Protein AF-0000000073252520 (afdb_homodimer)

Solvent-accessible surface area (backbone atoms only — not comparable to full-atom values): 36386 Å² total; per-residue (Å²): 129,98,68,90,51,70,69,39,44,61,85,62,53,56,46,47,33,46,34,29,38,46,67,50,25,52,49,23,47,49,53,51,40,68,62,44,49,81,65,70,37,44,35,25,34,31,34,62,41,66,26,27,34,69,58,48,52,54,42,36,74,64,62,32,60,52,31,25,27,52,26,64,40,24,47,55,32,27,37,74,62,71,43,64,55,35,36,31,70,41,61,71,54,47,71,52,46,42,54,50,49,45,57,50,38,76,76,37,70,72,35,29,41,34,41,58,46,67,70,48,49,49,53,46,27,52,52,35,54,73,70,63,58,83,69,44,38,39,30,22,41,28,33,33,32,76,52,68,59,52,30,26,48,69,86,45,46,58,63,46,50,56,52,45,72,70,32,82,40,44,36,70,36,26,38,34,32,56,55,69,81,43,41,59,41,56,50,63,68,61,30,47,54,54,48,52,52,27,46,47,52,45,39,51,45,49,48,53,39,36,74,72,66,46,62,62,74,39,32,34,30,30,38,58,59,39,33,75,62,46,63,70,40,82,71,52,36,30,31,29,37,37,47,49,44,28,44,27,53,41,47,35,67,18,72,41,72,86,48,48,75,13,40,37,31,39,31,34,26,52,24,65,53,69,91,50,30,33,17,27,43,41,10,50,53,57,42,46,57,91,57,42,70,39,39,36,68,61,73,75,34,45,56,45,85,62,48,61,53,24,18,32,38,34,48,58,91,88,56,85,78,84,52,70,55,42,72,49,44,34,33,41,13,41,50,41,66,27,49,45,37,41,63,52,39,42,28,20,55,95,56,29,26,69,42,72,42,60,30,57,28,47,54,35,60,48,128,96,69,91,52,70,68,38,44,61,84,62,54,53,47,48,34,47,35,29,39,46,68,50,23,51,48,23,48,48,54,51,40,68,61,43,50,81,65,68,37,43,35,25,35,28,35,60,40,65,26,28,34,70,58,48,52,54,43,35,76,64,64,33,60,51,31,24,27,53,26,64,40,24,46,54,34,27,36,74,62,70,43,63,54,37,34,31,71,43,62,71,52,47,71,52,46,42,54,50,48,47,59,51,38,75,76,38,69,72,36,29,40,33,41,60,48,67,68,47,48,48,53,47,29,52,53,34,55,74,68,64,58,82,70,45,39,39,30,23,41,28,34,32,34,76,54,68,58,52,31,27,48,71,85,45,46,57,63,46,51,56,52,45,71,72,34,83,38,44,37,68,35,26,39,33,33,57,56,69,80,42,42,59,41,55,50,63,66,59,32,48,52,54,48,52,53,27,47,48,52,45,41,50,46,51,48,51,41,38,72,72,68,47,62,62,74,39,31,35,29,30,37,59,57,39,32,74,61,46,62,69,40,82,71,52,36,30,32,29,36,37,48,47,42,29,43,27,52,40,48,35,68,18,71,39,71,84,50,48,74,12,40,35,31,39,29,33,26,53,25,64,55,67,90,52,28,33,17,28,42,41,10,50,53,57,42,45,55,90,56,42,72,40,38,37,69,60,72,74,34,45,53,45,85,65,48,61,54,24,17,34,37,32,48,57,91,88,56,84,78,86,53,70,58,40,72,51,45,33,32,40,12,44,51,41,66,27,50,45,35,39,64,52,38,42,26,20,55,96,55,29,25,69,43,74,43,61,30,58,29,46,56,36,60,47

Organism: Gibberella zeae (strain ATCC MYA-4620 / CBS 123657 / FGSC 9075 / NRRL 31084 / PH-1) (NCBI:txid229533)

Nearest PDB structures (foldseek):
  7dib-assembly1_A  TM=9.569E-01  e=2.461E-40  Candidatus Filomicrobium marinum
  6qkb-assembly1_B  TM=9.560E-01  e=4.899E-39  Paracoccus denitrificans
  7yqa-assembly1_B  TM=9.521E-01  e=2.697E-37  Chlamydomonas reinhardtii
  7yqa-assembly2_D  TM=9.494E-01  e=2.254E-37  Chlamydomonas reinhardtii
  7yqa-assembly2_C  TM=9.369E-01  e=2.863E-37  Chlamydomonas reinhardtii

Secondary structure (DSSP, 8-state):
-----TT-BGGGS-SSEEEEEHHHHHHHHHHHHHHHGGGT-EE--BTTTT--HHHHHHHHHTT---EEESSHHHHHHHHHTT---EEE-S---SHHHHHHHHHHHHH-TT-EEEE--HHHHHHHHHHHHHHT--SPEEEEEEE-SS--SSSB-HHHHHHHHHHHHT-TTEEEEEEEE--GGGTT-S-HHHHHHHHHHHHHHHHHHHHHHHHTT----EEEE--TTTHHHHTTSTT--EE---GGGT--HHHHHHH-SSS---EEEEEEEEEE-SSSEEEES--TTTS--BTB--EESSTTSEEEE-SSS-EEEE--TTSPPP-TT-EEEEE-S-HHHHHTT-SEEEEEETTEEEEEEE-TTTT---/-----TT-BGGG--SSEEEEEHHHHHHHHHHHHHHHGGGT-EE--BTTTT--HHHHHHHHHTT---EEESSHHHHHHHHHTT---EEE-S---SHHHHHHHHHHHHH-TT-EEEE--HHHHHHHHHHHHHHT--SPEEEEEEE-SS--SSSB-HHHHHHHHHHHHT-TTEEEEEEEE--GGGTT-S-HHHHHHHHHHHHHHHHHHHHHHHHTT----EEEE--TTTHHHHTTSTT--EE---GGGT--HHHHHHH-SSS---EEEEEEEEEE-SSSEEEES--TTTS--BTB--EESSTTEEEEE-SSS-EEEEE-TTSPPP-TT-EEEEE-S-HHHHHTT-SEEEEEETTEEEEEEE-TTTT---

pLDDT: mean 97.83, std 1.94, range [75.81, 98.94]

InterPro domains:
  IPR001608 Alanine racemase, N-terminal [PF01168] (20-249)
  IPR026956 D-serine dehydratase-like domain [PF14031] (262-346)
  IPR026956 D-serine dehydratase-like domain [SM01119] (262-349)
  IPR029066 PLP-binding barrel [G3DSA:3.20.20.10] (22-246)
  IPR029066 PLP-binding barrel [SSF51419] (20-253)
  IPR042208 D-serine dehydratase-like domain superfamily [G3DSA:2.40.37.20] (13-360)
  IPR051466 D-amino acid metabolism enzyme [PTHR28004] (5-365)

Foldseek 3Di:
DDDDDFFDFLVSDDPFAKAFAPVQLVVLLLLVCVQQVVLQFAEAAECLLVLFLVVQVVSVVSPHDAYEYADLLSQVLNVVVPGHQYEHEYQQADDVRLLSVLVSCVVHVNYEYEDADLVSLQSNLVNNVVVVPDAAHEYAFEDELDPPPDGYHLVCLQVSVVSQVVRRNYAYAAYEYEPPVLQQAQDPVVSLVSLVSSLCSQQVSRVVNVVVPHNHHAREYEEPRCQSSNSVDPRHRYYHYYCSSADFPSNCNRRNPPRDHRMKTKWFFAADDDDFKTKIQQACLQAPAPQHAKAWPPNQWGWDHDDDGIIMTGHDPPDDHDDGGDMTIITHHDRSVNSLSDQWYQYDHPRGGRDITGSRCRPVPD/DDDDDFFDFLVSDDPFAKAFAPVQLVVLLLLVCVQQVVLQFAEAAECLLVLFLVVQVVSVVSPHDYYEYADLLSQVLNVVRPGHQYEHEYQQADDVRLLSVLVSCVVHVNYEYEDADLVRLVSNLVNNVVVVPDAAHEYAFEDELPPPPDGYHLVCLQVSVVSQVVRRRYAYAAYEYEPPVLQQAQDPVVSLVSLVSSLCSQQVSRVVNVVVPHNHHAREYEEPRCQSSNSVDPRHRYYHYYCSSADFPSNCNRRNPPRDHRMKTKWFFAADDDDFKTKIQQACLQAPAPQHAKAWPPNQWGWDHDDDGIIMTGHDPPDDHDDGGDMTIITHHDRSVNSLSDQWYQYDHPRGGRDITGSRSRPVPD

Structure (mmCIF, N/CA/C/O backbone):
data_AF-0000000073252520-model_v1
#
loop_
_entity.id
_entity.type
_entity.pdbx_description
1 polymer 'Chromosome 2, complete genome'
#
loop_
_atom_site.group_PDB
_atom_site.id
_atom_site.type_symbol
_atom_site.label_atom_id
_atom_site.label_alt_id
_atom_site.label_comp_id
_atom_site.label_asym_id
_atom_site.label_entity_id
_atom_site.label_seq_id
_atom_site.pdbx_PDB_ins_code
_atom_site.Cartn_x
_atom_site.Cartn_y
_atom_site.Cartn_z
_atom_site.occupancy
_atom_site.B_iso_or_equiv
_atom_site.auth_seq_id
_atom_site.auth_comp_id
_atom_site.auth_asym_id
_atom_site.auth_atom_id
_atom_site.pdbx_PDB_model_num
ATOM 1 N N . MET A 1 1 ? -15.008 -4.836 -20.438 1 75.88 1 MET A N 1
ATOM 2 C CA . MET A 1 1 ? -14.109 -4.238 -19.453 1 75.88 1 MET A CA 1
ATOM 3 C C . MET A 1 1 ? -14.812 -4.027 -18.109 1 75.88 1 MET A C 1
ATOM 5 O O . MET A 1 1 ? -15.992 -3.66 -18.078 1 75.88 1 MET A O 1
ATOM 9 N N . TYR A 1 2 ? -14.273 -4.512 -17.047 1 90.94 2 TYR A N 1
ATOM 10 C CA . TYR A 1 2 ? -14.828 -4.336 -15.719 1 90.94 2 TYR A CA 1
ATOM 11 C C . TYR A 1 2 ? -15 -2.857 -15.391 1 90.94 2 TYR A C 1
ATOM 13 O O . TYR A 1 2 ? -14.023 -2.117 -15.289 1 90.94 2 TYR A O 1
ATOM 21 N N . SER A 1 3 ? -16.25 -2.375 -15.383 1 93.62 3 SER A N 1
ATOM 22 C CA . SER A 1 3 ? -16.531 -0.954 -15.219 1 93.62 3 SER A CA 1
ATOM 23 C C . SER A 1 3 ? -17.781 -0.735 -14.367 1 93.62 3 SER A C 1
ATOM 25 O O . SER A 1 3 ? -18.844 -0.377 -14.883 1 93.62 3 SER A O 1
ATOM 27 N N . PRO A 1 4 ? -17.594 -0.945 -13.047 1 97 4 PRO A N 1
ATOM 28 C CA . PRO A 1 4 ? -18.734 -0.641 -12.172 1 97 4 PRO A CA 1
ATOM 29 C C . PRO A 1 4 ? -19.312 0.753 -12.414 1 97 4 PRO A C 1
ATOM 31 O O . PRO A 1 4 ? -18.562 1.684 -12.734 1 97 4 PRO A O 1
ATOM 34 N N . LYS A 1 5 ? -20.656 0.906 -12.25 1 97.94 5 LYS A N 1
ATOM 35 C CA . LYS A 1 5 ? -21.344 2.168 -12.484 1 97.94 5 LYS A CA 1
ATOM 36 C C . LYS A 1 5 ? -22.312 2.48 -11.344 1 97.94 5 LYS A C 1
ATOM 38 O O . LYS A 1 5 ? -22.719 1.584 -10.594 1 97.94 5 LYS A O 1
ATOM 43 N N . VAL A 1 6 ? -22.594 3.74 -11.219 1 98.31 6 VAL A N 1
ATOM 44 C CA . VAL A 1 6 ? -23.656 4.156 -10.32 1 98.31 6 VAL A CA 1
ATOM 45 C C . VAL A 1 6 ? -24.938 3.4 -10.656 1 98.31 6 VAL A C 1
ATOM 47 O O . VAL A 1 6 ? -25.281 3.242 -11.836 1 98.31 6 VAL A O 1
ATOM 50 N N . GLY A 1 7 ? -25.609 2.924 -9.703 1 98.56 7 GLY A N 1
ATOM 51 C CA . GLY A 1 7 ? -26.812 2.133 -9.906 1 98.56 7 GLY A CA 1
ATOM 52 C C . GLY A 1 7 ? -26.578 0.642 -9.75 1 98.56 7 GLY A C 1
ATOM 53 O O . GLY A 1 7 ? -27.516 -0.113 -9.477 1 98.56 7 GLY A O 1
ATOM 54 N N . ASP A 1 8 ? -25.359 0.195 -9.867 1 98.44 8 ASP A N 1
ATOM 55 C CA . ASP A 1 8 ? -25.031 -1.214 -9.672 1 98.44 8 ASP A CA 1
ATOM 56 C C . ASP A 1 8 ? -25.203 -1.62 -8.211 1 98.44 8 ASP A C 1
ATOM 58 O O . ASP A 1 8 ? -25.125 -0.777 -7.312 1 98.44 8 ASP A O 1
ATOM 62 N N . SER A 1 9 ? -25.453 -2.871 -8.016 1 98.25 9 SER A N 1
ATOM 63 C CA . SER A 1 9 ? -25.484 -3.439 -6.672 1 98.25 9 SER A CA 1
ATOM 64 C C . SER A 1 9 ? -24.078 -3.779 -6.184 1 98.25 9 SER A C 1
ATOM 66 O O . SER A 1 9 ? -23.188 -4.051 -6.988 1 98.25 9 SER A O 1
ATOM 68 N N . LEU A 1 10 ? -23.875 -3.791 -4.883 1 98.19 10 LEU A N 1
ATOM 69 C CA . LEU A 1 10 ? -22.609 -4.277 -4.328 1 98.19 10 LEU A CA 1
ATOM 70 C C . LEU A 1 10 ? -22.328 -5.695 -4.797 1 98.19 10 LEU A C 1
ATOM 72 O O . LEU A 1 10 ? -21.156 -6.09 -4.926 1 98.19 10 LEU A O 1
ATOM 76 N N . ASP A 1 11 ? -23.344 -6.449 -5.09 1 96.81 11 ASP A N 1
ATOM 77 C CA . ASP A 1 11 ? -23.203 -7.832 -5.535 1 96.81 11 ASP A CA 1
ATOM 78 C C . ASP A 1 11 ? -22.562 -7.898 -6.922 1 96.81 11 ASP A C 1
ATOM 80 O O . ASP A 1 11 ? -22.062 -8.945 -7.324 1 96.81 11 ASP A O 1
ATOM 84 N N . ASP A 1 12 ? -22.578 -6.801 -7.582 1 97.06 12 ASP A N 1
ATOM 85 C CA . ASP A 1 12 ? -22.047 -6.75 -8.938 1 97.06 12 ASP A CA 1
ATOM 86 C C . ASP A 1 12 ? -20.531 -6.473 -8.922 1 97.06 12 ASP A C 1
ATOM 88 O O . ASP A 1 12 ? -19.859 -6.656 -9.93 1 97.06 12 ASP A O 1
ATOM 92 N N . LEU A 1 13 ? -20.078 -6.055 -7.809 1 98.44 13 LEU A N 1
ATOM 93 C CA . LEU A 1 13 ? -18.672 -5.676 -7.719 1 98.44 13 LEU A CA 1
ATOM 94 C C . LEU A 1 13 ? -17.766 -6.91 -7.652 1 98.44 13 LEU A C 1
ATOM 96 O O . LEU A 1 13 ? -18.109 -7.891 -6.984 1 98.44 13 LEU A O 1
ATOM 100 N N . ASP A 1 14 ? -16.656 -6.926 -8.383 1 98.44 14 ASP A N 1
ATOM 101 C CA . ASP A 1 14 ? -15.57 -7.863 -8.109 1 98.44 14 ASP A CA 1
ATOM 102 C C . ASP A 1 14 ? -14.891 -7.551 -6.777 1 98.44 14 ASP A C 1
ATOM 104 O O . ASP A 1 14 ? -15.156 -6.508 -6.172 1 98.44 14 ASP A O 1
ATOM 108 N N . THR A 1 15 ? -14.117 -8.492 -6.246 1 98.5 15 THR A N 1
ATOM 109 C CA . THR A 1 15 ? -13.43 -8.312 -4.973 1 98.5 15 THR A CA 1
ATOM 110 C C . THR A 1 15 ? -11.93 -8.523 -5.133 1 98.5 15 THR A C 1
ATOM 112 O O . THR A 1 15 ? -11.492 -9.219 -6.051 1 98.5 15 THR A O 1
ATOM 115 N N . PRO A 1 16 ? -11.164 -7.883 -4.277 1 98.5 16 PRO A N 1
ATOM 116 C CA . PRO A 1 16 ? -11.578 -6.973 -3.207 1 98.5 16 PRO A CA 1
ATOM 117 C C . PRO A 1 16 ? -12.039 -5.617 -3.73 1 98.5 16 PRO A C 1
ATOM 119 O O . PRO A 1 16 ? -11.562 -5.156 -4.773 1 98.5 16 PRO A O 1
ATOM 122 N N . SER A 1 17 ? -13 -5.031 -3.076 1 98.75 17 SER A N 1
ATOM 123 C CA . SER A 1 17 ? -13.453 -3.68 -3.391 1 98.75 17 SER A CA 1
ATOM 124 C C . SER A 1 17 ? -13.656 -2.854 -2.125 1 98.75 17 SER A C 1
ATOM 126 O O . SER A 1 17 ? -14.18 -3.352 -1.128 1 98.75 17 SER A O 1
ATOM 128 N N . MET A 1 18 ? -13.172 -1.663 -2.133 1 98.81 18 MET A N 1
ATOM 129 C CA . MET A 1 18 ? -13.344 -0.708 -1.041 1 98.81 18 MET A CA 1
ATOM 130 C C . MET A 1 18 ? -14.703 -0.02 -1.127 1 98.81 18 MET A C 1
ATOM 132 O O . MET A 1 18 ? -15 0.649 -2.117 1 98.81 18 MET A O 1
ATOM 136 N N . ILE A 1 19 ? -15.562 -0.175 -0.126 1 98.94 19 ILE A N 1
ATOM 137 C CA . ILE A 1 19 ? -16.922 0.365 -0.184 1 98.94 19 ILE A CA 1
ATOM 138 C C . ILE A 1 19 ? -17.156 1.285 1.011 1 98.94 19 ILE A C 1
ATOM 140 O O . ILE A 1 19 ? -16.547 1.109 2.068 1 98.94 19 ILE A O 1
ATOM 144 N N . VAL A 1 20 ? -18 2.279 0.864 1 98.94 20 VAL A N 1
ATOM 145 C CA . VAL A 1 20 ? -18.359 3.246 1.897 1 98.94 20 VAL A CA 1
ATOM 146 C C . VAL A 1 20 ? -19.875 3.283 2.072 1 98.94 20 VAL A C 1
ATOM 148 O O . VAL A 1 20 ? -20.609 3.469 1.101 1 98.94 20 VAL A O 1
ATOM 151 N N . ASP A 1 21 ? -20.344 3.049 3.256 1 98.88 21 ASP A N 1
ATOM 152 C CA . ASP A 1 21 ? -21.734 3.273 3.59 1 98.88 21 ASP A CA 1
ATOM 153 C C . ASP A 1 21 ? -22.031 4.762 3.773 1 98.88 21 ASP A C 1
ATOM 155 O O . ASP A 1 21 ? -21.625 5.359 4.777 1 98.88 21 ASP A O 1
ATOM 159 N N . LEU A 1 22 ? -22.797 5.312 2.885 1 98.88 22 LEU A N 1
ATOM 160 C CA . LEU A 1 22 ? -23 6.758 2.852 1 98.88 22 LEU A CA 1
ATOM 161 C C . LEU A 1 22 ? -23.766 7.227 4.09 1 98.88 22 LEU A C 1
ATOM 163 O O . LEU A 1 22 ? -23.453 8.273 4.652 1 98.88 22 LEU A O 1
ATOM 167 N N . ASP A 1 23 ? -24.734 6.48 4.512 1 98.81 23 ASP A N 1
ATOM 168 C CA . ASP A 1 23 ? -25.516 6.879 5.684 1 98.81 23 ASP A CA 1
ATOM 169 C C . ASP A 1 23 ? -24.625 6.938 6.93 1 98.81 23 ASP A C 1
ATOM 171 O O . ASP A 1 23 ? -24.703 7.887 7.711 1 98.81 23 ASP A O 1
ATOM 175 N N . VAL A 1 24 ? -23.781 5.957 7.098 1 98.81 24 VAL A N 1
ATOM 176 C CA . VAL A 1 24 ? -22.906 5.895 8.258 1 98.81 24 VAL A CA 1
ATOM 177 C C . VAL A 1 24 ? -21.859 7.004 8.18 1 98.81 24 VAL A C 1
ATOM 179 O O . VAL A 1 24 ? -21.578 7.668 9.18 1 98.81 24 VAL A O 1
ATOM 182 N N . MET A 1 25 ? -21.297 7.207 6.988 1 98.88 25 MET A N 1
ATOM 183 C CA . MET A 1 25 ? -20.297 8.25 6.797 1 98.88 25 MET A CA 1
ATOM 184 C C . MET A 1 25 ? -20.875 9.625 7.113 1 98.88 25 MET A C 1
ATOM 186 O O . MET A 1 25 ? -20.25 10.422 7.824 1 98.88 25 MET A O 1
ATOM 190 N N . GLU A 1 26 ? -22.047 9.891 6.602 1 98.81 26 GLU A N 1
ATOM 191 C CA . GLU A 1 26 ? -22.703 11.172 6.824 1 98.81 26 GLU A CA 1
ATOM 192 C C . GLU A 1 26 ? -23.047 11.367 8.297 1 98.81 26 GLU A C 1
ATOM 194 O O . GLU A 1 26 ? -22.938 12.477 8.82 1 98.81 26 GLU A O 1
ATOM 199 N N . ALA A 1 27 ? -23.438 10.305 8.938 1 98.81 27 ALA A N 1
ATOM 200 C CA . ALA A 1 27 ? -23.688 10.375 10.367 1 98.81 27 ALA A CA 1
ATOM 201 C C . ALA A 1 27 ? -22.422 10.711 11.141 1 98.81 27 ALA A C 1
ATOM 203 O O . ALA A 1 27 ? -22.453 11.492 12.094 1 98.81 27 ALA A O 1
ATOM 204 N N . ASN A 1 28 ? -21.312 10.078 10.766 1 98.88 28 ASN A N 1
ATOM 205 C CA . ASN A 1 28 ? -20.031 10.391 11.391 1 98.88 28 ASN A CA 1
ATOM 206 C C . ASN A 1 28 ? -19.672 11.859 11.219 1 98.88 28 ASN A C 1
ATOM 208 O O . ASN A 1 28 ? -19.25 12.516 12.172 1 98.88 28 ASN A O 1
ATOM 212 N N . ILE A 1 29 ? -19.844 12.367 10.008 1 98.88 29 ILE A N 1
ATOM 213 C CA . ILE A 1 29 ? -19.531 13.766 9.711 1 98.88 29 ILE A CA 1
ATOM 214 C C . ILE A 1 29 ? -20.406 14.68 10.562 1 98.88 29 ILE A C 1
ATOM 216 O O . ILE A 1 29 ? -19.906 15.617 11.188 1 98.88 29 ILE A O 1
ATOM 220 N N . LYS A 1 30 ? -21.656 14.375 10.609 1 98.75 30 LYS A N 1
ATOM 221 C CA . LYS A 1 30 ? -22.578 15.18 11.398 1 98.75 30 LYS A CA 1
ATOM 222 C C . LYS A 1 30 ? -22.203 15.164 12.883 1 98.75 30 LYS A C 1
ATOM 224 O O . LYS A 1 30 ? -22.25 16.203 13.547 1 98.75 30 LYS A O 1
ATOM 229 N N . LYS A 1 31 ? -21.875 14 13.391 1 98.5 31 LYS A N 1
ATOM 230 C CA . LYS A 1 31 ? -21.484 13.867 14.789 1 98.5 31 LYS A CA 1
ATOM 231 C C . LYS A 1 31 ? -20.297 14.758 15.133 1 98.5 31 LYS A C 1
ATOM 233 O O . LYS A 1 31 ? -20.328 15.477 16.125 1 98.5 31 LYS A O 1
ATOM 238 N N . LEU A 1 32 ? -19.297 14.727 14.312 1 98.56 32 LEU A N 1
ATOM 239 C CA . LEU A 1 32 ? -18.109 15.523 14.594 1 98.56 32 LEU A CA 1
ATOM 240 C C . LEU A 1 32 ? -18.422 17.016 14.492 1 98.56 32 LEU A C 1
ATOM 242 O O . LEU A 1 32 ? -18.031 17.797 15.367 1 98.56 32 LEU A O 1
ATOM 246 N N . MET A 1 33 ? -19.125 17.422 13.414 1 98.62 33 MET A N 1
ATOM 247 C CA . MET A 1 33 ? -19.422 18.828 13.195 1 98.62 33 MET A CA 1
ATOM 248 C C . MET A 1 33 ? -20.297 19.375 14.32 1 98.62 33 MET A C 1
ATOM 250 O O . MET A 1 33 ? -20.047 20.469 14.828 1 98.62 33 MET A O 1
ATOM 254 N N . ASP A 1 34 ? -21.234 18.594 14.719 1 98.06 34 ASP A N 1
ATOM 255 C CA . ASP A 1 34 ? -22.125 19.016 15.805 1 98.06 34 ASP A CA 1
ATOM 256 C C . ASP A 1 34 ? -21.344 19.219 17.094 1 98.06 34 ASP A C 1
ATOM 258 O O . ASP A 1 34 ? -21.703 20.062 17.922 1 98.06 34 ASP A O 1
ATOM 262 N N . ARG A 1 35 ? -20.328 18.484 17.203 1 97.19 35 ARG A N 1
ATOM 263 C CA . ARG A 1 35 ? -19.547 18.516 18.438 1 97.19 35 ARG A CA 1
ATOM 264 C C . ARG A 1 35 ? -18.547 19.672 18.438 1 97.19 35 ARG A C 1
ATOM 266 O O . ARG A 1 35 ? -18.328 20.328 19.453 1 97.19 35 ARG A O 1
ATOM 273 N N . LEU A 1 36 ? -17.938 19.938 17.328 1 98.06 36 LEU A N 1
ATOM 274 C CA . LEU A 1 36 ? -16.766 20.797 17.312 1 98.06 36 LEU A CA 1
ATOM 275 C C . LEU A 1 36 ? -17.125 22.203 16.844 1 98.06 36 LEU A C 1
ATOM 277 O O . LEU A 1 36 ? -16.516 23.188 17.266 1 98.06 36 LEU A O 1
ATOM 281 N N . LEU A 1 37 ? -18.125 22.359 15.984 1 97.94 37 LEU A N 1
ATOM 282 C CA . LEU A 1 37 ? -18.438 23.656 15.422 1 97.94 37 LEU A CA 1
ATOM 283 C C . LEU A 1 37 ? -18.859 24.641 16.516 1 97.94 37 LEU A C 1
ATOM 285 O O . LEU A 1 37 ? -18.453 25.797 16.5 1 97.94 37 LEU A O 1
ATOM 289 N N . PRO A 1 38 ? -19.656 24.188 17.484 1 98.06 38 PRO A N 1
ATOM 290 C CA . PRO A 1 38 ? -20.094 25.125 18.531 1 98.06 38 PRO A CA 1
ATOM 291 C C . PRO A 1 38 ? -18.938 25.656 19.375 1 98.06 38 PRO A C 1
ATOM 293 O O . PRO A 1 38 ? -19.094 26.641 20.094 1 98.06 38 PRO A O 1
ATOM 296 N N . THR A 1 39 ? -17.781 25.016 19.344 1 97.81 39 THR A N 1
ATOM 297 C CA . THR A 1 39 ? -16.641 25.453 20.125 1 97.81 39 THR A CA 1
ATOM 298 C C . THR A 1 39 ? -16.016 26.719 19.516 1 97.81 39 THR A C 1
ATOM 300 O O . THR A 1 39 ? -15.211 27.391 20.156 1 97.81 39 THR A O 1
ATOM 303 N N . GLY A 1 40 ? -16.328 27.016 18.25 1 97.62 40 GLY A N 1
ATOM 304 C CA . GLY A 1 40 ? -15.812 28.203 17.578 1 97.62 40 GLY A CA 1
ATOM 305 C C . GLY A 1 40 ? -14.484 27.953 16.875 1 97.62 40 GLY A C 1
ATOM 306 O O . GLY A 1 40 ? -13.953 28.844 16.219 1 97.62 40 GLY A O 1
ATOM 307 N N . ARG A 1 41 ? -13.961 26.812 17 1 98.25 41 ARG A N 1
ATOM 308 C CA . ARG A 1 41 ? -12.719 26.469 16.328 1 98.25 41 ARG A CA 1
ATOM 309 C C . ARG A 1 41 ? -12.969 26.094 14.867 1 98.25 41 ARG A C 1
ATOM 311 O O . ARG A 1 41 ? -13.984 25.484 14.547 1 98.25 41 ARG A O 1
ATOM 318 N N . ASN A 1 42 ? -12.07 26.516 14.008 1 98.62 42 ASN A N 1
ATOM 319 C CA . ASN A 1 42 ? -12.125 26 12.641 1 98.62 42 ASN A CA 1
ATOM 320 C C . ASN A 1 42 ? -11.82 24.5 12.602 1 98.62 42 ASN A C 1
ATOM 322 O O . ASN A 1 42 ? -11.039 24 13.406 1 98.62 42 ASN A O 1
ATOM 326 N N . ILE A 1 43 ? -12.508 23.828 11.742 1 98.81 43 ILE A N 1
ATOM 327 C CA . ILE A 1 43 ? -12.219 22.422 11.461 1 98.81 43 ILE A CA 1
ATOM 328 C C . ILE A 1 43 ? -11.602 22.281 10.078 1 98.81 43 ILE A C 1
ATOM 330 O O . ILE A 1 43 ? -12.227 22.641 9.07 1 98.81 43 ILE A O 1
ATOM 334 N N . ARG A 1 44 ? -10.383 21.828 10 1 98.75 44 ARG A N 1
ATOM 335 C CA . ARG A 1 44 ? -9.656 21.609 8.758 1 98.75 44 ARG A CA 1
ATOM 336 C C . ARG A 1 44 ? -9.211 20.156 8.633 1 98.75 44 ARG A C 1
ATOM 338 O O . ARG A 1 44 ? -8.055 19.828 8.906 1 98.75 44 ARG A O 1
ATOM 345 N N . PRO A 1 45 ? -10.07 19.266 8.172 1 98.69 45 PRO A N 1
ATOM 346 C CA . PRO A 1 45 ? -9.797 17.828 8.164 1 98.69 45 PRO A CA 1
ATOM 347 C C . PRO A 1 45 ? -8.555 17.469 7.355 1 98.69 45 PRO A C 1
ATOM 349 O O . PRO A 1 45 ? -8.281 18.078 6.324 1 98.69 45 PRO A O 1
ATOM 352 N N . HIS A 1 46 ? -7.832 16.5 7.859 1 98.69 46 HIS A N 1
ATOM 353 C CA . HIS A 1 46 ? -6.676 16 7.125 1 98.69 46 HIS A CA 1
ATOM 354 C C . HIS A 1 46 ? -7.102 15.023 6.031 1 98.69 46 HIS A C 1
ATOM 356 O O . HIS A 1 46 ? -7.645 13.961 6.32 1 98.69 46 HIS A O 1
ATOM 362 N N . LEU A 1 47 ? -6.73 15.305 4.812 1 98.62 47 LEU A N 1
ATOM 363 C CA . LEU A 1 47 ? -7.219 14.594 3.633 1 98.62 47 LEU A CA 1
ATOM 364 C C . LEU A 1 47 ? -6.332 13.398 3.314 1 98.62 47 LEU A C 1
ATOM 366 O O . LEU A 1 47 ? -6.648 12.602 2.424 1 98.62 47 LEU A O 1
ATOM 370 N N . LYS A 1 48 ? -5.242 13.203 4.09 1 97.25 48 LYS A N 1
ATOM 371 C CA . LYS A 1 48 ? -4.422 12.016 3.867 1 97.25 48 LYS A CA 1
ATOM 372 C C . LYS A 1 48 ? -5.223 10.742 4.121 1 97.25 48 LYS A C 1
ATOM 374 O O . LYS A 1 48 ? -4.859 9.672 3.631 1 97.25 48 LYS A O 1
ATOM 379 N N . THR A 1 49 ? -6.332 10.828 4.867 1 97.38 49 THR A N 1
ATOM 380 C CA . THR A 1 49 ? -7.215 9.711 5.176 1 97.38 49 THR A CA 1
ATOM 381 C C . THR A 1 49 ? -8.07 9.344 3.963 1 97.38 49 THR A C 1
ATOM 383 O O . THR A 1 49 ? -8.133 8.172 3.576 1 97.38 49 THR A O 1
ATOM 386 N N . THR A 1 50 ? -8.664 10.359 3.324 1 98.5 50 THR A N 1
ATOM 387 C CA . THR A 1 50 ? -9.633 10.109 2.262 1 98.5 50 THR A CA 1
ATOM 388 C C . THR A 1 50 ? -8.961 10.172 0.892 1 98.5 50 THR A C 1
ATOM 390 O O . THR A 1 50 ? -9.406 9.516 -0.053 1 98.5 50 THR A O 1
ATOM 393 N N . LYS A 1 51 ? -8 11.078 0.803 1 98.75 51 LYS A N 1
ATOM 394 C CA . LYS A 1 51 ? -7.281 11.289 -0.449 1 98.75 51 LYS A CA 1
ATOM 395 C C . LYS A 1 51 ? -8.242 11.648 -1.581 1 98.75 51 LYS A C 1
ATOM 397 O O . LYS A 1 51 ? -8.039 11.227 -2.725 1 98.75 51 LYS A O 1
ATOM 402 N N . SER A 1 52 ? -9.297 12.469 -1.264 1 98.75 52 SER A N 1
ATOM 403 C CA . SER A 1 52 ? -10.359 12.719 -2.232 1 98.75 52 SER A CA 1
ATOM 404 C C . SER A 1 52 ? -10.836 14.164 -2.164 1 98.75 52 SER A C 1
ATOM 406 O O . SER A 1 52 ? -11.289 14.625 -1.112 1 98.75 52 SER A O 1
ATOM 408 N N . ALA A 1 53 ? -10.812 14.836 -3.311 1 98.81 53 ALA A N 1
ATOM 409 C CA . ALA A 1 53 ? -11.352 16.188 -3.391 1 98.81 53 ALA A CA 1
ATOM 410 C C . ALA A 1 53 ? -12.867 16.188 -3.225 1 98.81 53 ALA A C 1
ATOM 412 O O . ALA A 1 53 ? -13.438 17.125 -2.654 1 98.81 53 ALA A O 1
ATOM 413 N N . ILE A 1 54 ? -13.516 15.117 -3.695 1 98.81 54 ILE A N 1
ATOM 414 C CA . ILE A 1 54 ? -14.969 15 -3.58 1 98.81 54 ILE A CA 1
ATOM 415 C C . ILE A 1 54 ? -15.367 14.961 -2.105 1 98.81 54 ILE A C 1
ATOM 417 O O . ILE A 1 54 ? -16.266 15.68 -1.681 1 98.81 54 ILE A O 1
ATOM 421 N N . ILE A 1 55 ? -14.656 14.188 -1.319 1 98.75 55 ILE A N 1
ATOM 422 C CA . ILE A 1 55 ? -14.977 14.062 0.099 1 98.75 55 ILE A CA 1
ATOM 423 C C . ILE A 1 55 ? -14.602 15.359 0.821 1 98.75 55 ILE A C 1
ATOM 425 O O . ILE A 1 55 ? -15.297 15.789 1.741 1 98.75 55 ILE A O 1
ATOM 429 N N . ALA A 1 56 ? -13.516 15.984 0.366 1 98.81 56 ALA A N 1
ATOM 430 C CA . ALA A 1 56 ? -13.141 17.281 0.926 1 98.81 56 ALA A CA 1
ATOM 431 C C . ALA A 1 56 ? -14.273 18.297 0.775 1 98.81 56 ALA A C 1
ATOM 433 O O . ALA A 1 56 ? -14.594 19.016 1.719 1 98.81 56 ALA A O 1
ATOM 434 N N . LYS A 1 57 ? -14.859 18.344 -0.374 1 98.81 57 LYS A N 1
ATOM 435 C CA . LYS A 1 57 ? -15.969 19.266 -0.638 1 98.81 57 LYS A CA 1
ATOM 436 C C . LYS A 1 57 ? -17.188 18.922 0.222 1 98.81 57 LYS A C 1
ATOM 438 O O . LYS A 1 57 ? -17.875 19.828 0.697 1 98.81 57 LYS A O 1
ATOM 443 N N . LYS A 1 58 ? -17.422 17.625 0.426 1 98.62 58 LYS A N 1
ATOM 444 C CA . LYS A 1 58 ? -18.516 17.219 1.319 1 98.62 58 LYS A CA 1
ATOM 445 C C . LYS A 1 58 ? -18.266 17.719 2.74 1 98.62 58 LYS A C 1
ATOM 447 O O . LYS A 1 58 ? -19.203 18.109 3.438 1 98.62 58 LYS A O 1
ATOM 452 N N . LEU A 1 59 ? -17.047 17.688 3.178 1 98.81 59 LEU A N 1
ATOM 453 C CA . LEU A 1 59 ? -16.703 18.141 4.52 1 98.81 59 LEU A CA 1
ATOM 454 C C . LEU A 1 59 ? -16.859 19.641 4.648 1 98.81 59 LEU A C 1
ATOM 456 O O . LEU A 1 59 ? -17.359 20.141 5.664 1 98.81 59 LEU A O 1
ATOM 460 N N . VAL A 1 60 ? -16.484 20.375 3.633 1 98.75 60 VAL A N 1
ATOM 461 C CA . VAL A 1 60 ? -16.641 21.828 3.646 1 98.75 60 VAL A CA 1
ATOM 462 C C . VAL A 1 60 ? -18.125 22.172 3.67 1 98.75 60 VAL A C 1
ATOM 464 O O . VAL A 1 60 ? -18.547 23.094 4.387 1 98.75 60 VAL A O 1
ATOM 467 N N . ALA A 1 61 ? -18.891 21.453 2.902 1 98.69 61 ALA A N 1
ATOM 468 C CA . ALA A 1 61 ? -20.328 21.656 2.908 1 98.69 61 ALA A CA 1
ATOM 469 C C . ALA A 1 61 ? -20.922 21.406 4.297 1 98.69 61 ALA A C 1
ATOM 471 O O . ALA A 1 61 ? -21.922 22.016 4.668 1 98.69 61 ALA A O 1
ATOM 472 N N . ALA A 1 62 ? -20.234 20.609 5.062 1 98.75 62 ALA A N 1
ATOM 473 C CA . ALA A 1 62 ? -20.719 20.25 6.398 1 98.75 62 ALA A CA 1
ATOM 474 C C . ALA A 1 62 ? -20.188 21.234 7.445 1 98.75 62 ALA A C 1
ATOM 476 O O . ALA A 1 62 ? -20.562 21.172 8.617 1 98.75 62 ALA A O 1
ATOM 477 N N . GLY A 1 63 ? -19.25 22.109 7.062 1 98.69 63 GLY A N 1
ATOM 478 C CA . GLY A 1 63 ? -18.844 23.141 8 1 98.69 63 GLY A CA 1
ATOM 479 C C . GLY A 1 63 ? -17.328 23.281 8.125 1 98.69 63 GLY A C 1
ATOM 480 O O . GLY A 1 63 ? -16.844 24.203 8.766 1 98.69 63 GLY A O 1
ATOM 481 N N . ALA A 1 64 ? -16.594 22.375 7.52 1 98.69 64 ALA A N 1
ATOM 482 C CA . ALA A 1 64 ? -15.133 22.469 7.574 1 98.69 64 ALA A CA 1
ATOM 483 C C . ALA A 1 64 ? -14.625 23.703 6.832 1 98.69 64 ALA A C 1
ATOM 485 O O . ALA A 1 64 ? -15.344 24.266 6.008 1 98.69 64 ALA A O 1
ATOM 486 N N . LYS A 1 65 ? -13.461 24.125 7.18 1 98.19 65 LYS A N 1
ATOM 487 C CA . LYS A 1 65 ? -12.773 25.219 6.5 1 98.19 65 LYS A CA 1
ATOM 488 C C . LYS A 1 65 ? -11.453 24.75 5.891 1 98.19 65 LYS A C 1
ATOM 490 O O . LYS A 1 65 ? -10.406 24.828 6.531 1 98.19 65 LYS A O 1
ATOM 495 N N . GLY A 1 66 ? -11.539 24.359 4.59 1 98.19 66 GLY A N 1
ATOM 496 C CA . GLY A 1 66 ? -10.375 23.844 3.875 1 98.19 66 GLY A CA 1
ATOM 497 C C . GLY A 1 66 ? -10.016 22.422 4.254 1 98.19 66 GLY A C 1
ATOM 498 O O . GLY A 1 66 ? -10.883 21.641 4.66 1 98.19 66 GLY A O 1
ATOM 499 N N . GLY A 1 67 ? -8.805 22 3.92 1 98.75 67 GLY A N 1
ATOM 500 C CA . GLY A 1 67 ? -8.266 20.688 4.227 1 98.75 67 GLY A CA 1
ATOM 501 C C . GLY A 1 67 ? -6.758 20.672 4.395 1 98.75 67 GLY A C 1
ATOM 502 O O . GLY A 1 67 ? -6.082 21.625 3.975 1 98.75 67 GLY A O 1
ATOM 503 N N . CYS A 1 68 ? -6.297 19.734 5.102 1 98.88 68 CYS A N 1
ATOM 504 C CA . CYS A 1 68 ? -4.867 19.469 5.207 1 98.88 68 CYS A CA 1
ATOM 505 C C . CYS A 1 68 ? -4.457 18.328 4.297 1 98.88 68 CYS A C 1
ATOM 507 O O . CYS A 1 68 ? -5.238 17.406 4.062 1 98.88 68 CYS A O 1
ATOM 509 N N . VAL A 1 69 ? -3.275 18.422 3.74 1 98.81 69 VAL A N 1
ATOM 510 C CA . VAL A 1 69 ? -2.592 17.297 3.111 1 98.81 69 VAL A CA 1
ATOM 511 C C . VAL A 1 69 ? -1.201 17.125 3.719 1 98.81 69 VAL A C 1
ATOM 513 O O . VAL A 1 69 ? -0.644 18.078 4.277 1 98.81 69 VAL A O 1
ATOM 516 N N . ALA A 1 70 ? -0.697 15.93 3.656 1 98.38 70 ALA A N 1
ATOM 517 C CA . ALA A 1 70 ? 0.615 15.688 4.25 1 98.38 70 ALA A CA 1
ATOM 518 C C . ALA A 1 70 ? 1.733 16.109 3.299 1 98.38 70 ALA A C 1
ATOM 520 O O . ALA A 1 70 ? 2.68 16.781 3.703 1 98.38 70 ALA A O 1
ATOM 521 N N . LYS A 1 71 ? 1.601 15.758 2.021 1 98.5 71 LYS A N 1
ATOM 522 C CA . LYS A 1 71 ? 2.699 15.875 1.067 1 98.5 71 LYS A CA 1
ATOM 523 C C . LYS A 1 71 ? 2.367 16.875 -0.034 1 98.5 71 LYS A C 1
ATOM 525 O O . LYS A 1 71 ? 1.203 17.031 -0.409 1 98.5 71 LYS A O 1
ATOM 530 N N . LEU A 1 72 ? 3.438 17.469 -0.615 1 98.81 72 LEU A N 1
ATOM 531 C CA . LEU A 1 72 ? 3.271 18.406 -1.723 1 98.81 72 LEU A CA 1
ATOM 532 C C . LEU A 1 72 ? 2.576 17.734 -2.9 1 98.81 72 LEU A C 1
ATOM 534 O O . LEU A 1 72 ? 1.701 18.328 -3.533 1 98.81 72 LEU A O 1
ATOM 538 N N . SER A 1 73 ? 2.934 16.469 -3.174 1 98.5 73 SER A N 1
ATOM 539 C CA . SER A 1 73 ? 2.314 15.766 -4.289 1 98.5 73 SER A CA 1
ATOM 540 C C . SER A 1 73 ? 0.823 15.555 -4.051 1 98.5 73 SER A C 1
ATOM 542 O O . SER A 1 73 ? 0.032 15.547 -4.996 1 98.5 73 SER A O 1
ATOM 544 N N . GLU A 1 74 ? 0.441 15.375 -2.809 1 98.69 74 GLU A N 1
ATOM 545 C CA . GLU A 1 74 ? -0.986 15.312 -2.506 1 98.69 74 GLU A CA 1
ATOM 546 C C . GLU A 1 74 ? -1.669 16.641 -2.809 1 98.69 74 GLU A C 1
ATOM 548 O O . GLU A 1 74 ? -2.777 16.672 -3.348 1 98.69 74 GLU A O 1
ATOM 553 N N . ALA A 1 75 ? -1.01 17.734 -2.395 1 98.81 75 ALA A N 1
ATOM 554 C CA . ALA A 1 75 ? -1.562 19.047 -2.689 1 98.81 75 ALA A CA 1
ATOM 555 C C . ALA A 1 75 ? -1.754 19.234 -4.191 1 98.81 75 ALA A C 1
ATOM 557 O O . ALA A 1 75 ? -2.791 19.734 -4.633 1 98.81 75 ALA A O 1
ATOM 558 N N . GLU A 1 76 ? -0.771 18.828 -4.973 1 98.75 76 GLU A N 1
ATOM 559 C CA . GLU A 1 76 ? -0.87 18.922 -6.426 1 98.75 76 GLU A CA 1
ATOM 560 C C . GLU A 1 76 ? -2.078 18.141 -6.945 1 98.75 76 GLU A C 1
ATOM 562 O O . GLU A 1 76 ? -2.85 18.656 -7.758 1 98.75 76 GLU A O 1
ATOM 567 N N . ALA A 1 77 ? -2.26 16.938 -6.457 1 98.44 77 ALA A N 1
ATOM 568 C CA . ALA A 1 77 ? -3.336 16.078 -6.938 1 98.44 77 ALA A CA 1
ATOM 569 C C . ALA A 1 77 ? -4.699 16.625 -6.52 1 98.44 77 ALA A C 1
ATOM 571 O O . ALA A 1 77 ? -5.633 16.656 -7.328 1 98.44 77 ALA A O 1
ATOM 572 N N . ILE A 1 78 ? -4.809 17.047 -5.273 1 98.81 78 ILE A N 1
ATOM 573 C CA . ILE A 1 78 ? -6.09 17.484 -4.719 1 98.81 78 ILE A CA 1
ATOM 574 C C . ILE A 1 78 ? -6.504 18.812 -5.348 1 98.81 78 ILE A C 1
ATOM 576 O O . ILE A 1 78 ? -7.68 19.016 -5.656 1 98.81 78 ILE A O 1
ATOM 580 N N . THR A 1 79 ? -5.523 19.703 -5.57 1 98.69 79 THR A N 1
ATOM 581 C CA . THR A 1 79 ? -5.852 20.969 -6.238 1 98.69 79 THR A CA 1
ATOM 582 C C . THR A 1 79 ? -6.242 20.719 -7.691 1 98.69 79 THR A C 1
ATOM 584 O O . THR A 1 79 ? -7.184 21.328 -8.195 1 98.69 79 THR A O 1
ATOM 587 N N . ALA A 1 80 ? -5.555 19.812 -8.352 1 98.31 80 ALA A N 1
ATOM 588 C CA . ALA A 1 80 ? -5.902 19.453 -9.727 1 98.31 80 ALA A CA 1
ATOM 589 C C . ALA A 1 80 ? -7.316 18.891 -9.805 1 98.31 80 ALA A C 1
ATOM 591 O O . ALA A 1 80 ? -8 19.062 -10.82 1 98.31 80 ALA A O 1
ATOM 592 N N . ALA A 1 81 ? -7.742 18.297 -8.695 1 98.38 81 ALA A N 1
ATOM 593 C CA . ALA A 1 81 ? -9.078 17.703 -8.641 1 98.38 81 ALA A CA 1
ATOM 594 C C . ALA A 1 81 ? -10.117 18.734 -8.219 1 98.38 81 ALA A C 1
ATOM 596 O O . ALA A 1 81 ? -11.305 18.406 -8.094 1 98.38 81 ALA A O 1
ATOM 597 N N . GLY A 1 82 ? -9.719 19.969 -7.922 1 98.12 82 GLY A N 1
ATOM 598 C CA . GLY A 1 82 ? -10.68 21.062 -7.809 1 98.12 82 GLY A CA 1
ATOM 599 C C . GLY A 1 82 ? -10.859 21.547 -6.387 1 98.12 82 GLY A C 1
ATOM 600 O O . GLY A 1 82 ? -11.75 22.359 -6.113 1 98.12 82 GLY A O 1
ATOM 601 N N . PHE A 1 83 ? -10.109 21.109 -5.414 1 98.62 83 PHE A N 1
ATOM 602 C CA . PHE A 1 83 ? -10.141 21.594 -4.039 1 98.62 83 PHE A CA 1
ATOM 603 C C . PHE A 1 83 ? -8.844 22.312 -3.686 1 98.62 83 PHE A C 1
ATOM 605 O O . PHE A 1 83 ? -7.781 21.688 -3.594 1 98.62 83 PHE A O 1
ATOM 612 N N . THR A 1 84 ? -8.867 23.609 -3.311 1 98.25 84 THR A N 1
ATOM 613 C CA . THR A 1 84 ? -7.629 24.375 -3.41 1 98.25 84 THR A CA 1
ATOM 614 C C . THR A 1 84 ? -7.254 24.984 -2.061 1 98.25 84 THR A C 1
ATOM 616 O O . THR A 1 84 ? -6.125 25.438 -1.868 1 98.25 84 THR A O 1
ATOM 619 N N . ASP A 1 85 ? -8.156 25.094 -1.057 1 98.5 85 ASP A N 1
ATOM 620 C CA . ASP A 1 85 ? -7.828 25.625 0.263 1 98.5 85 ASP A CA 1
ATOM 621 C C . ASP A 1 85 ? -7.102 24.578 1.107 1 98.5 85 ASP A C 1
ATOM 623 O O . ASP A 1 85 ? -7.734 23.812 1.837 1 98.5 85 ASP A O 1
ATOM 627 N N . LEU A 1 86 ? -5.719 24.594 0.968 1 98.88 86 LEU A N 1
ATOM 628 C CA . LEU A 1 86 ? -4.957 23.484 1.538 1 98.88 86 LEU A CA 1
ATOM 629 C C . LEU A 1 86 ? -3.842 24 2.443 1 98.88 86 LEU A C 1
ATOM 631 O O . LEU A 1 86 ? -3.193 25 2.127 1 98.88 86 LEU A O 1
ATOM 635 N N . LEU A 1 87 ? -3.66 23.328 3.549 1 98.94 87 LEU A N 1
ATOM 636 C CA . LEU A 1 87 ? -2.451 23.391 4.363 1 98.94 87 LEU A CA 1
ATOM 637 C C . LEU A 1 87 ? -1.61 22.125 4.16 1 98.94 87 LEU A C 1
ATOM 639 O O . LEU A 1 87 ? -2.09 21.016 4.383 1 98.94 87 LEU A O 1
ATOM 643 N N . ILE A 1 88 ? -0.375 22.25 3.65 1 98.94 88 ILE A N 1
ATOM 644 C CA . ILE A 1 88 ? 0.555 21.125 3.588 1 98.94 88 ILE A CA 1
ATOM 645 C C . ILE A 1 88 ? 1.276 20.984 4.926 1 98.94 88 ILE A C 1
ATOM 647 O O . ILE A 1 88 ? 2.008 21.875 5.348 1 98.94 88 ILE A O 1
ATOM 651 N N . THR A 1 89 ? 1.138 19.781 5.535 1 98.75 89 THR A N 1
ATOM 652 C CA . THR A 1 89 ? 1.495 19.672 6.945 1 98.75 89 THR A CA 1
ATOM 653 C C . THR A 1 89 ? 2.889 19.078 7.105 1 98.75 89 THR A C 1
ATOM 655 O O . THR A 1 89 ? 3.412 19 8.219 1 98.75 89 THR A O 1
ATOM 658 N N . CYS A 1 90 ? 3.545 18.641 6.004 1 98.5 90 CYS A N 1
ATOM 659 C CA . CYS A 1 90 ? 4.906 18.109 6.078 1 98.5 90 CYS A CA 1
ATOM 660 C C . CYS A 1 90 ? 5.902 19.109 5.492 1 98.5 90 CYS A C 1
ATOM 662 O O . CYS A 1 90 ? 5.578 19.828 4.547 1 98.5 90 CYS A O 1
ATOM 664 N N . GLU A 1 91 ? 7.129 19.094 6.008 1 98.81 91 GLU A N 1
ATOM 665 C CA . GLU A 1 91 ? 8.18 20 5.566 1 98.81 91 GLU A CA 1
ATOM 666 C C . GLU A 1 91 ? 8.523 19.766 4.098 1 98.81 91 GLU A C 1
ATOM 668 O O . GLU A 1 91 ? 8.57 18.625 3.637 1 98.81 91 GLU A O 1
ATOM 673 N N . ILE A 1 92 ? 8.68 20.812 3.441 1 98.81 92 ILE A N 1
ATOM 674 C CA . ILE A 1 92 ? 9.086 20.797 2.041 1 98.81 92 ILE A CA 1
ATOM 675 C C . ILE A 1 92 ? 10.578 21.125 1.934 1 98.81 92 ILE A C 1
ATOM 677 O O . ILE A 1 92 ? 10.992 22.25 2.178 1 98.81 92 ILE A O 1
ATOM 681 N N . VAL A 1 93 ? 11.352 20.125 1.614 1 98.75 93 VAL A N 1
ATOM 682 C CA . VAL A 1 93 ? 12.805 20.234 1.624 1 98.75 93 VAL A CA 1
ATOM 683 C C . VAL A 1 93 ? 13.375 19.672 0.321 1 98.75 93 VAL A C 1
ATOM 685 O O . VAL A 1 93 ? 12.906 18.656 -0.18 1 98.75 93 VAL A O 1
ATOM 688 N N . GLY A 1 94 ? 14.367 20.359 -0.248 1 97.69 94 GLY A N 1
ATOM 689 C CA . GLY A 1 94 ? 15.07 19.906 -1.438 1 97.69 94 GLY A CA 1
ATOM 690 C C . GLY A 1 94 ? 14.734 20.719 -2.674 1 97.69 94 GLY A C 1
ATOM 691 O O . GLY A 1 94 ? 13.602 21.172 -2.834 1 97.69 94 GLY A O 1
ATOM 692 N N . PRO A 1 95 ? 15.719 20.922 -3.561 1 96.94 95 PRO A N 1
ATOM 693 C CA . PRO A 1 95 ? 15.531 21.812 -4.699 1 96.94 95 PRO A CA 1
ATOM 694 C C . PRO A 1 95 ? 14.383 21.391 -5.609 1 96.94 95 PRO A C 1
ATOM 696 O O . PRO A 1 95 ? 13.586 22.234 -6.039 1 96.94 95 PRO A O 1
ATOM 699 N N . ALA A 1 96 ? 14.32 20.094 -5.926 1 97.5 96 ALA A N 1
ATOM 700 C CA . ALA A 1 96 ? 13.266 19.609 -6.809 1 97.5 96 ALA A CA 1
ATOM 701 C C . ALA A 1 96 ? 11.883 19.906 -6.223 1 97.5 96 ALA A C 1
ATOM 703 O O . ALA A 1 96 ? 10.992 20.359 -6.934 1 97.5 96 ALA A O 1
ATOM 704 N N . LYS A 1 97 ? 11.734 19.656 -4.973 1 98.69 97 LYS A N 1
ATOM 705 C CA . LYS A 1 97 ? 10.453 19.844 -4.305 1 98.69 97 LYS A CA 1
ATOM 706 C C . LYS A 1 97 ? 10.094 21.328 -4.195 1 98.69 97 LYS A C 1
ATOM 708 O O . LYS A 1 97 ? 8.93 21.703 -4.293 1 98.69 97 LYS A O 1
ATOM 713 N N . VAL A 1 98 ? 11.078 22.109 -3.854 1 98.5 98 VAL A N 1
ATOM 714 C CA . VAL A 1 98 ? 10.859 23.547 -3.723 1 98.5 98 VAL A CA 1
ATOM 715 C C . VAL A 1 98 ? 10.422 24.125 -5.062 1 98.5 98 VAL A C 1
ATOM 717 O O . VAL A 1 98 ? 9.531 24.969 -5.117 1 98.5 98 VAL A O 1
ATOM 720 N N . ARG A 1 99 ? 11.023 23.672 -6.18 1 97.88 99 ARG A N 1
ATOM 721 C CA . ARG A 1 99 ? 10.602 24.125 -7.504 1 97.88 99 ARG A CA 1
ATOM 722 C C . ARG A 1 99 ? 9.141 23.781 -7.758 1 97.88 99 ARG A C 1
ATOM 724 O O . ARG A 1 99 ? 8.391 24.594 -8.312 1 97.88 99 ARG A O 1
ATOM 731 N N . ARG A 1 100 ? 8.75 22.594 -7.34 1 98.56 100 ARG A N 1
ATOM 732 C CA . ARG A 1 100 ? 7.371 22.156 -7.5 1 98.56 100 ARG A CA 1
ATOM 733 C C . ARG A 1 100 ? 6.422 23.016 -6.66 1 98.56 100 ARG A C 1
ATOM 735 O O . ARG A 1 100 ? 5.32 23.344 -7.102 1 98.56 100 ARG A O 1
ATOM 742 N N . LEU A 1 101 ? 6.848 23.328 -5.434 1 98.69 101 LEU A N 1
ATOM 743 C CA . LEU A 1 101 ? 6.051 24.203 -4.578 1 98.69 101 LEU A CA 1
ATOM 744 C C . LEU A 1 101 ? 5.809 25.547 -5.25 1 98.69 101 LEU A C 1
ATOM 746 O O . LEU A 1 101 ? 4.688 26.078 -5.227 1 98.69 101 LEU A O 1
ATOM 750 N N . VAL A 1 102 ? 6.875 26.109 -5.828 1 98.06 102 VAL A N 1
ATOM 751 C CA . VAL A 1 102 ? 6.777 27.391 -6.5 1 98.06 102 VAL A CA 1
ATOM 752 C C . VAL A 1 102 ? 5.73 27.328 -7.609 1 98.06 102 VAL A C 1
ATOM 754 O O . VAL A 1 102 ? 4.879 28.203 -7.727 1 98.06 102 VAL A O 1
ATOM 757 N N . GLU A 1 103 ? 5.762 26.266 -8.383 1 97.62 103 GLU A N 1
ATOM 758 C CA . GLU A 1 103 ? 4.812 26.094 -9.477 1 97.62 103 GLU A CA 1
ATOM 759 C C . GLU A 1 103 ? 3.383 25.984 -8.953 1 97.62 103 GLU A C 1
ATOM 761 O O . GLU A 1 103 ? 2.461 26.562 -9.531 1 97.62 103 GLU A O 1
ATOM 766 N N . LEU A 1 104 ? 3.205 25.25 -7.91 1 98.25 104 LEU A N 1
ATOM 767 C CA . LEU A 1 104 ? 1.874 25.078 -7.34 1 98.25 104 LEU A CA 1
ATOM 768 C C . LEU A 1 104 ? 1.359 26.391 -6.758 1 98.25 104 LEU A C 1
ATOM 770 O O . LEU A 1 104 ? 0.185 26.734 -6.926 1 98.25 104 LEU A O 1
ATOM 774 N N . PHE A 1 105 ? 2.215 27.141 -6.105 1 98.19 105 PHE A N 1
ATOM 775 C CA . PHE A 1 105 ? 1.853 28.391 -5.449 1 98.19 105 PHE A CA 1
ATOM 776 C C . PHE A 1 105 ? 1.455 29.438 -6.477 1 98.19 105 PHE A C 1
ATOM 778 O O . PHE A 1 105 ? 0.566 30.25 -6.227 1 98.19 105 PHE A O 1
ATOM 785 N N . LYS A 1 106 ? 2.088 29.438 -7.586 1 96.44 106 LYS A N 1
ATOM 786 C CA . LYS A 1 106 ? 1.716 30.344 -8.664 1 96.44 106 LYS A CA 1
ATOM 787 C C . LYS A 1 106 ? 0.256 30.156 -9.062 1 96.44 106 LYS A C 1
ATOM 789 O O . LYS A 1 106 ? -0.423 31.125 -9.422 1 96.44 106 LYS A O 1
ATOM 794 N N . LYS A 1 107 ? -0.203 28.984 -8.953 1 96.19 107 LYS A N 1
ATOM 795 C CA . LYS A 1 107 ? -1.57 28.672 -9.352 1 96.19 107 LYS A CA 1
ATOM 796 C C . LYS A 1 107 ? -2.543 28.859 -8.188 1 96.19 107 LYS A C 1
ATOM 798 O O . LYS A 1 107 ? -3.715 29.172 -8.398 1 96.19 107 LYS A O 1
ATOM 803 N N . HIS A 1 108 ? -2.082 28.641 -6.984 1 97.06 108 HIS A N 1
ATOM 804 C CA . HIS A 1 108 ? -2.918 28.656 -5.789 1 97.06 108 HIS A CA 1
ATOM 805 C C . HIS A 1 108 ? -2.256 29.453 -4.672 1 97.06 108 HIS A C 1
ATOM 807 O O . HIS A 1 108 ? -1.608 28.891 -3.793 1 97.06 108 HIS A O 1
ATOM 813 N N . GLN A 1 109 ? -2.59 30.688 -4.535 1 95.81 109 GLN A N 1
ATOM 814 C CA . GLN A 1 109 ? -1.867 31.625 -3.686 1 95.81 109 GLN A CA 1
ATOM 815 C C . GLN A 1 109 ? -2.344 31.531 -2.238 1 95.81 109 GLN A C 1
ATOM 817 O O . GLN A 1 109 ? -1.719 32.094 -1.338 1 95.81 109 GLN A O 1
ATOM 822 N N . ASP A 1 110 ? -3.393 30.766 -2.02 1 95.56 110 ASP A N 1
ATOM 823 C CA . ASP A 1 110 ? -3.902 30.625 -0.659 1 95.56 110 ASP A CA 1
ATOM 824 C C . ASP A 1 110 ? -3.271 29.422 0.042 1 95.56 110 ASP A C 1
ATOM 826 O O . ASP A 1 110 ? -3.598 29.125 1.194 1 95.56 110 ASP A O 1
ATOM 830 N N . LEU A 1 111 ? -2.361 28.766 -0.604 1 98.12 111 LEU A N 1
ATOM 831 C CA . LEU A 1 111 ? -1.671 27.609 -0.062 1 98.12 111 LEU A CA 1
ATOM 832 C C . LEU A 1 111 ? -0.912 27.969 1.21 1 98.12 111 LEU A C 1
ATOM 834 O O . LEU A 1 111 ? -0.313 29.047 1.298 1 98.12 111 LEU A O 1
ATOM 838 N N . ARG A 1 112 ? -0.98 27.125 2.186 1 98.75 112 ARG A N 1
ATOM 839 C CA . ARG A 1 112 ? -0.229 27.25 3.43 1 98.75 112 ARG A CA 1
ATOM 840 C C . ARG A 1 112 ? 0.741 26.094 3.607 1 98.75 112 ARG A C 1
ATOM 842 O O . ARG A 1 112 ? 0.428 24.953 3.252 1 98.75 112 ARG A O 1
ATOM 849 N N . ILE A 1 113 ? 1.916 26.375 4.152 1 98.94 113 ILE A N 1
ATOM 850 C CA . ILE A 1 113 ? 2.908 25.344 4.41 1 98.94 113 ILE A CA 1
ATOM 851 C C . ILE A 1 113 ? 3.428 25.469 5.84 1 98.94 113 ILE A C 1
ATOM 853 O O . ILE A 1 113 ? 3.123 26.438 6.535 1 98.94 113 ILE A O 1
ATOM 857 N N . VAL A 1 114 ? 4.18 24.453 6.293 1 98.94 114 VAL A N 1
ATOM 858 C CA . VAL A 1 114 ? 4.844 24.516 7.59 1 98.94 114 VAL A CA 1
ATOM 859 C C . VAL A 1 114 ? 6.359 24.469 7.395 1 98.94 114 VAL A C 1
ATOM 861 O O . VAL A 1 114 ? 6.848 23.969 6.379 1 98.94 114 VAL A O 1
ATOM 864 N N . VAL A 1 115 ? 7.086 25.031 8.344 1 98.81 115 VAL A N 1
ATOM 865 C CA . VAL A 1 115 ? 8.547 24.969 8.336 1 98.81 115 VAL A CA 1
ATOM 866 C C . VAL A 1 115 ? 9.055 24.719 9.758 1 98.81 115 VAL A C 1
ATOM 868 O O . VAL A 1 115 ? 8.438 25.156 10.727 1 98.81 115 VAL A O 1
ATOM 871 N N . ASP A 1 116 ? 10.188 24 9.859 1 98.81 116 ASP A N 1
ATOM 872 C CA . ASP A 1 116 ? 10.812 23.797 11.164 1 98.81 116 ASP A CA 1
ATOM 873 C C . ASP A 1 116 ? 12.328 23.938 11.07 1 98.81 116 ASP A C 1
ATOM 875 O O . ASP A 1 116 ? 13.047 23.531 11.984 1 98.81 116 ASP A O 1
ATOM 879 N N . ASP A 1 117 ? 12.805 24.422 9.938 1 98.62 117 ASP A N 1
ATOM 880 C CA . ASP A 1 117 ? 14.234 24.594 9.703 1 98.62 117 ASP A CA 1
ATOM 881 C C . ASP A 1 117 ? 14.523 25.906 8.977 1 98.62 117 ASP A C 1
ATOM 883 O O . ASP A 1 117 ? 13.875 26.219 7.977 1 98.62 117 ASP A O 1
ATOM 887 N N . ALA A 1 118 ? 15.516 26.656 9.492 1 98.62 118 ALA A N 1
ATOM 888 C CA . ALA A 1 118 ? 15.812 27.984 8.961 1 98.62 118 ALA A CA 1
ATOM 889 C C . ALA A 1 118 ? 16.359 27.906 7.539 1 98.62 118 ALA A C 1
ATOM 891 O O . ALA A 1 118 ? 15.992 28.703 6.676 1 98.62 118 ALA A O 1
ATOM 892 N N . ASP A 1 119 ? 17.234 26.969 7.316 1 98.44 119 ASP A N 1
ATOM 893 C CA . ASP A 1 119 ? 17.828 26.828 5.992 1 98.44 119 ASP A CA 1
ATOM 894 C C . ASP A 1 119 ? 16.797 26.422 4.957 1 98.44 119 ASP A C 1
ATOM 896 O O . ASP A 1 119 ? 16.797 26.906 3.826 1 98.44 119 ASP A O 1
ATOM 900 N N . ALA A 1 120 ? 15.93 25.531 5.301 1 98.56 120 ALA A N 1
ATOM 901 C CA . ALA A 1 120 ? 14.852 25.125 4.402 1 98.56 120 ALA A CA 1
ATOM 902 C C . ALA A 1 120 ? 13.93 26.297 4.082 1 98.56 120 ALA A C 1
ATOM 904 O O . ALA A 1 120 ? 13.516 26.484 2.936 1 98.56 120 ALA A O 1
ATOM 905 N N . ALA A 1 121 ? 13.609 27.094 5.109 1 98.81 121 ALA A N 1
ATOM 906 C CA . ALA A 1 121 ? 12.789 28.281 4.902 1 98.81 121 ALA A CA 1
ATOM 907 C C . ALA A 1 121 ? 13.453 29.25 3.934 1 98.81 121 ALA A C 1
ATOM 909 O O . ALA A 1 121 ? 12.805 29.781 3.033 1 98.81 121 ALA A O 1
ATOM 910 N N . THR A 1 122 ? 14.711 29.422 4.141 1 98.81 122 THR A N 1
ATOM 911 C CA . THR A 1 122 ? 15.469 30.328 3.275 1 98.81 122 THR A CA 1
ATOM 912 C C . THR A 1 122 ? 15.445 29.828 1.832 1 98.81 122 THR A C 1
ATOM 914 O O . THR A 1 122 ? 15.281 30.625 0.902 1 98.81 122 THR A O 1
ATOM 917 N N . ALA A 1 123 ? 15.594 28.547 1.648 1 98.75 123 ALA A N 1
ATOM 918 C CA . ALA A 1 123 ? 15.57 27.969 0.308 1 98.75 123 ALA A CA 1
ATOM 919 C C . ALA A 1 123 ? 14.234 28.219 -0.384 1 98.75 123 ALA A C 1
ATOM 921 O O . ALA A 1 123 ? 14.203 28.578 -1.565 1 98.75 123 ALA A O 1
ATOM 922 N N . ILE A 1 124 ? 13.141 28.078 0.316 1 98.81 124 ILE A N 1
ATOM 923 C CA . ILE A 1 124 ? 11.812 28.312 -0.229 1 98.81 124 ILE A CA 1
ATOM 924 C C . ILE A 1 124 ? 11.656 29.797 -0.578 1 98.81 124 ILE A C 1
ATOM 926 O O . ILE A 1 124 ? 11.211 30.141 -1.676 1 98.81 124 ILE A O 1
ATOM 930 N N . ASN A 1 125 ? 12.062 30.641 0.381 1 98.62 125 ASN A N 1
ATOM 931 C CA . ASN A 1 125 ? 12 32.094 0.149 1 98.62 125 ASN A CA 1
ATOM 932 C C . ASN A 1 125 ? 12.75 32.469 -1.123 1 98.62 125 ASN A C 1
ATOM 934 O O . ASN A 1 125 ? 12.211 33.188 -1.965 1 98.62 125 ASN A O 1
ATOM 938 N N . ASN A 1 126 ? 13.977 32 -1.226 1 98.5 126 ASN A N 1
ATOM 939 C CA . ASN A 1 126 ? 14.812 32.344 -2.373 1 98.5 126 ASN A CA 1
ATOM 940 C C . ASN A 1 126 ? 14.188 31.875 -3.682 1 98.5 126 ASN A C 1
ATOM 942 O O . ASN A 1 126 ? 14.219 32.594 -4.684 1 98.5 126 ASN A O 1
ATOM 946 N N . ALA A 1 127 ? 13.625 30.703 -3.721 1 98.44 127 ALA A N 1
ATOM 947 C CA . ALA A 1 127 ? 13 30.156 -4.926 1 98.44 127 ALA A CA 1
ATOM 948 C C . ALA A 1 127 ? 11.781 30.969 -5.332 1 98.44 127 ALA A C 1
ATOM 950 O O . ALA A 1 127 ? 11.57 31.234 -6.516 1 98.44 127 ALA A O 1
ATOM 951 N N . LEU A 1 128 ? 10.977 31.344 -4.387 1 98.25 128 LEU A N 1
ATOM 952 C CA . LEU A 1 128 ? 9.805 32.156 -4.652 1 98.25 128 LEU A CA 1
ATOM 953 C C . LEU A 1 128 ? 10.211 33.531 -5.176 1 98.25 128 LEU A C 1
ATOM 955 O O . LEU A 1 128 ? 9.617 34.031 -6.133 1 98.25 128 LEU A O 1
ATOM 959 N N . ALA A 1 129 ? 11.219 34.094 -4.559 1 97.62 129 ALA A N 1
ATOM 960 C CA . ALA A 1 129 ? 11.719 35.406 -5.008 1 97.62 129 ALA A CA 1
ATOM 961 C C . ALA A 1 129 ? 12.203 35.312 -6.453 1 97.62 129 ALA A C 1
ATOM 963 O O . ALA A 1 129 ? 11.883 36.188 -7.262 1 97.62 129 ALA A O 1
ATOM 964 N N . ASN A 1 130 ? 12.906 34.312 -6.766 1 97.44 130 ASN A N 1
ATOM 965 C CA . ASN A 1 130 ? 13.469 34.156 -8.102 1 97.44 130 ASN A CA 1
ATOM 966 C C . ASN A 1 130 ? 12.383 33.906 -9.141 1 97.44 130 ASN A C 1
ATOM 968 O O . ASN A 1 130 ? 12.586 34.156 -10.328 1 97.44 130 ASN A O 1
ATOM 972 N N . SER A 1 131 ? 11.273 33.375 -8.711 1 95.62 131 SER A N 1
ATOM 973 C CA . SER A 1 131 ? 10.18 33.062 -9.633 1 95.62 131 SER A CA 1
ATOM 974 C C . SER A 1 131 ? 9.375 34.312 -9.984 1 95.62 131 SER A C 1
ATOM 976 O O . SER A 1 131 ? 8.562 34.281 -10.906 1 95.62 131 SER A O 1
ATOM 978 N N . GLY A 1 132 ? 9.523 35.406 -9.281 1 91.19 132 GLY A N 1
ATOM 979 C CA . GLY A 1 132 ? 8.781 36.625 -9.508 1 91.19 132 GLY A CA 1
ATOM 980 C C . GLY A 1 132 ? 7.445 3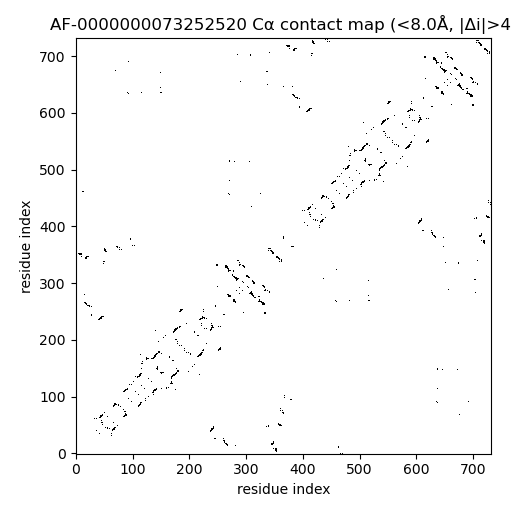6.688 -8.789 1 91.19 132 GLY A C 1
ATOM 981 O O . GLY A 1 132 ? 6.578 37.469 -9.117 1 91.19 132 GLY A O 1
ATOM 982 N N . SER A 1 133 ? 7.328 35.781 -7.871 1 86.69 133 SER A N 1
ATOM 983 C CA . SER A 1 133 ? 6.102 35.781 -7.082 1 86.69 133 SER A CA 1
ATOM 984 C C . SER A 1 133 ? 5.93 37.125 -6.355 1 86.69 133 SER A C 1
ATOM 986 O O . SER A 1 133 ? 6.891 37.656 -5.805 1 86.69 133 SER A O 1
ATOM 988 N N . GLN A 1 134 ? 4.785 37.625 -6.355 1 86.19 134 GLN A N 1
ATOM 989 C CA . GLN A 1 134 ? 4.543 38.938 -5.738 1 86.19 134 GLN A CA 1
ATOM 990 C C . GLN A 1 134 ? 4.062 38.781 -4.297 1 86.19 134 GLN A C 1
ATOM 992 O O . GLN A 1 134 ? 4.441 39.562 -3.422 1 86.19 134 GLN A O 1
ATOM 997 N N . ASP A 1 135 ? 3.279 37.75 -4.066 1 93.75 135 ASP A N 1
ATOM 998 C CA . ASP A 1 135 ? 2.703 37.562 -2.74 1 93.75 135 ASP A CA 1
ATOM 999 C C . ASP A 1 135 ? 3.512 36.562 -1.932 1 93.75 135 ASP A C 1
ATOM 1001 O O . ASP A 1 135 ? 4.043 35.594 -2.486 1 93.75 135 ASP A O 1
ATOM 1005 N N . PRO A 1 136 ? 3.635 36.844 -0.648 1 97.94 136 PRO A N 1
ATOM 1006 C CA . PRO A 1 136 ? 4.297 35.875 0.21 1 97.94 136 PRO A CA 1
ATOM 1007 C C . PRO A 1 136 ? 3.436 34.625 0.471 1 97.94 136 PRO A C 1
ATOM 1009 O O . PRO A 1 136 ? 2.205 34.719 0.44 1 97.94 136 PRO A O 1
ATOM 1012 N N . ILE A 1 137 ? 4.055 33.531 0.671 1 98.62 137 ILE A N 1
ATOM 1013 C CA . ILE A 1 137 ? 3.344 32.312 1.015 1 98.62 137 ILE A CA 1
ATOM 1014 C C . ILE A 1 137 ? 3.07 32.281 2.518 1 98.62 137 ILE A C 1
ATOM 1016 O O . ILE A 1 137 ? 3.912 32.688 3.318 1 98.62 137 ILE A O 1
ATOM 1020 N N . ASN A 1 138 ? 1.846 31.844 2.9 1 98.62 138 ASN A N 1
ATOM 1021 C CA . ASN A 1 138 ? 1.479 31.688 4.305 1 98.62 138 ASN A CA 1
ATOM 1022 C C . ASN A 1 138 ? 2.225 30.531 4.953 1 98.62 138 ASN A C 1
ATOM 1024 O O . ASN A 1 138 ? 2.248 29.422 4.41 1 98.62 138 ASN A O 1
ATOM 1028 N N . VAL A 1 139 ? 2.826 30.781 6.102 1 98.75 139 VAL A N 1
ATOM 1029 C CA . VAL A 1 139 ? 3.686 29.797 6.738 1 98.75 139 VAL A CA 1
ATOM 1030 C C . VAL A 1 139 ? 3.295 29.641 8.203 1 98.75 139 VAL A C 1
ATOM 1032 O O . VAL A 1 139 ? 2.986 30.625 8.883 1 98.75 139 VAL A O 1
ATOM 1035 N N . LEU A 1 140 ? 3.23 28.406 8.656 1 98.94 140 LEU A N 1
ATOM 1036 C CA . LEU A 1 140 ? 3.146 28.078 10.07 1 98.94 140 LEU A CA 1
ATOM 1037 C C . LEU A 1 140 ? 4.445 27.438 10.562 1 98.94 140 LEU A C 1
ATOM 1039 O O . LEU A 1 140 ? 5.07 26.656 9.836 1 98.94 140 LEU A O 1
ATOM 1043 N N . ILE A 1 141 ? 4.852 27.781 11.766 1 98.94 141 ILE A N 1
ATOM 1044 C CA . ILE A 1 141 ? 5.957 27.078 12.406 1 98.94 141 ILE A CA 1
ATOM 1045 C C . ILE A 1 141 ? 5.477 25.719 12.906 1 98.94 141 ILE A C 1
ATOM 1047 O O . ILE A 1 141 ? 4.496 25.625 13.648 1 98.94 141 ILE A O 1
ATOM 1051 N N . ASP A 1 142 ? 6.137 24.656 12.398 1 98.88 142 ASP A N 1
ATOM 1052 C CA . ASP A 1 142 ? 5.922 23.328 12.969 1 98.88 142 ASP A CA 1
ATOM 1053 C C . ASP A 1 142 ? 6.613 23.188 14.328 1 98.88 142 ASP A C 1
ATOM 1055 O O . ASP A 1 142 ? 7.82 23.406 14.438 1 98.88 142 ASP A O 1
ATOM 1059 N N . LEU A 1 143 ? 5.828 22.906 15.312 1 98.75 143 LEU A N 1
ATOM 1060 C CA . LEU A 1 143 ? 6.316 22.828 16.688 1 98.75 143 LEU A CA 1
ATOM 1061 C C . LEU A 1 143 ? 6.281 21.406 17.203 1 98.75 143 LEU A C 1
ATOM 1063 O O . LEU A 1 143 ? 5.301 20.688 17 1 98.75 143 LEU A O 1
ATOM 1067 N N . ASP A 1 144 ? 7.402 20.984 17.812 1 98.31 144 ASP A N 1
ATOM 1068 C CA . ASP A 1 144 ? 7.406 19.688 18.5 1 98.31 144 ASP A CA 1
ATOM 1069 C C . ASP A 1 144 ? 6.656 19.781 19.828 1 98.31 144 ASP A C 1
ATOM 1071 O O . ASP A 1 144 ? 7.148 20.391 20.781 1 98.31 144 ASP A O 1
ATOM 1075 N N . VAL A 1 145 ? 5.562 19.156 19.875 1 98.06 145 VAL A N 1
ATOM 1076 C CA . VAL A 1 145 ? 4.754 19.234 21.094 1 98.06 145 VAL A CA 1
ATOM 1077 C C . VAL A 1 145 ? 4.812 17.891 21.844 1 98.06 145 VAL A C 1
ATOM 1079 O O . VAL A 1 145 ? 3.914 17.578 22.625 1 98.06 145 VAL A O 1
ATOM 1082 N N . GLY A 1 146 ? 5.809 17.094 21.484 1 96.44 146 GLY A N 1
ATOM 1083 C CA . GLY A 1 146 ? 6.008 15.883 22.266 1 96.44 146 GLY A CA 1
ATOM 1084 C C . GLY A 1 146 ? 6.238 14.648 21.422 1 96.44 146 GLY A C 1
ATOM 1085 O O . GLY A 1 146 ? 6.82 13.664 21.875 1 96.44 146 GLY A O 1
ATOM 1086 N N . LEU A 1 147 ? 5.836 14.672 20.125 1 93.69 147 LEU A N 1
ATOM 1087 C CA . LEU A 1 147 ? 5.918 13.523 19.234 1 93.69 147 LEU A CA 1
ATOM 1088 C C . LEU A 1 147 ? 7.352 13.289 18.781 1 93.69 147 LEU A C 1
ATOM 1090 O O . LEU A 1 147 ? 7.746 12.148 18.5 1 93.69 147 LEU A O 1
ATOM 1094 N N . HIS A 1 148 ? 8.156 14.25 18.656 1 96 148 HIS A N 1
ATOM 1095 C CA . HIS A 1 148 ? 9.547 14.227 18.234 1 96 148 HIS A CA 1
ATOM 1096 C C . HIS A 1 148 ? 9.688 13.641 16.828 1 96 148 HIS A C 1
ATOM 1098 O O . HIS A 1 148 ? 10.602 12.859 16.562 1 96 148 HIS A O 1
ATOM 1104 N N . ARG A 1 149 ? 8.727 13.859 15.961 1 96.94 149 ARG A N 1
ATOM 1105 C CA . ARG A 1 149 ? 8.781 13.469 14.555 1 96.94 149 ARG A CA 1
ATOM 1106 C C . ARG A 1 149 ? 9.305 14.609 13.688 1 96.94 149 ARG A C 1
ATOM 1108 O O . ARG A 1 149 ? 10.258 14.43 12.93 1 96.94 149 ARG A O 1
ATOM 1115 N N . THR A 1 150 ? 8.695 15.695 13.727 1 98.25 150 THR A N 1
ATOM 1116 C CA . THR A 1 150 ? 9.125 16.953 13.133 1 98.25 150 THR A CA 1
ATOM 1117 C C . THR A 1 150 ? 8.812 18.125 14.062 1 98.25 150 THR A C 1
ATOM 1119 O O . THR A 1 150 ? 8.18 17.953 15.102 1 98.25 150 THR A O 1
ATOM 1122 N N . GLY A 1 151 ? 9.352 19.297 13.688 1 98.5 151 GLY A N 1
ATOM 1123 C CA . GLY A 1 151 ? 9.047 20.5 14.438 1 98.5 151 GLY A CA 1
ATOM 1124 C C . GLY A 1 151 ? 10.188 20.969 15.32 1 98.5 151 GLY A C 1
ATOM 1125 O O . GLY A 1 151 ? 10.891 20.141 15.914 1 98.5 151 GLY A O 1
ATOM 1126 N N . VAL A 1 152 ? 10.32 22.234 15.523 1 98.06 152 VAL A N 1
ATOM 1127 C CA . VAL A 1 152 ? 11.312 22.781 16.438 1 98.06 152 VAL A CA 1
ATOM 1128 C C . VAL A 1 152 ? 10.82 22.641 17.875 1 98.06 152 VAL A C 1
ATOM 1130 O O . VAL A 1 152 ? 9.609 22.609 18.125 1 98.06 152 VAL A O 1
ATOM 1133 N N . LYS A 1 153 ? 11.773 22.547 18.75 1 97.44 153 LYS A N 1
ATOM 1134 C CA . LYS A 1 153 ? 11.43 22.656 20.172 1 97.44 153 LYS A CA 1
ATOM 1135 C C . LYS A 1 153 ? 10.914 24.047 20.516 1 97.44 153 LYS A C 1
ATOM 1137 O O . LYS A 1 153 ? 11.203 25.016 19.797 1 97.44 153 LYS A O 1
ATOM 1142 N N . PRO A 1 154 ? 10.172 24.109 21.609 1 97.75 154 PRO A N 1
ATOM 1143 C CA . PRO A 1 154 ? 9.594 25.422 21.953 1 97.75 154 PRO A CA 1
ATOM 1144 C C . PRO A 1 154 ? 10.633 26.531 21.984 1 97.75 154 PRO A C 1
ATOM 1146 O O . PRO A 1 154 ? 10.367 27.641 21.516 1 97.75 154 PRO A O 1
ATOM 1149 N N . GLU A 1 155 ? 11.828 26.25 22.469 1 97.31 155 GLU A N 1
ATOM 1150 C CA . GLU A 1 155 ? 12.867 27.266 22.594 1 97.31 155 GLU A CA 1
ATOM 1151 C C . GLU A 1 155 ? 13.383 27.703 21.219 1 97.31 155 GLU A C 1
ATOM 1153 O O . GLU A 1 155 ? 14.031 28.75 21.094 1 97.31 155 GLU A O 1
ATOM 1158 N N . GLY A 1 156 ? 13.164 26.906 20.219 1 97.81 156 GLY A N 1
ATOM 1159 C CA . GLY A 1 156 ? 13.609 27.234 18.875 1 97.81 156 GLY A CA 1
ATOM 1160 C C . GLY A 1 156 ? 12.586 28.016 18.078 1 97.81 156 GLY A C 1
ATOM 1161 O O . GLY A 1 156 ? 12.891 28.5 16.984 1 97.81 156 GLY A O 1
ATOM 1162 N N . ALA A 1 157 ? 11.406 28.203 18.578 1 98.69 157 ALA A N 1
ATOM 1163 C CA . ALA A 1 157 ? 10.312 28.812 17.844 1 98.69 157 ALA A CA 1
ATOM 1164 C C . ALA A 1 157 ? 10.578 30.297 17.578 1 98.69 157 ALA A C 1
ATOM 1166 O O . ALA A 1 157 ? 10.406 30.781 16.453 1 98.69 157 ALA A O 1
ATOM 1167 N N . LEU A 1 158 ? 10.953 31 18.641 1 98.62 158 LEU A N 1
ATOM 1168 C CA . LEU A 1 158 ? 11.164 32.438 18.5 1 98.62 158 LEU A CA 1
ATOM 1169 C C . LEU A 1 158 ? 12.312 32.719 17.531 1 98.62 158 LEU A C 1
ATOM 1171 O O . LEU A 1 158 ? 12.164 33.562 16.625 1 98.62 158 LEU A O 1
ATOM 1175 N N . PRO A 1 159 ? 13.508 32.062 17.688 1 98.75 159 PRO A N 1
ATOM 1176 C CA . PRO A 1 159 ? 14.562 32.25 16.688 1 98.75 159 PRO A CA 1
ATOM 1177 C C . PRO A 1 159 ? 14.102 31.969 15.266 1 98.75 159 PRO A C 1
ATOM 1179 O O . PRO A 1 159 ? 14.453 32.719 14.336 1 98.75 159 PRO A O 1
ATOM 1182 N N . LEU A 1 160 ? 13.32 30.953 15.039 1 98.81 160 LEU A N 1
ATOM 1183 C CA . LEU A 1 160 ? 12.828 30.625 13.703 1 98.81 160 LEU A CA 1
ATOM 1184 C C . LEU A 1 160 ? 11.859 31.688 13.211 1 98.81 160 LEU A C 1
ATOM 1186 O O . LEU A 1 160 ? 11.906 32.094 12.039 1 98.81 160 LEU A O 1
ATOM 1190 N N . ALA A 1 161 ? 10.977 32.156 14.078 1 98.88 161 ALA A N 1
ATOM 1191 C CA . ALA A 1 161 ? 10.047 33.25 13.719 1 98.88 161 ALA A CA 1
ATOM 1192 C C . ALA A 1 161 ? 10.805 34.5 13.281 1 98.88 161 ALA A C 1
ATOM 1194 O O . ALA A 1 161 ? 10.461 35.125 12.281 1 98.88 161 ALA A O 1
ATOM 1195 N N . ARG A 1 162 ? 11.805 34.844 14.047 1 98.81 162 ARG A N 1
ATOM 1196 C CA . ARG A 1 162 ? 12.617 36 13.719 1 98.81 162 ARG A CA 1
ATOM 1197 C C . ARG A 1 162 ? 13.312 35.812 12.375 1 98.81 162 ARG A C 1
ATOM 1199 O O . ARG A 1 162 ? 13.414 36.781 11.594 1 98.81 162 ARG A O 1
ATOM 1206 N N . HIS A 1 163 ? 13.781 34.625 12.172 1 98.81 163 HIS A N 1
ATOM 1207 C CA . HIS A 1 163 ? 14.383 34.344 10.875 1 98.81 163 HIS A CA 1
ATOM 1208 C C . HIS A 1 163 ? 13.367 34.5 9.742 1 98.81 163 HIS A C 1
ATOM 1210 O O . HIS A 1 163 ? 13.656 35.156 8.734 1 98.81 163 HIS A O 1
ATOM 1216 N N . ILE A 1 164 ? 12.18 33.938 9.852 1 98.69 164 ILE A N 1
ATOM 1217 C CA . ILE A 1 164 ? 11.125 34 8.844 1 98.69 164 ILE A CA 1
ATOM 1218 C C . ILE A 1 164 ? 10.766 35.469 8.57 1 98.69 164 ILE A C 1
ATOM 1220 O O . ILE A 1 164 ? 10.492 35.844 7.426 1 98.69 164 ILE A O 1
ATOM 1224 N N . ASP A 1 165 ? 10.805 36.25 9.617 1 98 165 ASP A N 1
ATOM 1225 C CA . ASP A 1 165 ? 10.461 37.656 9.508 1 98 165 ASP A CA 1
ATOM 1226 C C . ASP A 1 165 ? 11.438 38.406 8.586 1 98 165 ASP A C 1
ATOM 1228 O O . ASP A 1 165 ? 11.117 39.469 8.062 1 98 165 ASP A O 1
ATOM 1232 N N . THR A 1 166 ? 12.609 37.875 8.43 1 98.31 166 THR A N 1
ATOM 1233 C CA . THR A 1 166 ? 13.586 38.469 7.543 1 98.31 166 THR A CA 1
ATOM 1234 C C . THR A 1 166 ? 13.352 38.031 6.098 1 98.31 166 THR A C 1
ATOM 1236 O O . THR A 1 166 ? 13.945 38.594 5.172 1 98.31 166 THR A O 1
ATOM 1239 N N . LEU A 1 167 ? 12.531 37.062 5.812 1 98.5 167 LEU A N 1
ATOM 1240 C CA . LEU A 1 167 ? 12.289 36.469 4.5 1 98.5 167 LEU A CA 1
ATOM 1241 C C . LEU A 1 167 ? 11.062 37.094 3.844 1 98.5 167 LEU A C 1
ATOM 1243 O O . LEU A 1 167 ? 9.93 36.781 4.199 1 98.5 167 LEU A O 1
ATOM 1247 N N . LYS A 1 168 ? 11.195 37.812 2.809 1 97.44 168 LYS A N 1
ATOM 1248 C CA . LYS A 1 168 ? 10.164 38.688 2.232 1 97.44 168 LYS A CA 1
ATOM 1249 C C . LYS A 1 168 ? 9.062 37.844 1.583 1 97.44 168 LYS A C 1
ATOM 1251 O O . LYS A 1 168 ? 7.926 38.312 1.46 1 97.44 168 LYS A O 1
ATOM 1256 N N . GLN A 1 169 ? 9.375 36.656 1.177 1 98.31 169 GLN A N 1
ATOM 1257 C CA . GLN A 1 169 ? 8.391 35.844 0.45 1 98.31 169 GLN A CA 1
ATOM 1258 C C . GLN A 1 169 ? 7.645 34.906 1.39 1 98.31 169 GLN A C 1
ATOM 1260 O O . GLN A 1 169 ? 6.996 33.969 0.941 1 98.31 169 GLN A O 1
ATOM 1265 N N . MET A 1 170 ? 7.797 35.125 2.678 1 98.25 170 MET A N 1
ATOM 1266 C CA . MET A 1 170 ? 7.113 34.281 3.652 1 98.25 170 MET A CA 1
ATOM 1267 C C . MET A 1 170 ? 6.344 35.125 4.664 1 98.25 170 MET A C 1
ATOM 1269 O O . MET A 1 170 ? 6.848 36.125 5.137 1 98.25 170 MET A O 1
ATOM 1273 N N . ARG A 1 171 ? 5.137 34.719 4.891 1 98.44 171 ARG A N 1
ATOM 1274 C CA . ARG A 1 171 ? 4.293 35.375 5.891 1 98.44 171 ARG A CA 1
ATOM 1275 C C . ARG A 1 171 ? 3.945 34.406 7.02 1 98.44 171 ARG A C 1
ATOM 1277 O O . ARG A 1 171 ? 3.193 33.469 6.816 1 98.44 171 ARG A O 1
ATOM 1284 N N . LEU A 1 172 ? 4.52 34.656 8.172 1 98.75 172 LEU A N 1
ATOM 1285 C CA . LEU A 1 172 ? 4.215 33.812 9.336 1 98.75 172 LEU A CA 1
ATOM 1286 C C . LEU A 1 172 ? 2.801 34.094 9.836 1 98.75 172 LEU A C 1
ATOM 1288 O O . LEU A 1 172 ? 2.463 35.219 10.188 1 98.75 172 LEU A O 1
ATOM 1292 N N . ILE A 1 173 ? 1.959 33 9.852 1 98.69 173 ILE A N 1
ATOM 1293 C CA . ILE A 1 173 ? 0.567 33.25 10.219 1 98.69 173 ILE A CA 1
ATOM 1294 C C . ILE A 1 173 ? 0.197 32.406 11.438 1 98.69 173 ILE A C 1
ATOM 1296 O O . ILE A 1 173 ? -0.908 32.531 11.969 1 98.69 173 ILE A O 1
ATOM 1300 N N . GLY A 1 174 ? 1.101 31.562 11.867 1 98.81 174 GLY A N 1
ATOM 1301 C CA . GLY A 1 174 ? 0.708 30.75 13.016 1 98.81 174 GLY A CA 1
ATOM 1302 C C . GLY A 1 174 ? 1.681 29.625 13.312 1 98.81 174 GLY A C 1
ATOM 1303 O O . GLY A 1 174 ? 2.857 29.703 12.953 1 98.81 174 GLY A O 1
ATOM 1304 N N . VAL A 1 175 ? 1.184 28.625 14.164 1 98.88 175 VAL A N 1
ATOM 1305 C CA . VAL A 1 175 ? 1.954 27.453 14.586 1 98.88 175 VAL A CA 1
ATOM 1306 C C . VAL A 1 175 ? 1.113 26.188 14.414 1 98.88 175 VAL A C 1
ATOM 1308 O O . VAL A 1 175 ? -0.114 26.234 14.523 1 98.88 175 VAL A O 1
ATOM 1311 N N . GLN A 1 176 ? 1.783 25.141 14.039 1 98.88 176 GLN A N 1
ATOM 1312 C CA . GLN A 1 176 ? 1.207 23.797 14.023 1 98.88 176 GLN A CA 1
ATOM 1313 C C . GLN A 1 176 ? 1.877 22.906 15.055 1 98.88 176 GLN A C 1
ATOM 1315 O O . GLN A 1 176 ? 3.104 22.875 15.164 1 98.88 176 GLN A O 1
ATOM 1320 N N . GLY A 1 177 ? 1.096 22.219 15.844 1 98.44 177 GLY A N 1
ATOM 1321 C CA . GLY A 1 177 ? 1.574 21.188 16.734 1 98.44 177 GLY A CA 1
ATOM 1322 C C . GLY A 1 177 ? 0.757 19.906 16.672 1 98.44 177 GLY A C 1
ATOM 1323 O O . GLY A 1 177 ? -0.424 19.906 17.016 1 98.44 177 GLY A O 1
ATOM 1324 N N . TYR A 1 178 ? 1.381 18.844 16.203 1 95.81 178 TYR A N 1
ATOM 1325 C CA . TYR A 1 178 ? 0.648 17.594 16.062 1 95.81 178 TYR A CA 1
ATOM 1326 C C . TYR A 1 178 ? 1.062 16.594 17.141 1 95.81 178 TYR A C 1
ATOM 1328 O O . TYR A 1 178 ? 2.238 16.25 17.25 1 95.81 178 TYR A O 1
ATOM 1336 N N . GLU A 1 179 ? 0.085 16.156 17.875 1 95.44 179 GLU A N 1
ATOM 1337 C CA . GLU A 1 179 ? 0.299 15.195 18.953 1 95.44 179 GLU A CA 1
ATOM 1338 C C . GLU A 1 179 ? -0.12 13.789 18.531 1 95.44 179 GLU A C 1
ATOM 1340 O O . GLU A 1 179 ? -0.927 13.148 19.203 1 95.44 179 GLU A O 1
ATOM 1345 N N . GLY A 1 180 ? 0.448 13.297 17.469 1 93.38 180 GLY A N 1
ATOM 1346 C CA . GLY A 1 180 ? 0.087 12.023 16.859 1 93.38 180 GLY A CA 1
ATOM 1347 C C . GLY A 1 180 ? 0.267 10.844 17.797 1 93.38 180 GLY A C 1
ATOM 1348 O O . GLY A 1 180 ? -0.468 9.859 17.703 1 93.38 180 GLY A O 1
ATOM 1349 N N . HIS A 1 181 ? 1.243 10.906 18.734 1 91.44 181 HIS A N 1
ATOM 1350 C CA . HIS A 1 181 ? 1.59 9.82 19.641 1 91.44 181 HIS A CA 1
ATOM 1351 C C . HIS A 1 181 ? 0.474 9.57 20.656 1 91.44 181 HIS A C 1
ATOM 1353 O O . HIS A 1 181 ? 0.489 8.562 21.359 1 91.44 181 HIS A O 1
ATOM 1359 N N . LEU A 1 182 ? -0.48 10.406 20.625 1 95.5 182 LEU A N 1
ATOM 1360 C CA . LEU A 1 182 ? -1.518 10.328 21.656 1 95.5 182 LEU A CA 1
ATOM 1361 C C . LEU A 1 182 ? -2.834 9.844 21.047 1 95.5 182 LEU A C 1
ATOM 1363 O O . LEU A 1 182 ? -3.771 9.516 21.781 1 95.5 182 LEU A O 1
ATOM 1367 N N . GLN A 1 183 ? -2.986 9.742 19.703 1 93.75 183 GLN A N 1
ATOM 1368 C CA . GLN A 1 183 ? -4.246 9.5 19 1 93.75 183 GLN A CA 1
ATOM 1369 C C . GLN A 1 183 ? -4.848 8.156 19.406 1 93.75 183 GLN A C 1
ATOM 1371 O O . GLN A 1 183 ? -6.07 7.996 19.406 1 93.75 183 GLN A O 1
ATOM 1376 N N . HIS A 1 184 ? -3.998 7.227 19.781 1 93.88 184 HIS A N 1
ATOM 1377 C CA . HIS A 1 184 ? -4.469 5.855 19.969 1 93.88 184 HIS A CA 1
ATOM 1378 C C . HIS A 1 184 ? -4.207 5.371 21.391 1 93.88 184 HIS A C 1
ATOM 1380 O O . HIS A 1 184 ? -4.152 4.164 21.641 1 93.88 184 HIS A O 1
ATOM 1386 N N . LEU A 1 185 ? -3.934 6.324 22.312 1 95.69 185 LEU A N 1
ATOM 1387 C CA . LEU A 1 185 ? -3.861 5.934 23.719 1 95.69 185 LEU A CA 1
ATOM 1388 C C . LEU A 1 185 ? -5.219 5.453 24.219 1 95.69 185 LEU A C 1
ATOM 1390 O O . LEU A 1 185 ? -6.219 6.168 24.094 1 95.69 185 LEU A O 1
ATOM 1394 N N . HIS A 1 186 ? -5.277 4.289 24.797 1 95 186 HIS A N 1
ATOM 1395 C CA . HIS A 1 186 ? -6.539 3.633 25.125 1 95 186 HIS A CA 1
ATOM 1396 C C . HIS A 1 186 ? -7.156 4.227 26.391 1 95 186 HIS A C 1
ATOM 1398 O O . HIS A 1 186 ? -8.383 4.301 26.5 1 95 186 HIS A O 1
ATOM 1404 N N . ASP A 1 187 ? -6.328 4.625 27.312 1 96.62 187 ASP A N 1
ATOM 1405 C CA . ASP A 1 187 ? -6.848 5.195 28.562 1 96.62 187 ASP A CA 1
ATOM 1406 C C . ASP A 1 187 ? -7.289 6.641 28.359 1 96.62 187 ASP A C 1
ATOM 1408 O O . ASP A 1 187 ? -6.477 7.5 28.016 1 96.62 187 ASP A O 1
ATOM 1412 N N . PHE A 1 188 ? -8.531 6.875 28.594 1 96.25 188 PHE A N 1
ATOM 1413 C CA . PHE A 1 188 ? -9.141 8.18 28.328 1 96.25 188 PHE A CA 1
ATOM 1414 C C . PHE A 1 188 ? -8.438 9.266 29.125 1 96.25 188 PHE A C 1
ATOM 1416 O O . PHE A 1 188 ? -8.07 10.312 28.578 1 96.25 188 PHE A O 1
ATOM 1423 N N . GLN A 1 189 ? -8.266 9.086 30.406 1 97.62 189 GLN A N 1
ATOM 1424 C CA . GLN A 1 189 ? -7.668 10.109 31.25 1 97.62 189 GLN A CA 1
ATOM 1425 C C . GLN A 1 189 ? -6.203 10.344 30.891 1 97.62 189 GLN A C 1
ATOM 1427 O O . GLN A 1 189 ? -5.738 11.484 30.891 1 97.62 189 GLN A O 1
ATOM 1432 N N . ASP A 1 190 ? -5.516 9.289 30.641 1 98 190 ASP A N 1
ATOM 1433 C CA . ASP A 1 190 ? -4.125 9.414 30.219 1 98 190 ASP A CA 1
ATOM 1434 C C . ASP A 1 190 ? -4.02 10.18 28.891 1 98 190 ASP A C 1
ATOM 1436 O O . ASP A 1 190 ? -3.182 11.078 28.766 1 98 190 ASP A O 1
ATOM 1440 N N . ARG A 1 191 ? -4.855 9.828 27.922 1 97.94 191 ARG A N 1
ATOM 1441 C CA . ARG A 1 191 ? -4.895 10.516 26.625 1 97.94 191 ARG A CA 1
ATOM 1442 C C . ARG A 1 191 ? -5.199 12 26.812 1 97.94 191 ARG A C 1
ATOM 1444 O O . ARG A 1 191 ? -4.547 12.852 26.219 1 97.94 191 ARG A O 1
ATOM 1451 N N . LYS A 1 192 ? -6.164 12.32 27.641 1 97.88 192 LYS A N 1
ATOM 1452 C CA . LYS A 1 192 ? -6.547 13.703 27.922 1 97.88 192 LYS A CA 1
ATOM 1453 C C . LYS A 1 192 ? -5.395 14.477 28.562 1 97.88 192 LYS A C 1
ATOM 1455 O O . LYS A 1 192 ? -5.035 15.562 28.109 1 97.88 192 LYS A O 1
ATOM 1460 N N . GLU A 1 193 ? -4.824 13.906 29.609 1 98.25 193 GLU A N 1
ATOM 1461 C CA . GLU A 1 193 ? -3.768 14.586 30.344 1 98.25 193 GLU A CA 1
ATOM 1462 C C . GLU A 1 193 ? -2.557 14.859 29.469 1 98.25 193 GLU A C 1
ATOM 1464 O O . GLU A 1 193 ? -2.023 15.977 29.469 1 98.25 193 GLU A O 1
ATOM 1469 N N . GLN A 1 194 ? -2.137 13.898 28.781 1 98.25 194 GLN A N 1
ATOM 1470 C CA . GLN A 1 194 ? -0.98 14.07 27.906 1 98.25 194 GLN A CA 1
ATOM 1471 C C . GLN A 1 194 ? -1.29 15.031 26.766 1 98.25 194 GLN A C 1
ATOM 1473 O O . GLN A 1 194 ? -0.427 15.812 26.344 1 98.25 194 GLN A O 1
ATOM 1478 N N . CYS A 1 195 ? -2.516 14.938 26.25 1 98.31 195 CYS A N 1
ATOM 1479 C CA . CYS A 1 195 ? -2.928 15.875 25.203 1 98.31 195 CYS A CA 1
ATOM 1480 C C . CYS A 1 195 ? -2.885 17.312 25.719 1 98.31 195 CYS A C 1
ATOM 1482 O O . CYS A 1 195 ? -2.381 18.203 25.031 1 98.31 195 CYS A O 1
ATOM 1484 N N . LEU A 1 196 ? -3.408 17.547 26.875 1 98.31 196 LEU A N 1
ATOM 1485 C CA . LEU A 1 196 ? -3.434 18.891 27.438 1 98.31 196 LEU A CA 1
ATOM 1486 C C . LEU A 1 196 ? -2.018 19.406 27.688 1 98.31 196 LEU A C 1
ATOM 1488 O O . LEU A 1 196 ? -1.758 20.594 27.562 1 98.31 196 LEU A O 1
ATOM 1492 N N . GLU A 1 197 ? -1.095 18.5 28.047 1 98.25 197 GLU A N 1
ATOM 1493 C CA . GLU A 1 197 ? 0.305 18.906 28.172 1 98.25 197 GLU A CA 1
ATOM 1494 C C . GLU A 1 197 ? 0.875 19.344 26.828 1 98.25 197 GLU A C 1
ATOM 1496 O O . GLU A 1 197 ? 1.58 20.359 26.766 1 98.25 197 GLU A O 1
ATOM 1501 N N . SER A 1 198 ? 0.617 18.609 25.781 1 98.5 198 SER A N 1
ATOM 1502 C CA . SER A 1 198 ? 1.032 19 24.438 1 98.5 198 SER A CA 1
ATOM 1503 C C . SER A 1 198 ? 0.428 20.344 24.047 1 98.5 198 SER A C 1
ATOM 1505 O O . SER A 1 198 ? 1.101 21.172 23.422 1 98.5 198 SER A O 1
ATOM 1507 N N . MET A 1 199 ? -0.846 20.547 24.406 1 98.5 199 MET A N 1
ATOM 1508 C CA . MET A 1 199 ? -1.537 21.797 24.062 1 98.5 199 MET A CA 1
ATOM 1509 C C . MET A 1 199 ? -0.956 22.969 24.828 1 98.5 199 MET A C 1
ATOM 1511 O O . MET A 1 199 ? -0.907 24.094 24.312 1 98.5 199 MET A O 1
ATOM 1515 N N . ARG A 1 200 ? -0.539 22.703 26.062 1 98.5 200 ARG A N 1
ATOM 1516 C CA . ARG A 1 200 ? 0.13 23.75 26.812 1 98.5 200 ARG A CA 1
ATOM 1517 C C . ARG A 1 200 ? 1.386 24.234 26.094 1 98.5 200 ARG A C 1
ATOM 1519 O O . ARG A 1 200 ? 1.603 25.438 25.953 1 98.5 200 ARG A O 1
ATOM 1526 N N . ILE A 1 201 ? 2.178 23.312 25.625 1 98.56 201 ILE A N 1
ATOM 1527 C CA . ILE A 1 201 ? 3.387 23.656 24.891 1 98.56 201 ILE A CA 1
ATOM 1528 C C . ILE A 1 201 ? 3.025 24.469 23.656 1 98.56 201 ILE A C 1
ATOM 1530 O O . ILE A 1 201 ? 3.631 25.516 23.391 1 98.56 201 ILE A O 1
ATOM 1534 N N . LEU A 1 202 ? 2.023 24.047 22.953 1 98.81 202 LEU A N 1
ATOM 1535 C CA . LEU A 1 202 ? 1.596 24.688 21.719 1 98.81 202 LEU A CA 1
ATOM 1536 C C . LEU A 1 202 ? 1.104 26.109 21.969 1 98.81 202 LEU A C 1
ATOM 1538 O O . LEU A 1 202 ? 1.6 27.062 21.359 1 98.81 202 LEU A O 1
ATOM 1542 N N . THR A 1 203 ? 0.196 26.266 22.906 1 98.75 203 THR A N 1
ATOM 1543 C CA . THR A 1 203 ? -0.46 27.547 23.109 1 98.75 203 THR A CA 1
ATOM 1544 C C . THR A 1 203 ? 0.468 28.531 23.844 1 98.75 203 THR A C 1
ATOM 1546 O O . THR A 1 203 ? 0.422 29.734 23.594 1 98.75 203 THR A O 1
ATOM 1549 N N . GLU A 1 204 ? 1.327 28.016 24.734 1 98.69 204 GLU A N 1
ATOM 1550 C CA . GLU A 1 204 ? 2.299 28.891 25.375 1 98.69 204 GLU A CA 1
ATOM 1551 C C . GLU A 1 204 ? 3.307 29.438 24.359 1 98.69 204 GLU A C 1
ATOM 1553 O O . GLU A 1 204 ? 3.686 30.609 24.422 1 98.69 204 GLU A O 1
ATOM 1558 N N . THR A 1 205 ? 3.75 28.578 23.469 1 98.81 205 THR A N 1
ATOM 1559 C CA . THR A 1 205 ? 4.664 29.031 22.422 1 98.81 205 THR A CA 1
ATOM 1560 C C . THR A 1 205 ? 3.988 30.062 21.531 1 98.81 205 THR A C 1
ATOM 1562 O O . THR A 1 205 ? 4.59 31.094 21.188 1 98.81 205 THR A O 1
ATOM 1565 N N . ALA A 1 206 ? 2.732 29.828 21.125 1 98.81 206 ALA A N 1
ATOM 1566 C CA . ALA A 1 206 ? 1.971 30.781 20.328 1 98.81 206 ALA A CA 1
ATOM 1567 C C . ALA A 1 206 ? 1.862 32.125 21.031 1 98.81 206 ALA A C 1
ATOM 1569 O O . ALA A 1 206 ? 2.045 33.156 20.406 1 98.81 206 ALA A O 1
ATOM 1570 N N . GLN A 1 207 ? 1.605 32.062 22.297 1 98.5 207 GLN A N 1
ATOM 1571 C CA . GLN A 1 207 ? 1.469 33.281 23.078 1 98.5 207 GLN A CA 1
ATOM 1572 C C . GLN A 1 207 ? 2.791 34.031 23.156 1 98.5 207 GLN A C 1
ATOM 1574 O O . GLN A 1 207 ? 2.814 35.25 23.094 1 98.5 207 GLN A O 1
ATOM 1579 N N . GLU A 1 208 ? 3.836 33.312 23.375 1 98.56 208 GLU A N 1
ATOM 1580 C CA . GLU A 1 208 ? 5.156 33.938 23.406 1 98.56 208 GLU A CA 1
ATOM 1581 C C . GLU A 1 208 ? 5.449 34.656 22.094 1 98.56 208 GLU A C 1
ATOM 1583 O O . GLU A 1 208 ? 5.973 35.781 22.094 1 98.56 208 GLU A O 1
ATOM 1588 N N . LEU A 1 209 ? 5.164 34.031 21 1 98.75 209 LEU A N 1
ATOM 1589 C CA . LEU A 1 209 ? 5.371 34.656 19.688 1 98.75 209 LEU A CA 1
ATOM 1590 C C . LEU A 1 209 ? 4.516 35.906 19.531 1 98.75 209 LEU A C 1
ATOM 1592 O O . LEU A 1 209 ? 4.984 36.938 19.016 1 98.75 209 LEU A O 1
ATOM 1596 N N . LYS A 1 210 ? 3.297 35.844 20 1 98.44 210 LYS A N 1
ATOM 1597 C CA . LYS A 1 210 ? 2.414 37 19.938 1 98.44 210 LYS A CA 1
ATOM 1598 C C . LYS A 1 210 ? 2.98 38.156 20.766 1 98.44 210 LYS A C 1
ATOM 1600 O O . LYS A 1 210 ? 2.949 39.312 20.312 1 98.44 210 LYS A O 1
ATOM 1605 N N . LYS A 1 211 ? 3.43 37.844 21.891 1 98.25 211 LYS A N 1
ATOM 1606 C CA . LYS A 1 211 ? 4.012 38.844 22.766 1 98.25 211 LYS A CA 1
ATOM 1607 C C . LYS A 1 211 ? 5.203 39.531 22.094 1 98.25 211 LYS A C 1
ATOM 1609 O O . LYS A 1 211 ? 5.473 40.719 22.344 1 98.25 211 LYS A O 1
ATOM 1614 N N . GLU A 1 212 ? 5.883 38.781 21.344 1 98.19 212 GLU A N 1
ATOM 1615 C CA . GLU A 1 212 ? 7.047 39.312 20.641 1 98.19 212 GLU A CA 1
ATOM 1616 C C . GLU A 1 212 ? 6.633 40.062 19.391 1 98.19 212 GLU A C 1
ATOM 1618 O O . GLU A 1 212 ? 7.488 40.5 18.609 1 98.19 212 GLU A O 1
ATOM 1623 N N . GLY A 1 213 ? 5.324 40.156 19.094 1 98.12 213 GLY A N 1
ATOM 1624 C CA . GLY A 1 213 ? 4.824 41.031 18.047 1 98.12 213 GLY A CA 1
ATOM 1625 C C . GLY A 1 213 ? 4.453 40.281 16.781 1 98.12 213 GLY A C 1
ATOM 1626 O O . GLY A 1 213 ? 4.086 40.906 15.773 1 98.12 213 GLY A O 1
ATOM 1627 N N . PHE A 1 214 ? 4.602 39 16.75 1 98.44 214 PHE A N 1
ATOM 1628 C CA . PHE A 1 214 ? 4.25 38.219 15.562 1 98.44 214 PHE A CA 1
ATOM 1629 C C . PHE A 1 214 ? 2.74 38.031 15.469 1 98.44 214 PHE A C 1
ATOM 1631 O O . PHE A 1 214 ? 2.064 37.875 16.484 1 98.44 214 PHE A O 1
ATOM 1638 N N . ASN A 1 215 ? 2.189 38.094 14.281 1 96.75 215 ASN A N 1
ATOM 1639 C CA . ASN A 1 215 ? 0.767 37.875 14.031 1 96.75 215 ASN A CA 1
ATOM 1640 C C . ASN A 1 215 ? 0.411 36.406 13.969 1 96.75 215 ASN A C 1
ATOM 1642 O O . ASN A 1 215 ? 0.33 35.812 12.883 1 96.75 215 ASN A O 1
ATOM 1646 N N . ILE A 1 216 ? 0.145 35.844 15.094 1 98.38 216 ILE A N 1
ATOM 1647 C CA . ILE A 1 216 ? -0.213 34.438 15.18 1 98.38 216 ILE A CA 1
ATOM 1648 C C . ILE A 1 216 ? -1.732 34.281 15.164 1 98.38 216 ILE A C 1
ATOM 1650 O O . ILE A 1 216 ? -2.389 34.438 16.203 1 98.38 216 ILE A O 1
ATOM 1654 N N . GLU A 1 217 ? -2.285 33.938 13.992 1 97.94 217 GLU A N 1
ATOM 1655 C CA . GLU A 1 217 ? -3.727 33.812 13.797 1 97.94 217 GLU A CA 1
ATOM 1656 C C . GLU A 1 217 ? -4.168 32.344 13.844 1 97.94 217 GLU A C 1
ATOM 1658 O O . GLU A 1 217 ? -5.312 32.062 14.188 1 97.94 217 GLU A O 1
ATOM 1663 N N . VAL A 1 218 ? -3.293 31.531 13.508 1 98.75 218 VAL A N 1
ATOM 1664 C CA . VAL A 1 218 ? -3.627 30.109 13.375 1 98.75 218 VAL A CA 1
ATOM 1665 C C . VAL A 1 218 ? -2.826 29.297 14.391 1 98.75 218 VAL A C 1
ATOM 1667 O O . VAL A 1 218 ? -1.595 29.344 14.398 1 98.75 218 VAL A O 1
ATOM 1670 N N . VAL A 1 219 ? -3.459 28.672 15.266 1 98.88 219 VAL A N 1
ATOM 1671 C CA . VAL A 1 219 ? -2.936 27.641 16.156 1 98.88 219 VAL A CA 1
ATOM 1672 C C . VAL A 1 219 ? -3.654 26.312 15.883 1 98.88 219 VAL A C 1
ATOM 1674 O O . VAL A 1 219 ? -4.742 26.078 16.422 1 98.88 219 VAL A O 1
ATOM 1677 N N . THR A 1 220 ? -2.998 25.484 15.023 1 98.88 220 THR A N 1
ATOM 1678 C CA . THR A 1 220 ? -3.693 24.328 14.469 1 98.88 220 THR A CA 1
ATOM 1679 C C . THR A 1 220 ? -3.121 23.031 15.031 1 98.88 220 THR A C 1
ATOM 1681 O O . THR A 1 220 ? -1.914 22.922 15.266 1 98.88 220 THR A O 1
ATOM 1684 N N . THR A 1 221 ? -3.984 22.078 15.344 1 98.56 221 THR A N 1
ATOM 1685 C CA . THR A 1 221 ? -3.621 20.859 16.047 1 98.56 221 THR A CA 1
ATOM 1686 C C . THR A 1 221 ? -4.754 19.828 15.961 1 98.56 221 THR A C 1
ATOM 1688 O O . THR A 1 221 ? -5.68 19.984 15.164 1 98.56 221 THR A O 1
ATOM 1691 N N . GLY A 1 222 ? -4.594 18.75 16.578 1 94.12 222 GLY A N 1
ATOM 1692 C CA . GLY A 1 222 ? -5.676 17.844 16.922 1 94.12 222 GLY A CA 1
ATOM 1693 C C . GLY A 1 222 ? -6.004 16.859 15.812 1 94.12 222 GLY A C 1
ATOM 1694 O O . GLY A 1 222 ? -6.312 17.266 14.688 1 94.12 222 GLY A O 1
ATOM 1695 N N . GLY A 1 223 ? -5.969 15.57 16.125 1 96.44 223 GLY A N 1
ATOM 1696 C CA . GLY A 1 223 ? -6.492 14.484 15.312 1 96.44 223 GLY A CA 1
ATOM 1697 C C . GLY A 1 223 ? -7.781 13.898 15.852 1 96.44 223 GLY A C 1
ATOM 1698 O O . GLY A 1 223 ? -8.336 14.398 16.828 1 96.44 223 GLY A O 1
ATOM 1699 N N . THR A 1 224 ? -8.281 12.883 15.219 1 97.5 224 THR A N 1
ATOM 1700 C CA . THR A 1 224 ? -9.562 12.281 15.578 1 97.5 224 THR A CA 1
ATOM 1701 C C . THR A 1 224 ? -9.578 11.867 17.047 1 97.5 224 THR A C 1
ATOM 1703 O O . THR A 1 224 ? -10.57 12.078 17.75 1 97.5 224 THR A O 1
ATOM 1706 N N . GLY A 1 225 ? -8.508 11.391 17.578 1 97.19 225 GLY A N 1
ATOM 1707 C CA . GLY A 1 225 ? -8.469 10.859 18.922 1 97.19 225 GLY A CA 1
ATOM 1708 C C . GLY A 1 225 ? -8.336 11.938 19.984 1 97.19 225 GLY A C 1
ATOM 1709 O O . GLY A 1 225 ? -8.578 11.68 21.172 1 97.19 225 GLY A O 1
ATOM 1710 N N . THR A 1 226 ? -7.977 13.211 19.609 1 98 226 THR A N 1
ATOM 1711 C CA . THR A 1 226 ? -7.668 14.219 20.609 1 98 226 THR A CA 1
ATOM 1712 C C . THR A 1 226 ? -8.445 15.508 20.344 1 98 226 THR A C 1
ATOM 1714 O O . THR A 1 226 ? -8.445 16.422 21.172 1 98 226 THR A O 1
ATOM 1717 N N . ALA A 1 227 ? -9.172 15.555 19.25 1 97.38 227 ALA A N 1
ATOM 1718 C CA . ALA A 1 227 ? -9.789 16.797 18.781 1 97.38 227 ALA A CA 1
ATOM 1719 C C . ALA A 1 227 ? -10.695 17.391 19.859 1 97.38 227 ALA A C 1
ATOM 1721 O O . ALA A 1 227 ? -10.734 18.609 20.062 1 97.38 227 ALA A O 1
ATOM 1722 N N . ASP A 1 228 ? -11.367 16.547 20.578 1 96.5 228 ASP A N 1
ATOM 1723 C CA . ASP A 1 228 ? -12.289 17.016 21.609 1 96.5 228 ASP A CA 1
ATOM 1724 C C . ASP A 1 228 ? -11.547 17.719 22.734 1 96.5 228 ASP A C 1
ATOM 1726 O O . ASP A 1 228 ? -12.023 18.719 23.266 1 96.5 228 ASP A O 1
ATOM 1730 N N . PHE A 1 229 ? -10.422 17.188 23.125 1 98 229 PHE A N 1
ATOM 1731 C CA . PHE A 1 229 ? -9.602 17.812 24.172 1 98 229 PHE A CA 1
ATOM 1732 C C . PHE A 1 229 ? -9.008 19.125 23.656 1 98 229 PHE A C 1
ATOM 1734 O O . PHE A 1 229 ? -9.062 20.141 24.359 1 98 229 PHE A O 1
ATOM 1741 N N . CYS A 1 230 ? -8.516 19.078 22.469 1 98.5 230 CYS A N 1
ATOM 1742 C CA . CYS A 1 230 ? -7.879 20.234 21.859 1 98.5 230 CYS A CA 1
ATOM 1743 C C . CYS A 1 230 ? -8.867 21.406 21.75 1 98.5 230 CYS A C 1
ATOM 1745 O O . CYS A 1 230 ? -8.492 22.562 21.938 1 98.5 230 CYS A O 1
ATOM 1747 N N . ALA A 1 231 ? -10.07 21.094 21.469 1 98.06 231 ALA A N 1
ATOM 1748 C CA . ALA A 1 231 ? -11.109 22.094 21.234 1 98.06 231 ALA A CA 1
ATOM 1749 C C . ALA A 1 231 ? -11.398 22.891 22.5 1 98.06 231 ALA A C 1
ATOM 1751 O O . ALA A 1 231 ? -11.93 24 22.438 1 98.06 231 ALA A O 1
ATOM 1752 N N . THR A 1 232 ? -11.062 22.375 23.625 1 97.56 232 THR A N 1
ATOM 1753 C CA . THR A 1 232 ? -11.383 23.031 24.891 1 97.56 232 THR A CA 1
ATOM 1754 C C . THR A 1 232 ? -10.266 23.984 25.297 1 97.56 232 THR A C 1
ATOM 1756 O O . THR A 1 232 ? -10.422 24.766 26.25 1 97.56 232 THR A O 1
ATOM 1759 N N . VAL A 1 233 ? -9.188 23.953 24.688 1 98.44 233 VAL A N 1
ATOM 1760 C CA . VAL A 1 233 ? -7.996 24.688 25.125 1 98.44 233 VAL A CA 1
ATOM 1761 C C . VAL A 1 233 ? -8.023 26.109 24.547 1 98.44 233 VAL A C 1
ATOM 1763 O O . VAL A 1 233 ? -8.008 26.281 23.328 1 98.44 233 VAL A O 1
ATOM 1766 N N . PRO A 1 234 ? -8.023 27.109 25.469 1 97.94 234 PRO A N 1
ATOM 1767 C CA . PRO A 1 234 ? -7.949 28.469 24.953 1 97.94 234 PRO A CA 1
ATOM 1768 C C . PRO A 1 234 ? -6.691 28.719 24.125 1 97.94 234 PRO A C 1
ATOM 1770 O O . PRO A 1 234 ? -5.609 28.25 24.469 1 97.94 234 PRO A O 1
ATOM 1773 N N . GLY A 1 235 ? -6.902 29.359 23.031 1 97.94 235 GLY A N 1
ATOM 1774 C CA . GLY A 1 235 ? -5.773 29.672 22.156 1 97.94 235 GLY A CA 1
ATOM 1775 C C . GLY A 1 235 ? -5.715 28.812 20.922 1 97.94 235 GLY A C 1
ATOM 1776 O O . GLY A 1 235 ? -5.129 29.203 19.906 1 97.94 235 GLY A O 1
ATOM 1777 N N . VAL A 1 236 ? -6.242 27.578 21.016 1 98.69 236 VAL A N 1
ATOM 1778 C CA . VAL A 1 236 ? -6.363 26.734 19.828 1 98.69 236 VAL A CA 1
ATOM 1779 C C . VAL A 1 236 ? -7.398 27.328 18.875 1 98.69 236 VAL A C 1
ATOM 1781 O O . VAL A 1 236 ? -8.5 27.688 19.297 1 98.69 236 VAL A O 1
ATOM 1784 N N . THR A 1 237 ? -7.031 27.406 17.562 1 98.75 237 THR A N 1
ATOM 1785 C CA . THR A 1 237 ? -7.961 28.062 16.641 1 98.75 237 THR A CA 1
ATOM 1786 C C . THR A 1 237 ? -8.445 27.078 15.578 1 98.75 237 THR A C 1
ATOM 1788 O O . THR A 1 237 ? -9.422 27.344 14.883 1 98.75 237 THR A O 1
ATOM 1791 N N . GLU A 1 238 ? -7.793 25.938 15.391 1 98.81 238 GLU A N 1
ATOM 1792 C CA . GLU A 1 238 ? -8.102 25.031 14.281 1 98.81 238 GLU A CA 1
ATOM 1793 C C . GLU A 1 238 ? -7.773 23.578 14.648 1 98.81 238 GLU A C 1
ATOM 1795 O O . GLU A 1 238 ? -6.777 23.312 15.32 1 98.81 238 GLU A O 1
ATOM 1800 N N . LEU A 1 239 ? -8.609 22.656 14.25 1 98.81 239 LEU A N 1
ATOM 1801 C CA . LEU A 1 239 ? -8.477 21.219 14.508 1 98.81 239 LEU A CA 1
ATOM 1802 C C . LEU A 1 239 ? -8.391 20.438 13.203 1 98.81 239 LEU A C 1
ATOM 1804 O O . LEU A 1 239 ? -9.07 20.781 12.227 1 98.81 239 LEU A O 1
ATOM 1808 N N . GLN A 1 240 ? -7.609 19.297 13.195 1 98.75 240 GLN A N 1
ATOM 1809 C CA . GLN A 1 240 ? -7.297 18.609 11.945 1 98.75 240 GLN A CA 1
ATOM 1810 C C . GLN A 1 240 ? -7.797 17.172 11.969 1 98.75 240 GLN A C 1
ATOM 1812 O O . GLN A 1 240 ? -7.129 16.266 11.469 1 98.75 240 GLN A O 1
ATOM 1817 N N . PRO A 1 241 ? -8.914 16.844 12.594 1 98.5 241 PRO A N 1
ATOM 1818 C CA . PRO A 1 241 ? -9.352 15.438 12.586 1 98.5 241 PRO A CA 1
ATOM 1819 C C . PRO A 1 241 ? -9.578 14.898 11.172 1 98.5 241 PRO A C 1
ATOM 1821 O O . PRO A 1 241 ? -10.047 15.625 10.297 1 98.5 241 PRO A O 1
ATOM 1824 N N . GLY A 1 242 ? -9.133 13.625 10.922 1 97.62 242 GLY A N 1
ATOM 1825 C CA . GLY A 1 242 ? -9.281 13.047 9.602 1 97.62 242 GLY A CA 1
ATOM 1826 C C . GLY A 1 242 ? -10 11.711 9.609 1 97.62 242 GLY A C 1
ATOM 1827 O O . GLY A 1 242 ? -10.977 11.523 8.883 1 97.62 242 GLY A O 1
ATOM 1828 N N . SER A 1 243 ? -9.734 10.82 10.5 1 98.06 243 SER A N 1
ATOM 1829 C CA . SER A 1 243 ? -10.133 9.414 10.453 1 98.06 243 SER A CA 1
ATOM 1830 C C . SER A 1 243 ? -11.57 9.234 10.922 1 98.06 243 SER A C 1
ATOM 1832 O O . SER A 1 243 ? -12.164 8.172 10.711 1 98.06 243 SER A O 1
ATOM 1834 N N . PHE A 1 244 ? -12.18 10.266 11.57 1 98.38 244 PHE A N 1
ATOM 1835 C CA . PHE A 1 244 ? -13.531 10.18 12.109 1 98.38 244 PHE A CA 1
ATOM 1836 C C . PHE A 1 244 ? -14.523 9.766 11.031 1 98.38 244 PHE A C 1
ATOM 1838 O O . PHE A 1 244 ? -15.562 9.18 11.328 1 98.38 244 PHE A O 1
ATOM 1845 N N . ILE A 1 245 ? -14.18 10.047 9.797 1 98.62 245 ILE A N 1
ATOM 1846 C CA . ILE A 1 245 ? -15.086 9.867 8.672 1 98.62 245 ILE A CA 1
ATOM 1847 C C . ILE A 1 245 ? -15.336 8.375 8.438 1 98.62 245 ILE A C 1
ATOM 1849 O O . ILE A 1 245 ? -16.453 7.973 8.102 1 98.62 245 ILE A O 1
ATOM 1853 N N . PHE A 1 246 ? -14.281 7.594 8.594 1 98.75 246 PHE A N 1
ATOM 1854 C CA . PHE A 1 246 ? -14.336 6.18 8.234 1 98.75 246 PHE A CA 1
ATOM 1855 C C . PHE A 1 246 ? -14.141 5.301 9.461 1 98.75 246 PHE A C 1
ATOM 1857 O O . PHE A 1 246 ? -14.836 4.297 9.633 1 98.75 246 PHE A O 1
ATOM 1864 N N . MET A 1 247 ? -13.234 5.695 10.312 1 98.25 247 MET A N 1
ATOM 1865 C CA . MET A 1 247 ? -12.82 4.961 11.5 1 98.25 247 MET A CA 1
ATOM 1866 C C . MET A 1 247 ? -12.234 3.602 11.125 1 98.25 247 MET A C 1
ATOM 1868 O O . MET A 1 247 ? -12.383 3.15 9.984 1 98.25 247 MET A O 1
ATOM 1872 N N . ASP A 1 248 ? -11.492 3.004 11.969 1 98.38 248 ASP A N 1
ATOM 1873 C CA . ASP A 1 248 ? -10.891 1.679 11.844 1 98.38 248 ASP A CA 1
ATOM 1874 C C . ASP A 1 248 ? -10.828 0.973 13.195 1 98.38 248 ASP A C 1
ATOM 1876 O O . ASP A 1 248 ? -11.289 1.514 14.203 1 98.38 248 ASP A O 1
ATOM 1880 N N . THR A 1 249 ? -10.344 -0.243 13.211 1 97.94 249 THR A N 1
ATOM 1881 C CA . THR A 1 249 ? -10.406 -1.017 14.445 1 97.94 249 THR A CA 1
ATOM 1882 C C . THR A 1 249 ? -9.453 -0.44 15.492 1 97.94 249 THR A C 1
ATOM 1884 O O . THR A 1 249 ? -9.727 -0.509 16.688 1 97.94 249 THR A O 1
ATOM 1887 N N . ASP A 1 250 ? -8.367 0.124 15.039 1 97.5 250 ASP A N 1
ATOM 1888 C CA . ASP A 1 250 ? -7.422 0.72 15.977 1 97.5 250 ASP A CA 1
ATOM 1889 C C . ASP A 1 250 ? -8.047 1.911 16.703 1 97.5 250 ASP A C 1
ATOM 1891 O O . ASP A 1 250 ? -7.961 2.016 17.922 1 97.5 250 ASP A O 1
ATOM 1895 N N . TYR A 1 251 ? -8.68 2.783 16 1 97.31 251 TYR A N 1
ATOM 1896 C CA . TYR A 1 251 ? -9.352 3.926 16.609 1 97.31 251 TYR A CA 1
ATOM 1897 C C . TYR A 1 251 ? -10.508 3.469 17.484 1 97.31 251 TYR A C 1
ATOM 1899 O O . TYR A 1 251 ? -10.727 4.02 18.578 1 97.31 251 TYR A O 1
ATOM 1907 N N . ARG A 1 252 ? -11.305 2.496 16.969 1 97.31 252 ARG A N 1
ATOM 1908 C CA . ARG A 1 252 ? -12.391 1.972 17.797 1 97.31 252 ARG A CA 1
ATOM 1909 C C . ARG A 1 252 ? -11.867 1.491 19.141 1 97.31 252 ARG A C 1
ATOM 1911 O O . ARG A 1 252 ? -12.453 1.785 20.188 1 97.31 252 ARG A O 1
ATOM 1918 N N . ASN A 1 253 ? -10.758 0.812 19.109 1 96.44 253 ASN A N 1
ATOM 1919 C CA . ASN A 1 253 ? -10.172 0.278 20.344 1 96.44 253 ASN A CA 1
ATOM 1920 C C . ASN A 1 253 ? -9.664 1.393 21.25 1 96.44 253 ASN A C 1
ATOM 1922 O O . ASN A 1 253 ? -9.672 1.253 22.469 1 96.44 253 ASN A O 1
ATOM 1926 N N . ALA A 1 254 ? -9.266 2.475 20.672 1 95.56 254 ALA A N 1
ATOM 1927 C CA . ALA A 1 254 ? -8.656 3.568 21.422 1 95.56 254 ALA A CA 1
ATOM 1928 C C . ALA A 1 254 ? -9.727 4.504 21.984 1 95.56 254 ALA A C 1
ATOM 1930 O O . ALA A 1 254 ? -9.672 4.883 23.156 1 95.56 254 ALA A O 1
ATOM 1931 N N . ILE A 1 255 ? -10.727 4.848 21.172 1 95.62 255 ILE A N 1
ATOM 1932 C CA . ILE A 1 255 ? -11.578 5.953 21.609 1 95.62 255 ILE A CA 1
ATOM 1933 C C . ILE A 1 255 ? -13.039 5.492 21.641 1 95.62 255 ILE A C 1
ATOM 1935 O O . ILE A 1 255 ? -13.938 6.293 21.906 1 95.62 255 ILE A O 1
ATOM 1939 N N . GLY A 1 256 ? -13.305 4.273 21.297 1 95.12 256 GLY A N 1
ATOM 1940 C CA . GLY A 1 256 ? -14.656 3.74 21.391 1 95.12 256 GLY A CA 1
ATOM 1941 C C . GLY A 1 256 ? -15.422 3.809 20.078 1 95.12 256 GLY A C 1
ATOM 1942 O O . GLY A 1 256 ? -14.828 3.967 19.016 1 95.12 256 GLY A O 1
ATOM 1943 N N . ALA A 1 257 ? -16.734 3.693 20.188 1 94.75 257 ALA A N 1
ATOM 1944 C CA . ALA A 1 257 ? -17.562 3.486 19.016 1 94.75 257 ALA A CA 1
ATOM 1945 C C . ALA A 1 257 ? -18.484 4.676 18.766 1 94.75 257 ALA A C 1
ATOM 1947 O O . ALA A 1 257 ? -19.578 4.523 18.203 1 94.75 257 ALA A O 1
ATOM 1948 N N . TYR A 1 258 ? -18.062 5.809 19.297 1 96.5 258 TYR A N 1
ATOM 1949 C CA . TYR A 1 258 ? -18.859 7.004 19.047 1 96.5 258 TYR A CA 1
ATOM 1950 C C . TYR A 1 258 ? -19.016 7.25 17.547 1 96.5 258 TYR A C 1
ATOM 1952 O O . TYR A 1 258 ? -20.109 7.52 17.062 1 96.5 258 TYR A O 1
ATOM 1960 N N . TYR A 1 259 ? -17.906 7.227 16.812 1 97.81 259 TYR A N 1
ATOM 1961 C CA . TYR A 1 259 ? -17.953 7.184 15.352 1 97.81 259 TYR A CA 1
ATOM 1962 C C . TYR A 1 259 ? -17.984 5.746 14.852 1 97.81 259 TYR A C 1
ATOM 1964 O O . TYR A 1 259 ? -17.328 4.867 15.406 1 97.81 259 TYR A O 1
ATOM 1972 N N . SER A 1 260 ? -18.734 5.5 13.82 1 98.44 260 SER A N 1
ATOM 1973 C CA . SER A 1 260 ? -18.938 4.145 13.32 1 98.44 260 SER A CA 1
ATOM 1974 C C . SER A 1 260 ? -18.047 3.85 12.125 1 98.44 260 SER A C 1
ATOM 1976 O O . SER A 1 260 ? -17.516 4.77 11.492 1 98.44 260 SER A O 1
ATOM 1978 N N . HIS A 1 261 ? -17.891 2.574 11.898 1 98.69 261 HIS A N 1
ATOM 1979 C CA . HIS A 1 261 ? -17.156 2.154 10.695 1 98.69 261 HIS A CA 1
ATOM 1980 C C . HIS A 1 261 ? -18 2.381 9.445 1 98.69 261 HIS A C 1
ATOM 1982 O O . HIS A 1 261 ? -18.969 1.659 9.195 1 98.69 261 HIS A O 1
ATOM 1988 N N . SER A 1 262 ? -17.578 3.361 8.672 1 98.81 262 SER A N 1
ATOM 1989 C CA . SER A 1 262 ? -18.328 3.625 7.445 1 98.81 262 SER A CA 1
ATOM 1990 C C . SER A 1 262 ? -17.625 3.037 6.227 1 98.81 262 SER A C 1
ATOM 1992 O O . SER A 1 262 ? -18.219 2.951 5.148 1 98.81 262 SER A O 1
ATOM 1994 N N . LEU A 1 263 ? -16.391 2.648 6.344 1 98.88 263 LEU A N 1
ATOM 1995 C CA . LEU A 1 263 ? -15.57 2.088 5.277 1 98.88 263 LEU A CA 1
ATOM 1996 C C . LEU A 1 263 ? -15.258 0.621 5.551 1 98.88 263 LEU A C 1
ATOM 1998 O O . LEU A 1 263 ? -14.875 0.26 6.664 1 98.88 263 LEU A O 1
ATOM 2002 N N . SER A 1 264 ? -15.484 -0.23 4.602 1 98.81 264 SER A N 1
ATOM 2003 C CA . SER A 1 264 ? -15.141 -1.646 4.68 1 98.81 264 SER A CA 1
ATOM 2004 C C . SER A 1 264 ? -14.688 -2.18 3.322 1 98.81 264 SER A C 1
ATOM 2006 O O . SER A 1 264 ? -14.688 -1.448 2.33 1 98.81 264 SER A O 1
ATOM 2008 N N . PHE A 1 265 ? -14.227 -3.416 3.289 1 98.88 265 PHE A N 1
ATOM 2009 C CA . PHE A 1 265 ? -13.719 -4.047 2.08 1 98.88 265 PHE A CA 1
ATOM 2010 C C . PHE A 1 265 ? -14.445 -5.355 1.8 1 98.88 265 PHE A C 1
ATOM 2012 O O . PHE A 1 265 ? -14.492 -6.246 2.652 1 98.88 265 PHE A O 1
ATOM 2019 N N . LEU A 1 266 ? -15 -5.426 0.576 1 98.81 266 LEU A N 1
ATOM 2020 C CA . LEU A 1 266 ? -15.625 -6.668 0.132 1 98.81 266 LEU A CA 1
ATOM 2021 C C . LEU A 1 266 ? -14.562 -7.703 -0.229 1 98.81 266 LEU A C 1
ATOM 2023 O O . LEU A 1 266 ? -13.594 -7.391 -0.924 1 98.81 266 LEU A O 1
ATOM 2027 N N . ALA A 1 267 ? -14.75 -8.883 0.281 1 98.81 267 ALA A N 1
ATOM 2028 C CA . ALA A 1 267 ? -13.859 -10 0 1 98.81 267 ALA A CA 1
ATOM 2029 C C . ALA A 1 267 ? -14.648 -11.25 -0.388 1 98.81 267 ALA A C 1
ATOM 2031 O O . ALA A 1 267 ? -15.836 -11.367 -0.067 1 98.81 267 ALA A O 1
ATOM 2032 N N . THR A 1 268 ? -14.016 -12.125 -1.088 1 98.88 268 THR A N 1
ATOM 2033 C CA . THR A 1 268 ? -14.602 -13.406 -1.484 1 98.88 268 THR A CA 1
ATOM 2034 C C . THR A 1 268 ? -13.789 -14.57 -0.924 1 98.88 268 THR A C 1
ATOM 2036 O O . THR A 1 268 ? -12.555 -14.539 -0.941 1 98.88 268 THR A O 1
ATOM 2039 N N . VAL A 1 269 ? -14.5 -15.555 -0.412 1 98.88 269 VAL A N 1
ATOM 2040 C CA . VAL A 1 269 ? -13.852 -16.812 -0.063 1 98.88 269 VAL A CA 1
ATOM 2041 C C . VAL A 1 269 ? -13.391 -17.531 -1.333 1 98.88 269 VAL A C 1
ATOM 2043 O O . VAL A 1 269 ? -14.203 -17.859 -2.199 1 98.88 269 VAL A O 1
ATOM 2046 N N . VAL A 1 270 ? -12.078 -17.828 -1.407 1 98.88 270 VAL A N 1
ATOM 2047 C CA . VAL A 1 270 ? -11.57 -18.328 -2.68 1 98.88 270 VAL A CA 1
ATOM 2048 C C . VAL A 1 270 ? -11.078 -19.766 -2.51 1 98.88 270 VAL A C 1
ATOM 2050 O O . VAL A 1 270 ? -10.828 -20.469 -3.494 1 98.88 270 VAL A O 1
ATOM 2053 N N . SER A 1 271 ? -10.914 -20.203 -1.35 1 98.81 271 SER A N 1
ATOM 2054 C CA . SER A 1 271 ? -10.453 -21.562 -1.059 1 98.81 271 SER A CA 1
ATOM 2055 C C . SER A 1 271 ? -10.906 -22.016 0.327 1 98.81 271 SER A C 1
ATOM 2057 O O . SER A 1 271 ? -11.18 -21.188 1.197 1 98.81 271 SER A O 1
ATOM 2059 N N . LYS A 1 272 ? -11.062 -23.25 0.5 1 97.62 272 LYS A N 1
ATOM 2060 C CA . LYS A 1 272 ? -11.367 -23.844 1.796 1 97.62 272 LYS A CA 1
ATOM 2061 C C . LYS A 1 272 ? -10.203 -24.688 2.299 1 97.62 272 LYS A C 1
ATOM 2063 O O . LYS A 1 272 ? -9.711 -25.562 1.587 1 97.62 272 LYS A O 1
ATOM 2068 N N . GLN A 1 273 ? -9.742 -24.375 3.525 1 95 273 GLN A N 1
ATOM 2069 C CA . GLN A 1 273 ? -8.578 -25.047 4.086 1 95 273 GLN A CA 1
ATOM 2070 C C . GLN A 1 273 ? -8.93 -25.766 5.383 1 95 273 GLN A C 1
ATOM 2072 O O . GLN A 1 273 ? -8.445 -25.406 6.457 1 95 273 GLN A O 1
ATOM 2077 N N . GLY A 1 274 ? -9.703 -26.781 5.371 1 90.12 274 GLY A N 1
ATOM 2078 C CA . GLY A 1 274 ? -10.148 -27.547 6.523 1 90.12 274 GLY A CA 1
ATOM 2079 C C . GLY A 1 274 ? -11.602 -27.297 6.883 1 90.12 274 GLY A C 1
ATOM 2080 O O . GLY A 1 274 ? -12.359 -26.75 6.082 1 90.12 274 GLY A O 1
ATOM 2081 N N . GLU A 1 275 ? -12 -27.672 8.094 1 93 275 GLU A N 1
ATOM 2082 C CA . GLU A 1 275 ? -13.406 -27.656 8.484 1 93 275 GLU A CA 1
ATOM 2083 C C . GLU A 1 275 ? -13.836 -26.266 8.922 1 93 275 GLU A C 1
ATOM 2085 O O . GLU A 1 275 ? -15.008 -25.891 8.773 1 93 275 GLU A O 1
ATOM 2090 N N . ARG A 1 276 ? -12.938 -25.5 9.414 1 97.5 276 ARG A N 1
ATOM 2091 C CA . ARG A 1 276 ? -13.336 -24.234 10.008 1 97.5 276 ARG A CA 1
ATOM 2092 C C . ARG A 1 276 ? -12.375 -23.125 9.609 1 97.5 276 ARG A C 1
ATOM 2094 O O . ARG A 1 276 ? -12.016 -22.281 10.438 1 97.5 276 ARG A O 1
ATOM 2101 N N . GLN A 1 277 ? -11.922 -23.188 8.398 1 97.81 277 GLN A N 1
ATOM 2102 C CA . GLN A 1 277 ? -11 -22.188 7.879 1 97.81 277 GLN A CA 1
ATOM 2103 C C . GLN A 1 277 ? -11.195 -21.984 6.379 1 97.81 277 GLN A C 1
ATOM 2105 O O . GLN A 1 277 ? -11.359 -22.953 5.633 1 97.81 277 GLN A O 1
ATOM 2110 N N . VAL A 1 278 ? -11.242 -20.766 6 1 98.69 278 VAL A N 1
ATOM 2111 C CA . VAL A 1 278 ? -11.281 -20.438 4.578 1 98.69 278 VAL A CA 1
ATOM 2112 C C . VAL A 1 278 ? -10.227 -19.375 4.27 1 98.69 278 VAL A C 1
ATOM 2114 O O . VAL A 1 278 ? -9.711 -18.719 5.18 1 98.69 278 VAL A O 1
ATOM 2117 N N . THR A 1 279 ? -9.844 -19.312 3.035 1 98.81 279 THR A N 1
ATOM 2118 C CA . THR A 1 279 ? -8.984 -18.25 2.523 1 98.81 279 THR A CA 1
ATOM 2119 C C . THR A 1 279 ? -9.797 -17.219 1.749 1 98.81 279 THR A C 1
ATOM 2121 O O . THR A 1 279 ? -10.641 -17.578 0.927 1 98.81 279 THR A O 1
ATOM 2124 N N . ILE A 1 280 ? -9.602 -15.969 2.055 1 98.88 280 ILE A N 1
ATOM 2125 C CA . ILE A 1 280 ? -10.25 -14.891 1.32 1 98.88 280 ILE A CA 1
ATOM 2126 C C . ILE A 1 280 ? -9.211 -14.133 0.493 1 98.88 280 ILE A C 1
ATOM 2128 O O . ILE A 1 280 ? -8.008 -14.25 0.738 1 98.88 280 ILE A O 1
ATOM 2132 N N . ASP A 1 281 ? -9.695 -13.336 -0.478 1 98.81 281 ASP A N 1
ATOM 2133 C CA . ASP A 1 281 ? -8.844 -12.75 -1.504 1 98.81 281 ASP A CA 1
ATOM 2134 C C . ASP A 1 281 ? -8.297 -11.398 -1.056 1 98.81 281 ASP A C 1
ATOM 2136 O O . ASP A 1 281 ? -7.984 -10.539 -1.888 1 98.81 281 ASP A O 1
ATOM 2140 N N . THR A 1 282 ? -8.203 -11.156 0.201 1 98.56 282 THR A N 1
ATOM 2141 C CA . THR A 1 282 ? -7.625 -9.93 0.745 1 98.56 282 THR A CA 1
ATOM 2142 C C . THR A 1 282 ? -6.352 -10.234 1.53 1 98.56 282 THR A C 1
ATOM 2144 O O . THR A 1 282 ? -6.371 -11.031 2.467 1 98.56 282 THR A O 1
ATOM 2147 N N . GLY A 1 283 ? -5.289 -9.68 1.08 1 98.19 283 GLY A N 1
ATOM 2148 C CA . GLY A 1 283 ? -4.016 -9.773 1.771 1 98.19 283 GLY A CA 1
ATOM 2149 C C . GLY A 1 283 ? -3.379 -8.422 2.029 1 98.19 283 GLY A C 1
ATOM 2150 O O . GLY A 1 283 ? -4.078 -7.422 2.215 1 98.19 283 GLY A O 1
ATOM 2151 N N . LEU A 1 284 ? -2.061 -8.359 2.064 1 98.19 284 LEU A N 1
ATOM 2152 C CA . LEU A 1 284 ? -1.271 -7.191 2.436 1 98.19 284 LEU A CA 1
ATOM 2153 C C . LEU A 1 284 ? -1.482 -6.055 1.441 1 98.19 284 LEU A C 1
ATOM 2155 O O . LEU A 1 284 ? -1.351 -4.883 1.798 1 98.19 284 LEU A O 1
ATOM 2159 N N . LYS A 1 285 ? -1.842 -6.387 0.206 1 98.44 285 LYS A N 1
ATOM 2160 C CA . LYS A 1 285 ? -2 -5.352 -0.814 1 98.44 285 LYS A CA 1
ATOM 2161 C C . LYS A 1 285 ? -3.416 -4.781 -0.805 1 98.44 285 LYS A C 1
ATOM 2163 O O . LYS A 1 285 ? -3.721 -3.854 -1.554 1 98.44 285 LYS A O 1
ATOM 2168 N N . THR A 1 286 ? -4.266 -5.328 0.135 1 98.56 286 THR A N 1
ATOM 2169 C CA . THR A 1 286 ? -5.621 -4.828 0.343 1 98.56 286 THR A CA 1
ATOM 2170 C C . THR A 1 286 ? -5.773 -4.258 1.748 1 98.56 286 THR A C 1
ATOM 2172 O O . THR A 1 286 ? -6.402 -3.211 1.933 1 98.56 286 THR A O 1
ATOM 2175 N N . LEU A 1 287 ? -5.23 -4.949 2.711 1 98.5 287 LEU A N 1
ATOM 2176 C CA . LEU A 1 287 ? -5.359 -4.633 4.129 1 98.5 287 LEU A CA 1
ATOM 2177 C C . LEU A 1 287 ? -3.988 -4.562 4.797 1 98.5 287 LEU A C 1
ATOM 2179 O O . LEU A 1 287 ? -3.289 -5.574 4.895 1 98.5 287 LEU A O 1
ATOM 2183 N N . THR A 1 288 ? -3.705 -3.383 5.309 1 97.38 288 THR A N 1
ATOM 2184 C CA . THR A 1 288 ? -2.395 -3.234 5.934 1 97.38 288 THR A CA 1
ATOM 2185 C C . THR A 1 288 ? -2.389 -3.844 7.332 1 97.38 288 THR A C 1
ATOM 2187 O O . THR A 1 288 ? -3.447 -4.164 7.879 1 97.38 288 THR A O 1
ATOM 2190 N N . THR A 1 289 ? -1.183 -4.059 7.918 1 97.38 289 THR A N 1
ATOM 2191 C CA . THR A 1 289 ? -1.076 -4.73 9.211 1 97.38 289 THR A CA 1
ATOM 2192 C C . THR A 1 289 ? -0.255 -3.895 10.188 1 97.38 289 THR A C 1
ATOM 2194 O O . THR A 1 289 ? 0.136 -4.383 11.25 1 97.38 289 THR A O 1
ATOM 2197 N N . ASP A 1 290 ? 0.071 -2.664 9.805 1 95.81 290 ASP A N 1
ATOM 2198 C CA . ASP A 1 290 ? 0.953 -1.816 10.602 1 95.81 290 ASP A CA 1
ATOM 2199 C C . ASP A 1 290 ? 0.307 -1.455 11.938 1 95.81 290 ASP A C 1
ATOM 2201 O O . ASP A 1 290 ? 1 -1.081 12.891 1 95.81 290 ASP A O 1
ATOM 2205 N N . SER A 1 291 ? -1.025 -1.515 12.055 1 96 291 SER A N 1
ATOM 2206 C CA . SER A 1 291 ? -1.746 -1.225 13.289 1 96 291 SER A CA 1
ATOM 2207 C C . SER A 1 291 ? -2.516 -2.445 13.781 1 96 291 SER A C 1
ATOM 2209 O O . SER A 1 291 ? -3.623 -2.318 14.305 1 96 291 SER A O 1
ATOM 2211 N N . GLY A 1 292 ? -1.957 -3.602 13.539 1 95.81 292 GLY A N 1
ATOM 2212 C CA . GLY A 1 292 ? -2.646 -4.84 13.867 1 95.81 292 GLY A CA 1
ATOM 2213 C C . GLY A 1 292 ? -3.422 -5.422 12.703 1 95.81 292 GLY A C 1
ATOM 2214 O O . GLY A 1 292 ? -3.23 -5.008 11.555 1 95.81 292 GLY A O 1
ATOM 2215 N N . LEU A 1 293 ? -4.238 -6.426 13.039 1 97.81 293 LEU A N 1
ATOM 2216 C CA . LEU A 1 293 ? -4.953 -7.137 11.984 1 97.81 293 LEU A CA 1
ATOM 2217 C C . LEU A 1 293 ? -6.332 -6.531 11.758 1 97.81 293 LEU A C 1
ATOM 2219 O O . LEU A 1 293 ? -6.969 -6.051 12.695 1 97.81 293 LEU A O 1
ATOM 2223 N N . SER A 1 294 ? -6.785 -6.52 10.523 1 98.44 294 SER A N 1
ATOM 2224 C CA . SER A 1 294 ? -8.172 -6.207 10.18 1 98.44 294 SER A CA 1
ATOM 2225 C C . SER A 1 294 ? -9.141 -7.188 10.836 1 98.44 294 SER A C 1
ATOM 2227 O O . SER A 1 294 ? -8.719 -8.219 11.359 1 98.44 294 SER A O 1
ATOM 2229 N N . GLU A 1 295 ? -10.367 -6.82 10.828 1 98.75 295 GLU A N 1
ATOM 2230 C CA . GLU A 1 295 ? -11.406 -7.676 11.398 1 98.75 295 GLU A CA 1
ATOM 2231 C C . GLU A 1 295 ? -12.523 -7.93 10.391 1 98.75 295 GLU A C 1
ATOM 2233 O O . GLU A 1 295 ? -12.859 -7.059 9.594 1 98.75 295 GLU A O 1
ATOM 2238 N N . CYS A 1 296 ? -13.031 -9.141 10.477 1 98.81 296 CYS A N 1
ATOM 2239 C CA . CYS A 1 296 ? -14.273 -9.391 9.75 1 98.81 296 CYS A CA 1
ATOM 2240 C C . CYS A 1 296 ? -15.445 -8.656 10.391 1 98.81 296 CYS A C 1
ATOM 2242 O O . CYS A 1 296 ? -15.586 -8.664 11.617 1 98.81 296 CYS A O 1
ATOM 2244 N N . LYS A 1 297 ? -16.234 -8 9.539 1 98.5 297 LYS A N 1
ATOM 2245 C CA . LYS A 1 297 ? -17.422 -7.328 10.078 1 98.5 297 LYS A CA 1
ATOM 2246 C C . LYS A 1 297 ? -18.297 -8.297 10.859 1 98.5 297 LYS A C 1
ATOM 2248 O O . LYS A 1 297 ? -18.844 -7.941 11.906 1 98.5 297 LYS A O 1
ATOM 2253 N N . ASP A 1 298 ? -18.516 -9.57 10.32 1 98.19 298 ASP A N 1
ATOM 2254 C CA . ASP A 1 298 ? -19.125 -10.648 11.102 1 98.19 298 ASP A CA 1
ATOM 2255 C C . ASP A 1 298 ? -18.125 -11.219 12.109 1 98.19 298 ASP A C 1
ATOM 2257 O O . ASP A 1 298 ? -17.266 -12.023 11.75 1 98.19 298 ASP A O 1
ATOM 2261 N N . GLN A 1 299 ? -18.297 -10.906 13.328 1 96.81 299 GLN A N 1
ATOM 2262 C CA . GLN A 1 299 ? -17.297 -11.133 14.367 1 96.81 299 GLN A CA 1
ATOM 2263 C C . GLN A 1 299 ? -17.203 -12.617 14.719 1 96.81 299 GLN A C 1
ATOM 2265 O O . GLN A 1 299 ? -16.312 -13.023 15.469 1 96.81 299 GLN A O 1
ATOM 2270 N N . ARG A 1 300 ? -18.188 -13.43 14.227 1 98.19 300 ARG A N 1
ATOM 2271 C CA . ARG A 1 300 ? -18.094 -14.875 14.422 1 98.19 300 ARG A CA 1
ATOM 2272 C C . ARG A 1 300 ? -16.875 -15.453 13.711 1 98.19 300 ARG A C 1
ATOM 2274 O O . ARG A 1 300 ? -16.438 -16.562 14.016 1 98.19 300 ARG A O 1
ATOM 2281 N N . TYR A 1 301 ? -16.234 -14.719 12.703 1 98.81 301 TYR A N 1
ATOM 2282 C CA . TYR A 1 301 ? -15.086 -15.141 11.914 1 98.81 301 TYR A CA 1
ATOM 2283 C C . TYR A 1 301 ? -13.852 -14.312 12.266 1 98.81 301 TYR A C 1
ATOM 2285 O O . TYR A 1 301 ? -13.906 -13.078 12.258 1 98.81 301 TYR A O 1
ATOM 2293 N N . VAL A 1 302 ? -12.727 -14.969 12.531 1 98.62 302 VAL A N 1
ATOM 2294 C CA . VAL A 1 302 ? -11.5 -14.305 12.961 1 98.62 302 VAL A CA 1
ATOM 2295 C C . VAL A 1 302 ? -10.508 -14.258 11.797 1 98.62 302 VAL A C 1
ATOM 2297 O O . VAL A 1 302 ? -10.195 -15.289 11.195 1 98.62 302 VAL A O 1
ATOM 2300 N N . TYR A 1 303 ? -10.031 -13.102 11.555 1 98.69 303 TYR A N 1
ATOM 2301 C CA . TYR A 1 303 ? -9.141 -12.859 10.422 1 98.69 303 TYR A CA 1
ATOM 2302 C C . TYR A 1 303 ? -7.691 -13.117 10.805 1 98.69 303 TYR A C 1
ATOM 2304 O O . TYR A 1 303 ? -7.266 -12.789 11.914 1 98.69 303 TYR A O 1
ATOM 2312 N N . ASN A 1 304 ? -6.949 -13.703 9.875 1 97.94 304 ASN A N 1
ATOM 2313 C CA . ASN A 1 304 ? -5.492 -13.773 9.898 1 97.94 304 ASN A CA 1
ATOM 2314 C C . ASN A 1 304 ? -4.887 -13.414 8.547 1 97.94 304 ASN A C 1
ATOM 2316 O O . ASN A 1 304 ? -5.527 -13.602 7.508 1 97.94 304 ASN A O 1
ATOM 2320 N N . GLN A 1 305 ? -3.674 -12.898 8.578 1 96.19 305 GLN A N 1
ATOM 2321 C CA . GLN A 1 305 ? -2.967 -12.492 7.367 1 96.19 305 GLN A CA 1
ATOM 2322 C C . GLN A 1 305 ? -2.215 -13.664 6.746 1 96.19 305 GLN A C 1
ATOM 2324 O O . GLN A 1 305 ? -1.532 -14.414 7.445 1 96.19 305 GLN A O 1
ATOM 2329 N N . LEU A 1 306 ? -2.365 -13.883 5.395 1 95.81 306 LEU A N 1
ATOM 2330 C CA . LEU A 1 306 ? -1.741 -15.031 4.746 1 95.81 306 LEU A CA 1
ATOM 2331 C C . LEU A 1 306 ? -0.888 -14.594 3.561 1 95.81 306 LEU A C 1
ATOM 2333 O O . LEU A 1 306 ? -0.704 -15.352 2.607 1 95.81 306 LEU A O 1
ATOM 2337 N N . GLY A 1 307 ? -0.429 -13.391 3.508 1 95.44 307 GLY A N 1
ATOM 2338 C CA . GLY A 1 307 ? 0.438 -12.977 2.416 1 95.44 307 GLY A CA 1
ATOM 2339 C C . GLY A 1 307 ? -0.08 -11.758 1.673 1 95.44 307 GLY A C 1
ATOM 2340 O O . GLY A 1 307 ? -0.937 -11.031 2.18 1 95.44 307 GLY A O 1
ATOM 2341 N N . ASP A 1 308 ? 0.438 -11.602 0.411 1 96.81 308 ASP A N 1
ATOM 2342 C CA . ASP A 1 308 ? 0.202 -10.391 -0.373 1 96.81 308 ASP A CA 1
ATOM 2343 C C . ASP A 1 308 ? -1.261 -10.289 -0.799 1 96.81 308 ASP A C 1
ATOM 2345 O O . ASP A 1 308 ? -1.838 -9.203 -0.805 1 96.81 308 ASP A O 1
ATOM 2349 N N . GLU A 1 309 ? -1.867 -11.484 -1.09 1 98.19 309 GLU A N 1
ATOM 2350 C CA . GLU A 1 309 ? -3.16 -11.445 -1.769 1 98.19 309 GLU A CA 1
ATOM 2351 C C . GLU A 1 309 ? -4.242 -12.117 -0.929 1 98.19 309 GLU A C 1
ATOM 2353 O O . GLU A 1 309 ? -5.426 -12.047 -1.262 1 98.19 309 GLU A O 1
ATOM 2358 N N . HIS A 1 310 ? -3.795 -12.781 0.189 1 98.62 310 HIS A N 1
ATOM 2359 C CA . HIS A 1 310 ? -4.746 -13.664 0.854 1 98.62 310 HIS A CA 1
ATOM 2360 C C . HIS A 1 310 ? -4.801 -13.383 2.354 1 98.62 310 HIS A C 1
ATOM 2362 O O . HIS A 1 310 ? -3.795 -13 2.953 1 98.62 310 HIS A O 1
ATOM 2368 N N . GLY A 1 311 ? -5.953 -13.516 2.893 1 98.44 311 GLY A N 1
ATOM 2369 C CA . GLY A 1 311 ? -6.191 -13.672 4.316 1 98.44 311 GLY A CA 1
ATOM 2370 C C . GLY A 1 311 ? -7 -14.906 4.656 1 98.44 311 GLY A C 1
ATOM 2371 O O . GLY A 1 311 ? -7.543 -15.562 3.764 1 98.44 311 GLY A O 1
ATOM 2372 N N . SER A 1 312 ? -7.008 -15.297 5.891 1 98.44 312 SER A N 1
ATOM 2373 C CA . SER A 1 312 ? -7.828 -16.422 6.316 1 98.44 312 SER A CA 1
ATOM 2374 C C . SER A 1 312 ? -8.898 -15.992 7.309 1 98.44 312 SER A C 1
ATOM 2376 O O . SER A 1 312 ? -8.75 -14.977 7.988 1 98.44 312 SER A O 1
ATOM 2378 N N . LEU A 1 313 ? -9.977 -16.672 7.32 1 98.75 313 LEU A N 1
ATOM 2379 C CA . LEU A 1 313 ? -11.008 -16.594 8.344 1 98.75 313 LEU A CA 1
ATOM 2380 C C . LEU A 1 313 ? -11.203 -17.938 9.039 1 98.75 313 LEU A C 1
ATOM 2382 O O . LEU A 1 313 ? -11.32 -18.969 8.375 1 98.75 313 LEU A O 1
ATOM 2386 N N . ASN A 1 314 ? -11.203 -17.906 10.305 1 98.44 314 ASN A N 1
ATOM 2387 C CA . ASN A 1 314 ? -11.453 -19.062 11.141 1 98.44 314 ASN A CA 1
ATOM 2388 C C . ASN A 1 314 ? -12.641 -18.844 12.078 1 98.44 314 ASN A C 1
ATOM 2390 O O . ASN A 1 314 ? -12.969 -17.688 12.391 1 98.44 314 ASN A O 1
ATOM 2394 N N . TRP A 1 315 ? -13.227 -19.859 12.523 1 98.5 315 TRP A N 1
ATOM 2395 C CA . TRP A 1 315 ? -14.367 -19.719 13.422 1 98.5 315 TRP A CA 1
ATOM 2396 C C . TRP A 1 315 ? -14.484 -20.922 14.352 1 98.5 315 TRP A C 1
ATOM 2398 O O . TRP A 1 315 ? -13.82 -21.938 14.141 1 98.5 315 TRP A O 1
ATOM 2408 N N . GLU A 1 316 ? -15.305 -20.797 15.391 1 97.75 316 GLU A N 1
ATOM 2409 C CA . GLU A 1 316 ? -15.523 -21.844 16.375 1 97.75 316 GLU A CA 1
ATOM 2410 C C . GLU A 1 316 ? -16.562 -22.859 15.906 1 97.75 316 GLU A C 1
ATOM 2412 O O . GLU A 1 316 ? -17.344 -22.562 14.992 1 97.75 316 GLU A O 1
ATOM 2417 N N . GLU A 1 317 ? -16.5 -24.016 16.609 1 96.94 317 GLU A N 1
ATOM 2418 C CA . GLU A 1 317 ? -17.516 -25.031 16.328 1 96.94 317 GLU A CA 1
ATOM 2419 C C . GLU A 1 317 ? -18.922 -24.484 16.578 1 96.94 317 GLU A C 1
ATOM 2421 O O . GLU A 1 317 ? -19.156 -23.766 17.547 1 96.94 317 GLU A O 1
ATOM 2426 N N . GLY A 1 318 ? -19.828 -24.797 15.766 1 96.56 318 GLY A N 1
ATOM 2427 C CA . GLY A 1 318 ? -21.203 -24.328 15.898 1 96.56 318 GLY A CA 1
ATOM 2428 C C . GLY A 1 318 ? -21.5 -23.125 15.023 1 96.56 318 GLY A C 1
ATOM 2429 O O . GLY A 1 318 ? -22.672 -22.844 14.742 1 96.56 318 GLY A O 1
ATOM 2430 N N . THR A 1 319 ? -20.453 -22.375 14.609 1 97.69 319 THR A N 1
ATOM 2431 C CA . THR A 1 319 ? -20.625 -21.234 13.711 1 97.69 319 THR A CA 1
ATOM 2432 C C . THR A 1 319 ? -20.922 -21.719 12.289 1 97.69 319 THR A C 1
ATOM 2434 O O . THR A 1 319 ? -20.312 -22.672 11.812 1 97.69 319 THR A O 1
ATOM 2437 N N . PRO A 1 320 ? -21.938 -21.031 11.641 1 97.75 320 PRO A N 1
ATOM 2438 C CA . PRO A 1 320 ? -22.188 -21.406 10.242 1 97.75 320 PRO A CA 1
ATOM 2439 C C . PRO A 1 320 ? -20.922 -21.359 9.391 1 97.75 320 PRO A C 1
ATOM 2441 O O . PRO A 1 320 ? -20.172 -20.375 9.445 1 97.75 320 PRO A O 1
ATOM 2444 N N . SER A 1 321 ? -20.75 -22.375 8.656 1 97.81 321 SER A N 1
ATOM 2445 C CA . SER A 1 321 ? -19.547 -22.469 7.836 1 97.81 321 SER A CA 1
ATOM 2446 C C . SER A 1 321 ? -19.609 -21.516 6.648 1 97.81 321 SER A C 1
ATOM 2448 O O . SER A 1 321 ? -20.703 -21.203 6.16 1 97.81 321 SER A O 1
ATOM 2450 N N . LEU A 1 322 ? -18.438 -21.078 6.262 1 98.19 322 LEU A N 1
ATOM 2451 C CA . LEU A 1 322 ? -18.297 -20.375 4.996 1 98.19 322 LEU A CA 1
ATOM 2452 C C . LEU A 1 322 ? -17.859 -21.312 3.883 1 98.19 322 LEU A C 1
ATOM 2454 O O . LEU A 1 322 ? -17.156 -22.297 4.133 1 98.19 322 LEU A O 1
ATOM 2458 N N . LYS A 1 323 ? -18.297 -21.062 2.689 1 97.25 323 LYS A N 1
ATOM 2459 C CA . LYS A 1 323 ? -17.906 -21.875 1.531 1 97.25 323 LYS A CA 1
ATOM 2460 C C . LYS A 1 323 ? -17.297 -21 0.435 1 97.25 323 LYS A C 1
ATOM 2462 O O . LYS A 1 323 ? -17.469 -19.781 0.439 1 97.25 323 LYS A O 1
ATOM 2467 N N . VAL A 1 324 ? -16.625 -21.609 -0.503 1 98.56 324 VAL A N 1
ATOM 2468 C CA . VAL A 1 324 ? -16.031 -20.906 -1.639 1 98.56 324 VAL A CA 1
ATOM 2469 C C . VAL A 1 324 ? -17.109 -20.141 -2.395 1 98.56 324 VAL A C 1
ATOM 2471 O O . VAL A 1 324 ? -18.172 -20.672 -2.695 1 98.56 324 VAL A O 1
ATOM 2474 N N . GLY A 1 325 ? -16.844 -18.828 -2.594 1 98.56 325 GLY A N 1
ATOM 2475 C CA . GLY A 1 325 ? -17.797 -17.969 -3.275 1 98.56 325 GLY A CA 1
ATOM 2476 C C . GLY A 1 325 ? -18.531 -17.031 -2.338 1 98.56 325 GLY A C 1
ATOM 2477 O O . GLY A 1 325 ? -19.094 -16.031 -2.773 1 98.56 325 GLY A O 1
ATOM 2478 N N . ASP A 1 326 ? -18.578 -17.391 -1.037 1 98.44 326 ASP A N 1
ATOM 2479 C CA . ASP A 1 326 ? -19.203 -16.5 -0.064 1 98.44 326 ASP A CA 1
ATOM 2480 C C . ASP A 1 326 ? -18.469 -15.156 -0.001 1 98.44 326 ASP A C 1
ATOM 2482 O O . ASP A 1 326 ? -17.266 -15.094 -0.225 1 98.44 326 ASP A O 1
ATOM 2486 N N . ARG A 1 327 ? -19.234 -14.164 0.272 1 98.25 327 ARG A N 1
ATOM 2487 C CA . ARG A 1 327 ? -18.688 -12.812 0.402 1 98.25 327 ARG A CA 1
ATOM 2488 C C . ARG A 1 327 ? -18.734 -12.344 1.853 1 98.25 327 ARG A C 1
ATOM 2490 O O . ARG A 1 327 ? -19.672 -12.664 2.59 1 98.25 327 ARG A O 1
ATOM 2497 N N . VAL A 1 328 ? -17.703 -11.656 2.266 1 98.62 328 VAL A N 1
ATOM 2498 C CA . VAL A 1 328 ? -17.609 -11.086 3.604 1 98.62 328 VAL A CA 1
ATOM 2499 C C . VAL A 1 328 ? -17.109 -9.641 3.514 1 98.62 328 VAL A C 1
ATOM 2501 O O . VAL A 1 328 ? -16.625 -9.211 2.465 1 98.62 328 VAL A O 1
ATOM 2504 N N . GLU A 1 329 ? -17.281 -8.891 4.551 1 98.75 329 GLU A N 1
ATOM 2505 C CA . GLU A 1 329 ? -16.766 -7.539 4.66 1 98.75 329 GLU A CA 1
ATOM 2506 C C . GLU A 1 329 ? -15.68 -7.449 5.734 1 98.75 329 GLU A C 1
ATOM 2508 O O . GLU A 1 329 ? -15.836 -8.008 6.824 1 98.75 329 GLU A O 1
ATOM 2513 N N . MET A 1 330 ? -14.641 -6.793 5.391 1 98.94 330 MET A N 1
ATOM 2514 C CA . MET A 1 330 ? -13.508 -6.633 6.305 1 98.94 330 MET A CA 1
ATOM 2515 C C . MET A 1 330 ? -13.383 -5.188 6.766 1 98.94 330 MET A C 1
ATOM 2517 O O . MET A 1 330 ? -13.484 -4.262 5.961 1 98.94 330 MET A O 1
ATOM 2521 N N . ILE A 1 331 ? -13.164 -4.93 8.023 1 98.88 331 ILE A N 1
ATOM 2522 C CA . ILE A 1 331 ? -12.883 -3.621 8.609 1 98.88 331 ILE A CA 1
ATOM 2523 C C . ILE A 1 331 ? -11.375 -3.445 8.781 1 98.88 331 ILE A C 1
ATOM 2525 O O . ILE A 1 331 ? -10.727 -4.234 9.469 1 98.88 331 ILE A O 1
ATOM 2529 N N . PRO A 1 332 ? -10.812 -2.441 8.148 1 98.69 332 PRO A N 1
ATOM 2530 C CA . PRO A 1 332 ? -9.359 -2.281 8.227 1 98.69 332 PRO A CA 1
ATOM 2531 C C . PRO A 1 332 ? -8.883 -1.872 9.625 1 98.69 332 PRO A C 1
ATOM 2533 O O . PRO A 1 332 ? -9.672 -1.349 10.414 1 98.69 332 PRO A O 1
ATOM 2536 N N . SER A 1 333 ? -7.629 -2.119 9.891 1 98.31 333 SER A N 1
ATOM 2537 C CA . SER A 1 333 ? -7.047 -1.748 11.172 1 98.31 333 SER A CA 1
ATOM 2538 C C . SER A 1 333 ? -6.473 -0.337 11.133 1 98.31 333 SER A C 1
ATOM 2540 O O . SER A 1 333 ? -6.273 0.288 12.18 1 98.31 333 SER A O 1
ATOM 2542 N N . HIS A 1 334 ? -6.168 0.134 9.938 1 98.06 334 HIS A N 1
ATOM 2543 C CA . HIS A 1 334 ? -5.605 1.462 9.727 1 98.06 334 HIS A CA 1
ATOM 2544 C C . HIS A 1 334 ? -6.078 2.055 8.406 1 98.06 334 HIS A C 1
ATOM 2546 O O . HIS A 1 334 ? -5.715 1.563 7.332 1 98.06 334 HIS A O 1
ATOM 2552 N N . ILE A 1 335 ? -6.734 3.092 8.43 1 97.81 335 ILE A N 1
ATOM 2553 C CA . ILE A 1 335 ? -7.434 3.627 7.266 1 97.81 335 ILE A CA 1
ATOM 2554 C C . ILE A 1 335 ? -6.426 4.273 6.312 1 97.81 335 ILE A C 1
ATOM 2556 O O . ILE A 1 335 ? -6.465 4.039 5.105 1 97.81 335 ILE A O 1
ATOM 2560 N N . ASP A 1 336 ? -5.504 5.078 6.773 1 98 336 ASP A N 1
ATOM 2561 C CA . ASP A 1 336 ? -4.695 5.957 5.938 1 98 336 ASP A CA 1
ATOM 2562 C C . ASP A 1 336 ? -3.855 5.156 4.945 1 98 336 ASP A C 1
ATOM 2564 O O . ASP A 1 336 ? -3.986 5.324 3.732 1 98 336 ASP A O 1
ATOM 2568 N N . PRO A 1 337 ? -3.02 4.238 5.453 1 98.06 337 PRO A N 1
ATOM 2569 C CA . PRO A 1 337 ? -2.24 3.473 4.477 1 98.06 337 PRO A CA 1
ATOM 2570 C C . PRO A 1 337 ? -3.098 2.512 3.654 1 98.06 337 PRO A C 1
ATOM 2572 O O . PRO A 1 337 ? -2.75 2.184 2.518 1 98.06 337 PRO A O 1
ATOM 2575 N N . THR A 1 338 ? -4.266 2.039 4.188 1 98.56 338 THR A N 1
ATOM 2576 C CA . THR A 1 338 ? -5.117 1.092 3.479 1 98.56 338 THR A CA 1
ATOM 2577 C C . THR A 1 338 ? -5.801 1.762 2.291 1 98.56 338 THR A C 1
ATOM 2579 O O . THR A 1 338 ? -5.797 1.226 1.181 1 98.56 338 THR A O 1
ATOM 2582 N N . VAL A 1 339 ? -6.328 2.975 2.514 1 98.62 339 VAL A N 1
ATOM 2583 C CA . VAL A 1 339 ? -6.977 3.715 1.436 1 98.62 339 VAL A CA 1
ATOM 2584 C C . VAL A 1 339 ? -5.973 3.982 0.316 1 98.62 339 VAL A C 1
ATOM 2586 O O . VAL A 1 339 ? -6.328 3.957 -0.864 1 98.62 339 VAL A O 1
ATOM 2589 N N . ASN A 1 340 ? -4.719 4.148 0.678 1 98.44 340 ASN A N 1
ATOM 2590 C CA . ASN A 1 340 ? -3.648 4.449 -0.27 1 98.44 340 ASN A CA 1
ATOM 2591 C C . ASN A 1 340 ? -3.391 3.279 -1.214 1 98.44 340 ASN A C 1
ATOM 2593 O O . ASN A 1 340 ? -2.686 3.426 -2.213 1 98.44 340 ASN A O 1
ATOM 2597 N N . LEU A 1 341 ? -4.02 2.117 -1.005 1 98.38 341 LEU A N 1
ATOM 2598 C CA . LEU A 1 341 ? -3.797 0.921 -1.808 1 98.38 341 LEU A CA 1
ATOM 2599 C C . LEU A 1 341 ? -4.844 0.801 -2.908 1 98.38 341 LEU A C 1
ATOM 2601 O O . LEU A 1 341 ? -4.742 -0.068 -3.777 1 98.38 341 LEU A O 1
ATOM 2605 N N . HIS A 1 342 ? -5.84 1.652 -2.975 1 98.19 342 HIS A N 1
ATOM 2606 C CA . HIS A 1 342 ? -7 1.443 -3.834 1 98.19 342 HIS A CA 1
ATOM 2607 C C . HIS A 1 342 ? -7.234 2.643 -4.746 1 98.19 342 HIS A C 1
ATOM 2609 O O . HIS A 1 342 ? -6.863 3.768 -4.406 1 98.19 342 HIS A O 1
ATOM 2615 N N . ASP A 1 343 ? -7.926 2.414 -5.848 1 96.81 343 ASP A N 1
ATOM 2616 C CA . ASP A 1 343 ? -8.109 3.445 -6.867 1 96.81 343 ASP A CA 1
ATOM 2617 C C . ASP A 1 343 ? -9.445 4.172 -6.672 1 96.81 343 ASP A C 1
ATOM 2619 O O . ASP A 1 343 ? -9.57 5.344 -7.031 1 96.81 343 ASP A O 1
ATOM 2623 N N . TYR A 1 344 ? -10.43 3.389 -6.066 1 97.94 344 TYR A N 1
ATOM 2624 C CA . TYR A 1 344 ? -11.773 3.949 -6.047 1 97.94 344 TYR A CA 1
ATOM 2625 C C . TYR A 1 344 ? -12.5 3.584 -4.754 1 97.94 344 TYR A C 1
ATOM 2627 O O . TYR A 1 344 ? -12.25 2.521 -4.18 1 97.94 344 TYR A O 1
ATOM 2635 N N . TYR A 1 345 ? -13.375 4.488 -4.352 1 98.5 345 TYR A N 1
ATOM 2636 C CA . TYR A 1 345 ? -14.453 4.219 -3.402 1 98.5 345 TYR A CA 1
ATOM 2637 C C . TYR A 1 345 ? -15.75 3.881 -4.125 1 98.5 345 TYR A C 1
ATOM 2639 O O . TYR A 1 345 ? -16.156 4.602 -5.035 1 98.5 345 TYR A O 1
ATOM 2647 N N . TYR A 1 346 ? -16.359 2.84 -3.734 1 98.88 346 TYR A N 1
ATOM 2648 C CA . TYR A 1 346 ? -17.75 2.625 -4.137 1 98.88 346 TYR A CA 1
ATOM 2649 C C . TYR A 1 346 ? -18.703 2.98 -3.006 1 98.88 346 TYR A C 1
ATOM 2651 O O . TYR A 1 346 ? -18.906 2.188 -2.082 1 98.88 346 TYR A O 1
ATOM 2659 N N . ALA A 1 347 ? -19.234 4.152 -3.072 1 98.94 347 ALA A N 1
ATOM 2660 C CA . ALA A 1 347 ? -20.141 4.656 -2.043 1 98.94 347 ALA A CA 1
ATOM 2661 C C . ALA A 1 347 ? -21.578 4.207 -2.307 1 98.94 347 ALA A C 1
ATOM 2663 O O . ALA A 1 347 ? -22.094 4.402 -3.406 1 98.94 347 ALA A O 1
ATOM 2664 N N . HIS A 1 348 ? -22.141 3.617 -1.32 1 98.88 348 HIS A N 1
ATOM 2665 C CA . HIS A 1 348 ? -23.438 2.986 -1.557 1 98.88 348 HIS A CA 1
ATOM 2666 C C . HIS A 1 348 ? -24.438 3.354 -0.466 1 98.88 348 HIS A C 1
ATOM 2668 O O . HIS A 1 348 ? -24.047 3.799 0.616 1 98.88 348 HIS A O 1
ATOM 2674 N N . ARG A 1 349 ? -25.688 3.285 -0.73 1 98.38 349 ARG A N 1
ATOM 2675 C CA . ARG A 1 349 ? -26.812 3.289 0.2 1 98.38 349 ARG A CA 1
ATOM 2676 C C . ARG A 1 349 ? -27.688 2.059 0.003 1 98.38 349 ARG A C 1
ATOM 2678 O O . ARG A 1 349 ? -28.109 1.763 -1.116 1 98.38 349 ARG A O 1
ATOM 2685 N N . ASN A 1 350 ? -27.922 1.345 1.02 1 96.56 350 ASN A N 1
ATOM 2686 C CA . ASN A 1 350 ? -28.734 0.139 0.989 1 96.56 350 ASN A CA 1
ATOM 2687 C C . ASN A 1 350 ? -28.266 -0.838 -0.082 1 96.56 350 ASN A C 1
ATOM 2689 O O . ASN A 1 350 ? -29.062 -1.371 -0.846 1 96.56 350 ASN A O 1
ATOM 2693 N N . GLY A 1 351 ? -26.984 -0.9 -0.268 1 97.62 351 GLY A N 1
ATOM 2694 C CA . GLY A 1 351 ? -26.391 -1.901 -1.141 1 97.62 351 GLY A CA 1
ATOM 2695 C C . GLY A 1 351 ? -26.328 -1.467 -2.594 1 97.62 351 GLY A C 1
ATOM 2696 O O . GLY A 1 351 ? -25.828 -2.199 -3.445 1 97.62 351 GLY A O 1
ATOM 2697 N N . THR A 1 352 ? -26.797 -0.267 -2.889 1 98.69 352 THR A N 1
ATOM 2698 C CA . THR A 1 352 ? -26.75 0.268 -4.246 1 98.69 352 THR A CA 1
ATOM 2699 C C . THR A 1 352 ? -25.719 1.383 -4.352 1 98.69 352 THR A C 1
ATOM 2701 O O . THR A 1 352 ? -25.734 2.332 -3.564 1 98.69 352 THR A O 1
ATOM 2704 N N . ILE A 1 353 ? -24.828 1.295 -5.324 1 98.81 353 ILE A N 1
ATOM 2705 C CA . ILE A 1 353 ? -23.797 2.299 -5.523 1 98.81 353 ILE A CA 1
ATOM 2706 C C . ILE A 1 353 ? -24.422 3.621 -5.949 1 98.81 353 ILE A C 1
ATOM 2708 O O . ILE A 1 353 ? -25.125 3.684 -6.961 1 98.81 353 ILE A O 1
ATOM 2712 N N . GLU A 1 354 ? -24.188 4.637 -5.211 1 98.75 354 GLU A N 1
ATOM 2713 C CA . GLU A 1 354 ? -24.719 5.957 -5.523 1 98.75 354 GLU A CA 1
ATOM 2714 C C . GLU A 1 354 ? -23.641 6.871 -6.102 1 98.75 354 GLU A C 1
ATOM 2716 O O . GLU A 1 354 ? -23.938 7.773 -6.887 1 98.75 354 GLU A O 1
ATOM 2721 N N . GLU A 1 355 ? -22.438 6.668 -5.629 1 98.75 355 GLU A N 1
ATOM 2722 C CA . GLU A 1 355 ? -21.297 7.465 -6.105 1 98.75 355 GLU A CA 1
ATOM 2723 C C . GLU A 1 355 ? -20.047 6.617 -6.211 1 98.75 355 GLU A C 1
ATOM 2725 O O . GLU A 1 355 ? -19.875 5.637 -5.48 1 98.75 355 GLU A O 1
ATOM 2730 N N . ILE A 1 356 ? -19.219 6.91 -7.094 1 98.75 356 ILE A N 1
ATOM 2731 C CA . ILE A 1 356 ? -17.891 6.344 -7.246 1 98.75 356 ILE A CA 1
ATOM 2732 C C . ILE A 1 356 ? -16.844 7.461 -7.191 1 98.75 356 ILE A C 1
ATOM 2734 O O . ILE A 1 356 ? -16.906 8.406 -7.977 1 98.75 356 ILE A O 1
ATOM 2738 N N . TRP A 1 357 ? -16 7.395 -6.129 1 98.69 357 TRP A N 1
ATOM 2739 C CA . TRP A 1 357 ? -15.023 8.461 -5.926 1 98.69 357 TRP A CA 1
ATOM 2740 C C . TRP A 1 357 ? -13.609 7.965 -6.238 1 98.69 357 TRP A C 1
ATOM 2742 O O . TRP A 1 357 ? -13.188 6.922 -5.734 1 98.69 357 TRP A O 1
ATOM 2752 N N . PRO A 1 358 ? -12.867 8.68 -7.113 1 98.06 358 PRO A N 1
ATOM 2753 C CA . PRO A 1 358 ? -11.445 8.344 -7.227 1 98.06 358 PRO A CA 1
ATOM 2754 C C . PRO A 1 358 ? -10.664 8.641 -5.949 1 98.06 358 PRO A C 1
ATOM 2756 O O . PRO A 1 358 ? -11.023 9.555 -5.203 1 98.06 358 PRO A O 1
ATOM 2759 N N . VAL A 1 359 ? -9.688 7.848 -5.648 1 98.5 359 VAL A N 1
ATOM 2760 C CA . VAL A 1 359 ? -8.672 8.219 -4.668 1 98.5 359 VAL A CA 1
ATOM 2761 C C . VAL A 1 359 ? -7.625 9.117 -5.324 1 98.5 359 VAL A C 1
ATOM 2763 O O . VAL A 1 359 ? -6.586 8.633 -5.777 1 98.5 359 VAL A O 1
ATOM 2766 N N . ASP A 1 360 ? -7.844 10.375 -5.312 1 98.62 360 ASP A N 1
ATOM 2767 C CA . ASP A 1 360 ? -7.164 11.359 -6.156 1 98.62 360 ASP A CA 1
ATOM 2768 C C . ASP A 1 360 ? -5.664 11.367 -5.891 1 98.62 360 ASP A C 1
ATOM 2770 O O . ASP A 1 360 ? -4.863 11.492 -6.82 1 98.62 360 ASP A O 1
ATOM 2774 N N . SER A 1 361 ? -5.316 11.297 -4.629 1 98.06 361 SER A N 1
ATOM 2775 C CA . SER A 1 361 ? -3.898 11.445 -4.316 1 98.06 361 SER A CA 1
ATOM 2776 C C . SER A 1 361 ? -3.277 10.117 -3.9 1 98.06 361 SER A C 1
ATOM 2778 O O . SER A 1 361 ? -2.367 10.086 -3.07 1 98.06 361 SER A O 1
ATOM 2780 N N . ARG A 1 362 ? -3.783 9 -4.426 1 97.62 362 ARG A N 1
ATOM 2781 C CA . ARG A 1 362 ? -3.168 7.695 -4.203 1 97.62 362 ARG A CA 1
ATOM 2782 C C . ARG A 1 362 ? -1.701 7.703 -4.617 1 97.62 362 ARG A C 1
ATOM 2784 O O . ARG A 1 362 ? -1.36 8.172 -5.703 1 97.62 362 ARG A O 1
ATOM 2791 N N . GLY A 1 363 ? -0.862 7.168 -3.746 1 95.06 363 GLY A N 1
ATOM 2792 C CA . GLY A 1 363 ? 0.536 6.977 -4.094 1 95.06 363 GLY A CA 1
ATOM 2793 C C . GLY A 1 363 ? 1.316 8.273 -4.16 1 95.06 363 GLY A C 1
ATOM 2794 O O . GLY A 1 363 ? 2.471 8.289 -4.594 1 95.06 363 GLY A O 1
ATOM 2795 N N . LYS A 1 364 ? 0.679 9.422 -3.809 1 97.25 364 LYS A N 1
ATOM 2796 C CA . LYS A 1 364 ? 1.356 10.719 -3.812 1 97.25 364 LYS A CA 1
ATOM 2797 C C . LYS A 1 364 ? 2.174 10.914 -2.539 1 97.25 364 LYS A C 1
ATOM 2799 O O . LYS A 1 364 ? 1.801 11.703 -1.672 1 97.25 364 LYS A O 1
ATOM 2804 N N . VAL A 1 365 ? 3.373 10.312 -2.531 1 96.5 365 VAL A N 1
ATOM 2805 C CA . VAL A 1 365 ? 4.152 10.219 -1.3 1 96.5 365 VAL A CA 1
ATOM 2806 C C . VAL A 1 365 ? 5.223 11.305 -1.283 1 96.5 365 VAL A C 1
ATOM 2808 O O . VAL A 1 365 ? 5.957 11.453 -0.302 1 96.5 365 VAL A O 1
ATOM 2811 N N . GLN A 1 366 ? 5.309 12.141 -2.406 1 97.88 366 GLN A N 1
ATOM 2812 C CA . GLN A 1 366 ? 6.355 13.148 -2.508 1 97.88 366 GLN A CA 1
ATOM 2813 C C . GLN A 1 366 ? 5.879 14.492 -1.969 1 97.88 366 GLN A C 1
ATOM 2815 O O . GLN A 1 366 ? 4.691 14.812 -2.051 1 97.88 366 GLN A O 1
ATOM 2820 N N . MET B 1 1 ? 5.574 21.047 -14.445 1 75.81 1 MET B N 1
ATOM 2821 C CA . MET B 1 1 ? 5.102 19.75 -13.945 1 75.81 1 MET B CA 1
ATOM 2822 C C . MET B 1 1 ? 6.27 18.812 -13.68 1 75.81 1 MET B C 1
ATOM 2824 O O . MET B 1 1 ? 7.238 18.781 -14.438 1 75.81 1 MET B O 1
ATOM 2828 N N . TYR B 1 2 ? 6.367 18.25 -12.516 1 90.94 2 TYR B N 1
ATOM 2829 C CA . TYR B 1 2 ? 7.41 17.297 -12.156 1 90.94 2 TYR B CA 1
ATOM 2830 C C . TYR B 1 2 ? 7.418 16.109 -13.117 1 90.94 2 TYR B C 1
ATOM 2832 O O . TYR B 1 2 ? 6.457 15.344 -13.164 1 90.94 2 TYR B O 1
ATOM 2840 N N . SER B 1 3 ? 8.422 16.062 -14.008 1 93.62 3 SER B N 1
ATOM 2841 C CA . SER B 1 3 ? 8.461 15.055 -15.062 1 93.62 3 SER B CA 1
ATOM 2842 C C . SER B 1 3 ? 9.883 14.555 -15.297 1 93.62 3 SER B C 1
ATOM 2844 O O . SER B 1 3 ? 10.508 14.883 -16.312 1 93.62 3 SER B O 1
ATOM 2846 N N . PRO B 1 4 ? 10.352 13.711 -14.352 1 97 4 PRO B N 1
ATOM 2847 C CA . PRO B 1 4 ? 11.664 13.117 -14.602 1 97 4 PRO B CA 1
ATOM 2848 C C . PRO B 1 4 ? 11.773 12.469 -15.977 1 97 4 PRO B C 1
ATOM 2850 O O . PRO B 1 4 ? 10.797 11.922 -16.484 1 97 4 PRO B O 1
ATOM 2853 N N . LYS B 1 5 ? 12.984 12.539 -16.594 1 97.94 5 LYS B N 1
ATOM 2854 C CA . LYS B 1 5 ? 13.227 12 -17.922 1 97.94 5 LYS B CA 1
ATOM 2855 C C . LYS B 1 5 ? 14.516 11.18 -17.969 1 97.94 5 LYS B C 1
ATOM 2857 O O . LYS B 1 5 ? 15.383 11.336 -17.094 1 97.94 5 LYS B O 1
ATOM 2862 N N . VAL B 1 6 ? 14.555 10.297 -18.922 1 98.31 6 VAL B N 1
ATOM 2863 C CA . VAL B 1 6 ? 15.805 9.602 -19.203 1 98.31 6 VAL B CA 1
ATOM 2864 C C . VAL B 1 6 ? 16.922 10.609 -19.422 1 98.31 6 VAL B C 1
ATOM 2866 O O . VAL B 1 6 ? 16.734 11.625 -20.094 1 98.31 6 VAL B O 1
ATOM 2869 N N . GLY B 1 7 ? 18.031 10.383 -18.844 1 98.56 7 GLY B N 1
ATOM 2870 C CA . GLY B 1 7 ? 19.156 11.305 -18.922 1 98.56 7 GLY B CA 1
ATOM 2871 C C . GLY B 1 7 ? 19.328 12.148 -17.672 1 98.56 7 GLY B C 1
ATOM 2872 O O . GLY B 1 7 ? 20.422 12.648 -17.391 1 98.56 7 GLY B O 1
ATOM 2873 N N . ASP B 1 8 ? 18.281 12.281 -16.875 1 98.44 8 ASP B N 1
ATOM 2874 C CA . ASP B 1 8 ? 18.375 13.023 -15.617 1 98.44 8 ASP B CA 1
ATOM 2875 C C . ASP B 1 8 ? 19.25 12.281 -14.609 1 98.44 8 ASP B C 1
ATOM 2877 O O . ASP B 1 8 ? 19.422 11.062 -14.695 1 98.44 8 ASP B O 1
ATOM 2881 N N . SER B 1 9 ? 19.828 13.039 -13.734 1 98.31 9 SER B N 1
ATOM 2882 C CA . SER B 1 9 ? 20.562 12.469 -12.609 1 98.31 9 SER B CA 1
ATOM 2883 C C . SER B 1 9 ? 19.625 12.062 -11.477 1 98.31 9 SER B C 1
ATOM 2885 O O . SER B 1 9 ? 18.547 12.641 -11.328 1 98.31 9 SER B O 1
ATOM 2887 N N . LEU B 1 10 ? 20.031 11.102 -10.672 1 98.19 10 LEU B N 1
ATOM 2888 C CA . LEU B 1 10 ? 19.281 10.773 -9.469 1 98.19 10 LEU B CA 1
ATOM 2889 C C . LEU B 1 10 ? 19.109 12.008 -8.578 1 98.19 10 LEU B C 1
ATOM 2891 O O . LEU B 1 10 ? 18.125 12.117 -7.852 1 98.19 10 LEU B O 1
ATOM 2895 N N . ASP B 1 11 ? 20.031 12.93 -8.656 1 96.81 11 ASP B N 1
ATOM 2896 C CA . ASP B 1 11 ? 19.984 14.148 -7.855 1 96.81 11 ASP B CA 1
ATOM 2897 C C . ASP B 1 11 ? 18.828 15.047 -8.273 1 96.81 11 ASP B C 1
ATOM 2899 O O . ASP B 1 11 ? 18.422 15.93 -7.523 1 96.81 11 ASP B O 1
ATOM 2903 N N . ASP B 1 12 ? 18.312 14.789 -9.43 1 97.12 12 ASP B N 1
ATOM 2904 C CA . ASP B 1 12 ? 17.234 15.609 -9.961 1 97.12 12 ASP B CA 1
ATOM 2905 C C . ASP B 1 12 ? 15.875 15.102 -9.484 1 97.12 12 ASP B C 1
ATOM 2907 O O . ASP B 1 12 ? 14.867 15.805 -9.602 1 97.12 12 ASP B O 1
ATOM 2911 N N . LEU B 1 13 ? 15.883 13.938 -8.961 1 98.44 13 LEU B N 1
ATOM 2912 C CA . LEU B 1 13 ? 14.617 13.328 -8.555 1 98.44 13 LEU B CA 1
ATOM 2913 C C . LEU B 1 13 ? 14.117 13.922 -7.242 1 98.44 13 LEU B C 1
ATOM 2915 O O . LEU B 1 13 ? 14.914 14.172 -6.332 1 98.44 13 LEU B O 1
ATOM 2919 N N . ASP B 1 14 ? 12.812 14.227 -7.141 1 98.44 14 ASP B N 1
ATOM 2920 C CA . ASP B 1 14 ? 12.188 14.438 -5.84 1 98.44 14 ASP B CA 1
ATOM 2921 C C . ASP B 1 14 ? 12.125 13.141 -5.035 1 98.44 14 ASP B C 1
ATOM 2923 O O . ASP B 1 14 ? 12.422 12.07 -5.562 1 98.44 14 ASP B O 1
ATOM 2927 N N . THR B 1 15 ? 11.875 13.234 -3.73 1 98.5 15 THR B N 1
ATOM 2928 C CA . THR B 1 15 ? 11.805 12.07 -2.857 1 98.5 15 THR B CA 1
ATOM 2929 C C . THR B 1 15 ? 10.469 12.023 -2.125 1 98.5 15 THR B C 1
ATOM 2931 O O . THR B 1 15 ? 9.82 13.055 -1.937 1 98.5 15 THR B O 1
ATOM 2934 N N . PRO B 1 16 ? 10.055 10.812 -1.778 1 98.5 16 PRO B N 1
ATOM 2935 C CA . PRO B 1 16 ? 10.703 9.523 -2.027 1 98.5 16 PRO B CA 1
ATOM 2936 C C . PRO B 1 16 ? 10.602 9.078 -3.484 1 98.5 16 PRO B C 1
ATOM 2938 O O . PRO B 1 16 ? 9.633 9.414 -4.168 1 98.5 16 PRO B O 1
ATOM 2941 N N . SER B 1 17 ? 11.602 8.414 -3.969 1 98.75 17 SER B N 1
ATOM 2942 C CA . SER B 1 17 ? 11.586 7.828 -5.305 1 98.75 17 SER B CA 1
ATOM 2943 C C . SER B 1 17 ? 12.148 6.41 -5.293 1 98.75 17 SER B C 1
ATOM 2945 O O . SER B 1 17 ? 13.156 6.145 -4.629 1 98.75 17 SER B O 1
ATOM 2947 N N . MET B 1 18 ? 11.484 5.52 -5.938 1 98.81 18 MET B N 1
ATOM 2948 C CA . MET B 1 18 ? 11.922 4.133 -6.098 1 98.81 18 MET B CA 1
ATOM 2949 C C . MET B 1 18 ? 12.922 4.012 -7.242 1 98.81 18 MET B C 1
ATOM 2951 O O . MET B 1 18 ? 12.609 4.332 -8.391 1 98.81 18 MET B O 1
ATOM 2955 N N . ILE B 1 19 ? 14.164 3.588 -6.965 1 98.88 19 ILE B N 1
ATOM 2956 C CA . ILE B 1 19 ? 15.211 3.545 -7.984 1 98.88 19 ILE B CA 1
ATOM 2957 C C . ILE B 1 19 ? 15.766 2.125 -8.094 1 98.88 19 ILE B C 1
ATOM 2959 O O . ILE B 1 19 ? 15.75 1.369 -7.121 1 98.88 19 ILE B O 1
ATOM 2963 N N . VAL B 1 20 ? 16.219 1.728 -9.258 1 98.94 20 VAL B N 1
ATOM 2964 C CA . VAL B 1 20 ? 16.797 0.415 -9.539 1 98.94 20 VAL B CA 1
ATOM 2965 C C . VAL B 1 20 ? 18.188 0.576 -10.148 1 98.94 20 VAL B C 1
ATOM 2967 O O . VAL B 1 20 ? 18.359 1.294 -11.133 1 98.94 20 VAL B O 1
ATOM 2970 N N . ASP B 1 21 ? 19.172 -0.017 -9.539 1 98.88 21 ASP B N 1
ATOM 2971 C CA . ASP B 1 21 ? 20.484 -0.117 -10.141 1 98.88 21 ASP B CA 1
ATOM 2972 C C . ASP B 1 21 ? 20.516 -1.188 -11.227 1 98.88 21 ASP B C 1
ATOM 2974 O O . ASP B 1 21 ? 20.484 -2.385 -10.93 1 98.88 21 ASP B O 1
ATOM 2978 N N . LEU B 1 22 ? 20.672 -0.762 -12.445 1 98.88 22 LEU B N 1
ATOM 2979 C CA . LEU B 1 22 ? 20.547 -1.664 -13.578 1 98.88 22 LEU B CA 1
ATOM 2980 C C . LEU B 1 22 ? 21.656 -2.707 -13.578 1 98.88 22 LEU B C 1
ATOM 2982 O O . LEU B 1 22 ? 21.422 -3.879 -13.875 1 98.88 22 LEU B O 1
ATOM 2986 N N . ASP B 1 23 ? 22.859 -2.311 -13.25 1 98.81 23 ASP B N 1
ATOM 2987 C CA . ASP B 1 23 ? 23.969 -3.258 -13.242 1 98.81 23 ASP B CA 1
ATOM 2988 C C . ASP B 1 23 ? 23.734 -4.363 -12.211 1 98.81 23 ASP B C 1
ATOM 2990 O O . ASP B 1 23 ? 23.953 -5.543 -12.5 1 98.81 23 ASP B O 1
ATOM 2994 N N . VAL B 1 24 ? 23.281 -3.992 -11.055 1 98.81 24 VAL B N 1
ATOM 2995 C CA . VAL B 1 24 ? 23.047 -4.957 -9.992 1 98.81 24 VAL B CA 1
ATOM 2996 C C . VAL B 1 24 ? 21.875 -5.863 -10.359 1 98.81 24 VAL B C 1
ATOM 2998 O O . VAL B 1 24 ? 21.922 -7.078 -10.172 1 98.81 24 VAL B O 1
ATOM 3001 N N . MET B 1 25 ? 20.797 -5.266 -10.898 1 98.88 25 MET B N 1
ATOM 3002 C CA . MET B 1 25 ? 19.625 -6.035 -11.297 1 98.88 25 MET B CA 1
ATOM 3003 C C . MET B 1 25 ? 19.984 -7.066 -12.367 1 98.88 25 MET B C 1
ATOM 3005 O O . MET B 1 25 ? 19.594 -8.227 -12.266 1 98.88 25 MET B O 1
ATOM 3009 N N . GLU B 1 26 ? 20.719 -6.629 -13.352 1 98.81 26 GLU B N 1
ATOM 3010 C CA . GLU B 1 26 ? 21.141 -7.516 -14.438 1 98.81 26 GLU B CA 1
ATOM 3011 C C . GLU B 1 26 ? 22.047 -8.625 -13.93 1 98.81 26 GLU B C 1
ATOM 3013 O O . GLU B 1 26 ? 21.969 -9.766 -14.383 1 98.81 26 GLU B O 1
ATOM 3018 N N . ALA B 1 27 ? 22.891 -8.297 -13 1 98.81 27 ALA B N 1
ATOM 3019 C CA . ALA B 1 27 ? 23.734 -9.312 -12.383 1 98.81 27 ALA B CA 1
ATOM 3020 C C . ALA B 1 27 ? 22.906 -10.344 -11.633 1 98.81 27 ALA B C 1
ATOM 3022 O O . ALA B 1 27 ? 23.188 -11.539 -11.688 1 98.81 27 ALA B O 1
ATOM 3023 N N . ASN B 1 28 ? 21.891 -9.883 -10.898 1 98.88 28 ASN B N 1
ATOM 3024 C CA . ASN B 1 28 ? 20.984 -10.797 -10.211 1 98.88 28 ASN B CA 1
ATOM 3025 C C . ASN B 1 28 ? 20.297 -11.742 -11.188 1 98.88 28 ASN B C 1
ATOM 3027 O O . ASN B 1 28 ? 20.219 -12.945 -10.945 1 98.88 28 ASN B O 1
ATOM 3031 N N . ILE B 1 29 ? 19.812 -11.172 -12.289 1 98.88 29 ILE B N 1
ATOM 3032 C CA . ILE B 1 29 ? 19.125 -11.961 -13.305 1 98.88 29 ILE B CA 1
ATOM 3033 C C . ILE B 1 29 ? 20.078 -13.008 -13.883 1 98.88 29 ILE B C 1
ATOM 3035 O O . ILE B 1 29 ? 19.719 -14.188 -13.984 1 98.88 29 ILE B O 1
ATOM 3039 N N . LYS B 1 30 ? 21.25 -12.578 -14.188 1 98.75 30 LYS B N 1
ATOM 3040 C CA . LYS B 1 30 ? 22.25 -13.492 -14.742 1 98.75 30 LYS B CA 1
ATOM 3041 C C . LYS B 1 30 ? 22.562 -14.617 -13.758 1 98.75 30 LYS B C 1
ATOM 3043 O O . LYS B 1 30 ? 22.703 -15.773 -14.156 1 98.75 30 LYS B O 1
ATOM 3048 N N . LYS B 1 31 ? 22.75 -14.266 -12.5 1 98.5 31 LYS B N 1
ATOM 3049 C CA . LYS B 1 31 ? 23.078 -15.25 -11.477 1 98.5 31 LYS B CA 1
ATOM 3050 C C . LYS B 1 31 ? 22 -16.344 -11.398 1 98.5 31 LYS B C 1
ATOM 3052 O O . LYS B 1 31 ? 22.312 -17.531 -11.375 1 98.5 31 LYS B O 1
ATOM 3057 N N . LEU B 1 32 ? 20.766 -15.938 -11.367 1 98.56 32 LEU B N 1
ATOM 3058 C CA . LEU B 1 32 ? 19.688 -16.922 -11.258 1 98.56 32 LEU B CA 1
ATOM 3059 C C . LEU B 1 32 ? 19.609 -17.781 -12.508 1 98.56 32 LEU B C 1
ATOM 3061 O O . LEU B 1 32 ? 19.516 -19 -12.414 1 98.56 32 LEU B O 1
ATOM 3065 N N . MET B 1 33 ? 19.672 -17.141 -13.695 1 98.62 33 MET B N 1
ATOM 3066 C CA . MET B 1 33 ? 19.547 -17.875 -14.953 1 98.62 33 MET B CA 1
ATOM 3067 C C . MET B 1 33 ? 20.688 -18.859 -15.125 1 98.62 33 MET B C 1
ATOM 3069 O O . MET B 1 33 ? 20.484 -20.016 -15.516 1 98.62 33 MET B O 1
ATOM 3073 N N . ASP B 1 34 ? 21.859 -18.422 -14.773 1 98.12 34 ASP B N 1
ATOM 3074 C CA . ASP B 1 34 ? 23.016 -19.297 -14.867 1 98.12 34 ASP B CA 1
ATOM 3075 C C . ASP B 1 34 ? 22.875 -20.516 -13.969 1 98.12 34 ASP B C 1
ATOM 3077 O O . ASP B 1 34 ? 23.391 -21.594 -14.281 1 98.12 34 ASP B O 1
ATOM 3081 N N . ARG B 1 35 ? 22.172 -20.312 -12.93 1 97.19 35 ARG B N 1
ATOM 3082 C CA . ARG B 1 35 ? 22.047 -21.375 -11.938 1 97.19 35 ARG B CA 1
ATOM 3083 C C . ARG B 1 35 ? 20.922 -22.344 -12.32 1 97.19 35 ARG B C 1
ATOM 3085 O O . ARG B 1 35 ? 21.062 -23.562 -12.141 1 97.19 35 ARG B O 1
ATOM 3092 N N . LEU B 1 36 ? 19.859 -21.859 -12.844 1 98.06 36 LEU B N 1
ATOM 3093 C CA . LEU B 1 36 ? 18.656 -22.688 -12.938 1 98.06 36 LEU B CA 1
ATOM 3094 C C . LEU B 1 36 ? 18.469 -23.203 -14.359 1 98.06 36 LEU B C 1
ATOM 3096 O O . LEU B 1 36 ? 17.938 -24.297 -14.555 1 98.06 36 LEU B O 1
ATOM 3100 N N . LEU B 1 37 ? 18.938 -22.5 -15.375 1 97.94 37 LEU B N 1
ATOM 3101 C CA . LEU B 1 37 ? 18.688 -22.906 -16.75 1 97.94 37 LEU B CA 1
ATOM 3102 C C . LEU B 1 37 ? 19.344 -24.266 -17.031 1 97.94 37 LEU B C 1
ATOM 3104 O O . LEU B 1 37 ? 18.75 -25.125 -17.688 1 97.94 37 LEU B O 1
ATOM 3108 N N . PRO B 1 38 ? 20.562 -24.484 -16.531 1 98.06 38 PRO B N 1
ATOM 3109 C CA . PRO B 1 38 ? 21.219 -25.766 -16.812 1 98.06 38 PRO B CA 1
ATOM 3110 C C . PRO B 1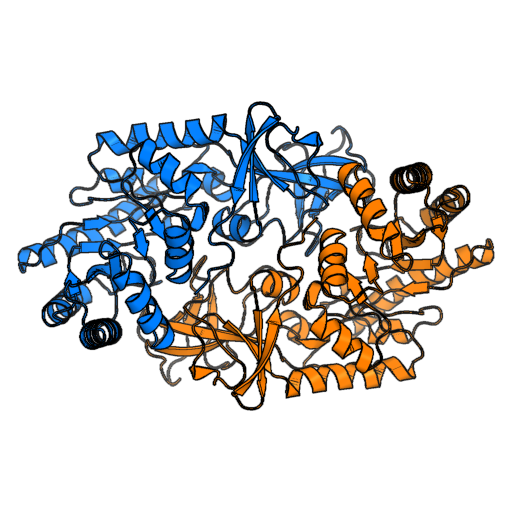 38 ? 20.469 -26.953 -16.219 1 98.06 38 PRO B C 1
ATOM 3112 O O . PRO B 1 38 ? 20.734 -28.109 -16.609 1 98.06 38 PRO B O 1
ATOM 3115 N N . THR B 1 39 ? 19.594 -26.75 -15.281 1 97.75 39 THR B N 1
ATOM 3116 C CA . THR B 1 39 ? 18.844 -27.844 -14.664 1 97.75 39 THR B CA 1
ATOM 3117 C C . THR B 1 39 ? 17.781 -28.375 -15.617 1 97.75 39 THR B C 1
ATOM 3119 O O . THR B 1 39 ? 17.219 -29.453 -15.391 1 97.75 39 THR B O 1
ATOM 3122 N N . GLY B 1 40 ? 17.422 -27.625 -16.656 1 97.62 40 GLY B N 1
ATOM 3123 C CA . GLY B 1 40 ? 16.422 -28.031 -17.625 1 97.62 40 GLY B CA 1
ATOM 3124 C C . GLY B 1 40 ? 15.016 -27.641 -17.234 1 97.62 40 GLY B C 1
ATOM 3125 O O . GLY B 1 40 ? 14.07 -27.891 -17.984 1 97.62 40 GLY B O 1
ATOM 3126 N N . ARG B 1 41 ? 14.836 -27.062 -16.141 1 98.25 41 ARG B N 1
ATOM 3127 C CA . ARG B 1 41 ? 13.523 -26.609 -15.711 1 98.25 41 ARG B CA 1
ATOM 3128 C C . ARG B 1 41 ? 13.172 -25.266 -16.359 1 98.25 41 ARG B C 1
ATOM 3130 O O . ARG B 1 41 ? 14.039 -24.422 -16.531 1 98.25 41 ARG B O 1
ATOM 3137 N N . ASN B 1 42 ? 11.914 -25.125 -16.719 1 98.62 42 ASN B N 1
ATOM 3138 C CA . ASN B 1 42 ? 11.453 -23.797 -17.109 1 98.62 42 ASN B CA 1
ATOM 3139 C C . ASN B 1 42 ? 11.477 -22.828 -15.938 1 98.62 42 ASN B C 1
ATOM 3141 O O . ASN B 1 42 ? 11.242 -23.219 -14.797 1 98.62 42 ASN B O 1
ATOM 3145 N N . ILE B 1 43 ? 11.836 -21.625 -16.234 1 98.81 43 ILE B N 1
ATOM 3146 C CA . ILE B 1 43 ? 11.75 -20.531 -15.258 1 98.81 43 ILE B CA 1
ATOM 3147 C C . ILE B 1 43 ? 10.625 -19.578 -15.641 1 98.81 43 ILE B C 1
ATOM 3149 O O . ILE B 1 43 ? 10.648 -18.984 -16.719 1 98.81 43 ILE B O 1
ATOM 3153 N N . ARG B 1 44 ? 9.625 -19.484 -14.82 1 98.75 44 ARG B N 1
ATOM 3154 C CA . ARG B 1 44 ? 8.484 -18.594 -15.016 1 98.75 44 ARG B CA 1
ATOM 3155 C C . ARG B 1 44 ? 8.344 -17.609 -13.844 1 98.75 44 ARG B C 1
ATOM 3157 O O . ARG B 1 44 ? 7.523 -17.828 -12.953 1 98.75 44 ARG B O 1
ATOM 3164 N N . PRO B 1 45 ? 9.07 -16.516 -13.852 1 98.75 45 PRO B N 1
ATOM 3165 C CA . PRO B 1 45 ? 9.133 -15.594 -12.703 1 98.75 45 PRO B CA 1
ATOM 3166 C C . PRO B 1 45 ? 7.766 -15.023 -12.336 1 98.75 45 PRO B C 1
ATOM 3168 O O . PRO B 1 45 ? 6.941 -14.766 -13.211 1 98.75 45 PRO B O 1
ATOM 3171 N N . HIS B 1 46 ? 7.555 -14.891 -11.055 1 98.69 46 HIS B N 1
ATOM 3172 C CA . HIS B 1 46 ? 6.324 -14.266 -10.586 1 98.69 46 HIS B CA 1
ATOM 3173 C C . HIS B 1 46 ? 6.406 -12.75 -10.68 1 98.69 46 HIS B C 1
ATOM 3175 O O . HIS B 1 46 ? 7.227 -12.125 -10 1 98.69 46 HIS B O 1
ATOM 3181 N N . LEU B 1 47 ? 5.488 -12.141 -11.375 1 98.62 47 LEU B N 1
ATOM 3182 C CA . LEU B 1 47 ? 5.535 -10.727 -11.727 1 98.62 47 LEU B CA 1
ATOM 3183 C C . LEU B 1 47 ? 4.863 -9.875 -10.656 1 98.62 47 LEU B C 1
ATOM 3185 O O . LEU B 1 47 ? 4.906 -8.648 -10.711 1 98.62 47 LEU B O 1
ATOM 3189 N N . LYS B 1 48 ? 4.305 -10.531 -9.609 1 97.12 48 LYS B N 1
ATOM 3190 C CA . LYS B 1 48 ? 3.73 -9.742 -8.523 1 97.12 48 LYS B CA 1
ATOM 3191 C C . LYS B 1 48 ? 4.797 -8.898 -7.832 1 97.12 48 LYS B C 1
ATOM 3193 O O . LYS B 1 48 ? 4.477 -7.898 -7.184 1 97.12 48 LYS B O 1
ATOM 3198 N N . THR B 1 49 ? 6.074 -9.25 -7.98 1 97.31 49 THR B N 1
ATOM 3199 C CA . THR B 1 49 ? 7.207 -8.531 -7.406 1 97.31 49 THR B CA 1
ATOM 3200 C C . THR B 1 49 ? 7.488 -7.254 -8.188 1 97.31 49 THR B C 1
ATOM 3202 O O . THR B 1 49 ? 7.598 -6.176 -7.602 1 97.31 49 THR B O 1
ATOM 3205 N N . THR B 1 50 ? 7.52 -7.363 -9.531 1 98.44 50 THR B N 1
ATOM 3206 C CA . THR B 1 50 ? 7.945 -6.242 -10.359 1 98.44 50 THR B CA 1
ATOM 3207 C C . THR B 1 50 ? 6.738 -5.445 -10.852 1 98.44 50 THR B C 1
ATOM 3209 O O . THR B 1 50 ? 6.836 -4.242 -11.094 1 98.44 50 THR B O 1
ATOM 3212 N N . LYS B 1 51 ? 5.664 -6.191 -11.109 1 98.75 51 LYS B N 1
ATOM 3213 C CA . LYS B 1 51 ? 4.438 -5.586 -11.617 1 98.75 51 LYS B CA 1
ATOM 3214 C C . LYS B 1 51 ? 4.699 -4.82 -12.914 1 98.75 51 LYS B C 1
ATOM 3216 O O . LYS B 1 51 ? 4.102 -3.77 -13.148 1 98.75 51 LYS B O 1
ATOM 3221 N N . SER B 1 52 ? 5.602 -5.383 -13.797 1 98.75 52 SER B N 1
ATOM 3222 C CA . SER B 1 52 ? 6.043 -4.641 -14.969 1 98.75 52 SER B CA 1
ATOM 3223 C C . SER B 1 52 ? 6.195 -5.562 -16.172 1 98.75 52 SER B C 1
ATOM 3225 O O . SER B 1 52 ? 6.961 -6.527 -16.141 1 98.75 52 SER B O 1
ATOM 3227 N N . ALA B 1 53 ? 5.523 -5.199 -17.266 1 98.81 53 ALA B N 1
ATOM 3228 C CA . ALA B 1 53 ? 5.676 -5.941 -18.516 1 98.81 53 ALA B CA 1
ATOM 3229 C C . ALA B 1 53 ? 7.074 -5.75 -19.109 1 98.81 53 ALA B C 1
ATOM 3231 O O . ALA B 1 53 ? 7.629 -6.664 -19.719 1 98.81 53 ALA B O 1
ATOM 3232 N N . ILE B 1 54 ? 7.652 -4.559 -18.875 1 98.81 54 ILE B N 1
ATOM 3233 C CA . ILE B 1 54 ? 8.992 -4.262 -19.375 1 98.81 54 ILE B CA 1
ATOM 3234 C C . ILE B 1 54 ? 10 -5.203 -18.719 1 98.81 54 ILE B C 1
ATOM 3236 O O . ILE B 1 54 ? 10.828 -5.809 -19.406 1 98.81 54 ILE B O 1
ATOM 3240 N N . ILE B 1 55 ? 9.891 -5.391 -17.422 1 98.75 55 ILE B N 1
ATOM 3241 C CA . ILE B 1 55 ? 10.828 -6.254 -16.703 1 98.75 55 ILE B CA 1
ATOM 3242 C C . ILE B 1 55 ? 10.555 -7.711 -17.062 1 98.75 55 ILE B C 1
ATOM 3244 O O . ILE B 1 55 ? 11.492 -8.516 -17.188 1 98.75 55 ILE B O 1
ATOM 3248 N N . ALA B 1 56 ? 9.273 -8.031 -17.281 1 98.81 56 ALA B N 1
ATOM 3249 C CA . ALA B 1 56 ? 8.93 -9.383 -17.734 1 98.81 56 ALA B CA 1
ATOM 3250 C C . ALA B 1 56 ? 9.648 -9.719 -19.047 1 98.81 56 ALA B C 1
ATOM 3252 O O . ALA B 1 56 ? 10.203 -10.812 -19.188 1 98.81 56 ALA B O 1
ATOM 3253 N N . LYS B 1 57 ? 9.641 -8.812 -19.969 1 98.75 57 LYS B N 1
ATOM 3254 C CA . LYS B 1 57 ? 10.297 -9.016 -21.25 1 98.75 57 LYS B CA 1
ATOM 3255 C C . LYS B 1 57 ? 11.812 -9.156 -21.078 1 98.75 57 LYS B C 1
ATOM 3257 O O . LYS B 1 57 ? 12.445 -9.953 -21.766 1 98.75 57 LYS B O 1
ATOM 3262 N N . LYS B 1 58 ? 12.383 -8.383 -20.156 1 98.62 58 LYS B N 1
ATOM 3263 C CA . LYS B 1 58 ? 13.805 -8.523 -19.859 1 98.62 58 LYS B CA 1
ATOM 3264 C C . LYS B 1 58 ? 14.117 -9.922 -19.328 1 98.62 58 LYS B C 1
ATOM 3266 O O . LYS B 1 58 ? 15.164 -10.484 -19.641 1 98.62 58 LYS B O 1
ATOM 3271 N N . LEU B 1 59 ? 13.266 -10.461 -18.531 1 98.81 59 LEU B N 1
ATOM 3272 C CA . LEU B 1 59 ? 13.461 -11.789 -17.953 1 98.81 59 LEU B CA 1
ATOM 3273 C C . LEU B 1 59 ? 13.352 -12.859 -19.031 1 98.81 59 LEU B C 1
ATOM 3275 O O . LEU B 1 59 ? 14.141 -13.812 -19.062 1 98.81 59 LEU B O 1
ATOM 3279 N N . VA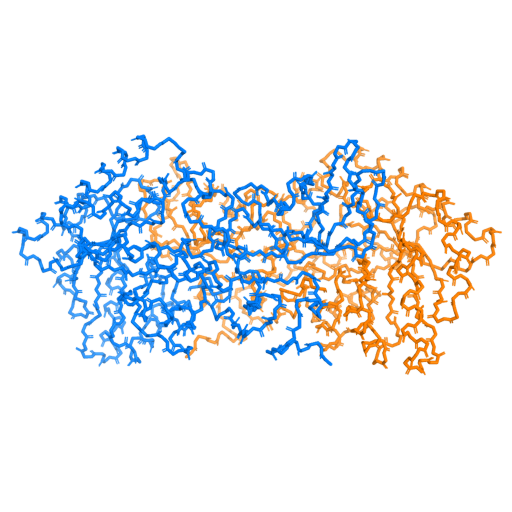L B 1 60 ? 12.422 -12.703 -19.953 1 98.75 60 VAL B N 1
ATOM 3280 C CA . VAL B 1 60 ? 12.273 -13.648 -21.047 1 98.75 60 VAL B CA 1
ATOM 3281 C C . VAL B 1 60 ? 13.508 -13.602 -21.938 1 98.75 60 VAL B C 1
ATOM 3283 O O . VAL B 1 60 ? 14 -14.641 -22.391 1 98.75 60 VAL B O 1
ATOM 3286 N N . ALA B 1 61 ? 13.969 -12.406 -22.172 1 98.62 61 ALA B N 1
ATOM 3287 C CA . ALA B 1 61 ? 15.188 -12.258 -22.953 1 98.62 61 ALA B CA 1
ATOM 3288 C C . ALA B 1 61 ? 16.359 -12.961 -22.297 1 98.62 61 ALA B C 1
ATOM 3290 O O . ALA B 1 61 ? 17.281 -13.422 -22.969 1 98.62 61 ALA B O 1
ATOM 3291 N N . ALA B 1 62 ? 16.281 -13.117 -21 1 98.75 62 ALA B N 1
ATOM 3292 C CA . ALA B 1 62 ? 17.359 -13.734 -20.234 1 98.75 62 ALA B CA 1
ATOM 3293 C C . ALA B 1 62 ? 17.172 -15.25 -20.141 1 98.75 62 ALA B C 1
ATOM 3295 O O . ALA B 1 62 ? 18.031 -15.953 -19.625 1 98.75 62 ALA B O 1
ATOM 3296 N N . GLY B 1 63 ? 16 -15.758 -20.547 1 98.69 63 GLY B N 1
ATOM 3297 C CA . GLY B 1 63 ? 15.852 -17.203 -20.578 1 98.69 63 GLY B CA 1
ATOM 3298 C C . GLY B 1 63 ? 14.562 -17.688 -19.938 1 98.69 63 GLY B C 1
ATOM 3299 O O . GLY B 1 63 ? 14.234 -18.875 -20.031 1 98.69 63 GLY B O 1
ATOM 3300 N N . ALA B 1 64 ? 13.82 -16.812 -19.312 1 98.69 64 ALA B N 1
ATOM 3301 C CA . ALA B 1 64 ? 12.562 -17.203 -18.688 1 98.69 64 ALA B CA 1
ATOM 3302 C C . ALA B 1 64 ? 11.531 -17.609 -19.75 1 98.69 64 ALA B C 1
ATOM 3304 O O . ALA B 1 64 ? 11.68 -17.266 -20.922 1 98.69 64 ALA B O 1
ATOM 3305 N N . LYS B 1 65 ? 10.578 -18.375 -19.344 1 98.12 65 LYS B N 1
ATOM 3306 C CA . LYS B 1 65 ? 9.453 -18.766 -20.188 1 98.12 65 LYS B CA 1
ATOM 3307 C C . LYS B 1 65 ? 8.133 -18.281 -19.609 1 98.12 65 LYS B C 1
ATOM 3309 O O . LYS B 1 65 ? 7.488 -19 -18.828 1 98.12 65 LYS B O 1
ATOM 3314 N N . GLY B 1 66 ? 7.711 -17.078 -20.062 1 98.19 66 GLY B N 1
ATOM 3315 C CA . GLY B 1 66 ? 6.488 -16.469 -19.562 1 98.19 66 GLY B CA 1
ATOM 3316 C C . GLY B 1 66 ? 6.637 -15.844 -18.188 1 98.19 66 GLY B C 1
ATOM 3317 O O . GLY B 1 66 ? 7.73 -15.43 -17.797 1 98.19 66 GLY B O 1
ATOM 3318 N N . GLY B 1 67 ? 5.516 -15.578 -17.531 1 98.75 67 GLY B N 1
ATOM 3319 C CA . GLY B 1 67 ? 5.453 -15.023 -16.188 1 98.75 67 GLY B CA 1
ATOM 3320 C C . GLY B 1 67 ? 4.211 -15.445 -15.422 1 98.75 67 GLY B C 1
ATOM 3321 O O . GLY B 1 67 ? 3.242 -15.922 -16.016 1 98.75 67 GLY B O 1
ATOM 3322 N N . CYS B 1 68 ? 4.32 -15.414 -14.164 1 98.88 68 CYS B N 1
ATOM 3323 C CA . CYS B 1 68 ? 3.172 -15.602 -13.281 1 98.88 68 CYS B CA 1
ATOM 3324 C C . CYS B 1 68 ? 2.646 -14.266 -12.773 1 98.88 68 CYS B C 1
ATOM 3326 O O . CYS B 1 68 ? 3.416 -13.32 -12.594 1 98.88 68 CYS B O 1
ATOM 3328 N N . VAL B 1 69 ? 1.347 -14.18 -12.625 1 98.81 69 VAL B N 1
ATOM 3329 C CA . VAL B 1 69 ? 0.704 -13.109 -11.867 1 98.81 69 VAL B CA 1
ATOM 3330 C C . VAL B 1 69 ? -0.207 -13.719 -10.797 1 98.81 69 VAL B C 1
ATOM 3332 O O . VAL B 1 69 ? -0.64 -14.867 -10.922 1 98.81 69 VAL B O 1
ATOM 3335 N N . ALA B 1 70 ? -0.424 -12.977 -9.742 1 98.38 70 ALA B N 1
ATOM 3336 C CA . ALA B 1 70 ? -1.253 -13.5 -8.664 1 98.38 70 ALA B CA 1
ATOM 3337 C C . ALA B 1 70 ? -2.736 -13.328 -8.977 1 98.38 70 ALA B C 1
ATOM 3339 O O . ALA B 1 70 ? -3.523 -14.266 -8.812 1 98.38 70 ALA B O 1
ATOM 3340 N N . LYS B 1 71 ? -3.117 -12.164 -9.5 1 98.56 71 LYS B N 1
ATOM 3341 C CA . LYS B 1 71 ? -4.523 -11.789 -9.609 1 98.56 71 LYS B CA 1
ATOM 3342 C C . LYS B 1 71 ? -4.93 -11.609 -11.07 1 98.56 71 LYS B C 1
ATOM 3344 O O . LYS B 1 71 ? -4.113 -11.211 -11.898 1 98.56 71 LYS B O 1
ATOM 3349 N N . LEU B 1 72 ? -6.246 -11.805 -11.32 1 98.81 72 LEU B N 1
ATOM 3350 C CA . LEU B 1 72 ? -6.781 -11.617 -12.664 1 98.81 72 LEU B CA 1
ATOM 3351 C C . LEU B 1 72 ? -6.562 -10.18 -13.133 1 98.81 72 LEU B C 1
ATOM 3353 O O . LEU B 1 72 ? -6.199 -9.953 -14.289 1 98.81 72 LEU B O 1
ATOM 3357 N N . SER B 1 73 ? -6.734 -9.219 -12.227 1 98.5 73 SER B N 1
ATOM 3358 C CA . SER B 1 73 ? -6.547 -7.82 -12.609 1 98.5 73 SER B CA 1
ATOM 3359 C C . SER B 1 73 ? -5.098 -7.543 -12.992 1 98.5 73 SER B C 1
ATOM 3361 O O . SER B 1 73 ? -4.828 -6.703 -13.859 1 98.5 73 SER B O 1
ATOM 3363 N N . GLU B 1 74 ? -4.18 -8.227 -12.359 1 98.69 74 GLU B N 1
ATOM 3364 C CA . GLU B 1 74 ? -2.789 -8.109 -12.789 1 98.69 74 GLU B CA 1
ATOM 3365 C C . GLU B 1 74 ? -2.602 -8.648 -14.203 1 98.69 74 GLU B C 1
ATOM 3367 O O . GLU B 1 74 ? -1.88 -8.055 -15.008 1 98.69 74 GLU B O 1
ATOM 3372 N N . ALA B 1 75 ? -3.213 -9.805 -14.461 1 98.81 75 ALA B N 1
ATOM 3373 C CA . ALA B 1 75 ? -3.133 -10.367 -15.805 1 98.81 75 ALA B CA 1
ATOM 3374 C C . ALA B 1 75 ? -3.672 -9.391 -16.844 1 98.81 75 ALA B C 1
ATOM 3376 O O . ALA B 1 75 ? -3.068 -9.203 -17.906 1 98.81 75 ALA B O 1
ATOM 3377 N N . GLU B 1 76 ? -4.785 -8.758 -16.531 1 98.75 76 GLU B N 1
ATOM 3378 C CA . GLU B 1 76 ? -5.367 -7.77 -17.438 1 98.75 76 GLU B CA 1
ATOM 3379 C C . GLU B 1 76 ? -4.391 -6.629 -17.703 1 98.75 76 GLU B C 1
ATOM 3381 O O . GLU B 1 76 ? -4.184 -6.242 -18.859 1 98.75 76 GLU B O 1
ATOM 3386 N N . ALA B 1 77 ? -3.77 -6.141 -16.672 1 98.44 77 ALA B N 1
ATOM 3387 C CA . ALA B 1 77 ? -2.867 -5 -16.797 1 98.44 77 ALA B CA 1
ATOM 3388 C C . ALA B 1 77 ? -1.604 -5.379 -17.562 1 98.44 77 ALA B C 1
ATOM 3390 O O . ALA B 1 77 ? -1.161 -4.645 -18.453 1 98.44 77 ALA B O 1
ATOM 3391 N N . ILE B 1 78 ? -1.04 -6.527 -17.234 1 98.81 78 ILE B N 1
ATOM 3392 C CA . ILE B 1 78 ? 0.233 -6.953 -17.812 1 98.81 78 ILE B CA 1
ATOM 3393 C C . ILE B 1 78 ? 0.04 -7.316 -19.281 1 98.81 78 ILE B C 1
ATOM 3395 O O . ILE B 1 78 ? 0.884 -6.996 -20.125 1 98.81 78 ILE B O 1
ATOM 3399 N N . THR B 1 79 ? -1.089 -7.949 -19.609 1 98.69 79 THR B N 1
ATOM 3400 C CA . THR B 1 79 ? -1.362 -8.25 -21 1 98.69 79 THR B CA 1
ATOM 3401 C C . THR B 1 79 ? -1.613 -6.973 -21.797 1 98.69 79 THR B C 1
ATOM 3403 O O . THR B 1 79 ? -1.143 -6.832 -22.922 1 98.69 79 THR B O 1
ATOM 3406 N N . ALA B 1 80 ? -2.326 -6.035 -21.203 1 98.31 80 ALA B N 1
ATOM 3407 C CA . ALA B 1 80 ? -2.564 -4.75 -21.859 1 98.31 80 ALA B CA 1
ATOM 3408 C C . ALA B 1 80 ? -1.251 -4.023 -22.125 1 98.31 80 ALA B C 1
ATOM 3410 O O . ALA B 1 80 ? -1.139 -3.273 -23.094 1 98.31 80 ALA B O 1
ATOM 3411 N N . ALA B 1 81 ? -0.267 -4.328 -21.281 1 98.38 81 ALA B N 1
ATOM 3412 C CA . ALA B 1 81 ? 1.042 -3.693 -21.422 1 98.38 81 ALA B CA 1
ATOM 3413 C C . ALA B 1 81 ? 1.928 -4.469 -22.391 1 98.38 81 ALA B C 1
ATOM 3415 O O . ALA B 1 81 ? 3.082 -4.102 -22.625 1 98.38 81 ALA B O 1
ATOM 3416 N N . GLY B 1 82 ? 1.465 -5.602 -22.922 1 98.12 82 GLY B N 1
ATOM 3417 C CA . GLY B 1 82 ? 2.127 -6.215 -24.062 1 98.12 82 GLY B CA 1
ATOM 3418 C C . GLY B 1 82 ? 2.814 -7.523 -23.734 1 98.12 82 GLY B C 1
ATOM 3419 O O . GLY B 1 82 ? 3.549 -8.078 -24.547 1 98.12 82 GLY B O 1
ATOM 3420 N N . PHE B 1 83 ? 2.682 -8.078 -22.562 1 98.62 83 PHE B N 1
ATOM 3421 C CA . PHE B 1 83 ? 3.223 -9.375 -22.172 1 98.62 83 PHE B CA 1
ATOM 3422 C C . PHE B 1 83 ? 2.102 -10.367 -21.906 1 98.62 83 PHE B C 1
ATOM 3424 O O . PHE B 1 83 ? 1.351 -10.227 -20.938 1 98.62 83 PHE B O 1
ATOM 3431 N N . THR B 1 84 ? 2.023 -11.508 -22.641 1 98.25 84 THR B N 1
ATOM 3432 C CA . THR B 1 84 ? 0.741 -12.195 -22.672 1 98.25 84 THR B CA 1
ATOM 3433 C C . THR B 1 84 ? 0.893 -13.648 -22.219 1 98.25 84 THR B C 1
ATOM 3435 O O . THR B 1 84 ? -0.099 -14.32 -21.938 1 98.25 84 THR B O 1
ATOM 3438 N N . ASP B 1 85 ? 2.102 -14.242 -22.141 1 98.5 85 ASP B N 1
ATOM 3439 C CA . ASP B 1 85 ? 2.289 -15.602 -21.656 1 98.5 85 ASP B CA 1
ATOM 3440 C C . ASP B 1 85 ? 2.248 -15.656 -20.125 1 98.5 85 ASP B C 1
ATOM 3442 O O . ASP B 1 85 ? 3.281 -15.531 -19.469 1 98.5 85 ASP B O 1
ATOM 3446 N N . LEU B 1 86 ? 0.976 -15.852 -19.609 1 98.88 86 LEU B N 1
ATOM 3447 C CA . LEU B 1 86 ? 0.793 -15.672 -18.172 1 98.88 86 LEU B CA 1
ATOM 3448 C C . LEU B 1 86 ? 0.119 -16.891 -17.547 1 98.88 86 LEU B C 1
ATOM 3450 O O . LEU B 1 86 ? -0.792 -17.469 -18.141 1 98.88 86 LEU B O 1
ATOM 3454 N N . LEU B 1 87 ? 0.593 -17.266 -16.406 1 98.94 87 LEU B N 1
ATOM 3455 C CA . LEU B 1 87 ? -0.11 -18.125 -15.453 1 98.94 87 LEU B CA 1
ATOM 3456 C C . LEU B 1 87 ? -0.672 -17.312 -14.297 1 98.94 87 LEU B C 1
ATOM 3458 O O . LEU B 1 87 ? 0.073 -16.609 -13.602 1 98.94 87 LEU B O 1
ATOM 3462 N N . ILE B 1 88 ? -2.006 -17.281 -14.109 1 98.94 88 ILE B N 1
ATOM 3463 C CA . ILE B 1 88 ? -2.613 -16.672 -12.938 1 98.94 88 ILE B CA 1
ATOM 3464 C C . ILE B 1 88 ? -2.619 -17.672 -11.781 1 98.94 88 ILE B C 1
ATOM 3466 O O . ILE B 1 88 ? -3.258 -18.734 -11.867 1 98.94 88 ILE B O 1
ATOM 3470 N N . THR B 1 89 ? -1.971 -17.281 -10.656 1 98.75 89 THR B N 1
ATOM 3471 C CA . THR B 1 89 ? -1.635 -18.281 -9.656 1 98.75 89 THR B CA 1
ATOM 3472 C C . THR B 1 89 ? -2.654 -18.281 -8.523 1 98.75 89 THR B C 1
ATOM 3474 O O . THR B 1 89 ? -2.6 -19.125 -7.625 1 98.75 89 THR B O 1
ATOM 3477 N N . CYS B 1 90 ? -3.629 -17.344 -8.516 1 98.56 90 CYS B N 1
ATOM 3478 C CA . CYS B 1 90 ? -4.676 -17.328 -7.5 1 98.56 90 CYS B CA 1
ATOM 3479 C C . CYS B 1 90 ? -6.012 -17.781 -8.086 1 98.56 90 CYS B C 1
ATOM 3481 O O . CYS B 1 90 ? -6.301 -17.516 -9.25 1 98.56 90 CYS B O 1
ATOM 3483 N N . GLU B 1 91 ? -6.844 -18.375 -7.242 1 98.81 91 GLU B N 1
ATOM 3484 C CA . GLU B 1 91 ? -8.148 -18.891 -7.66 1 98.81 91 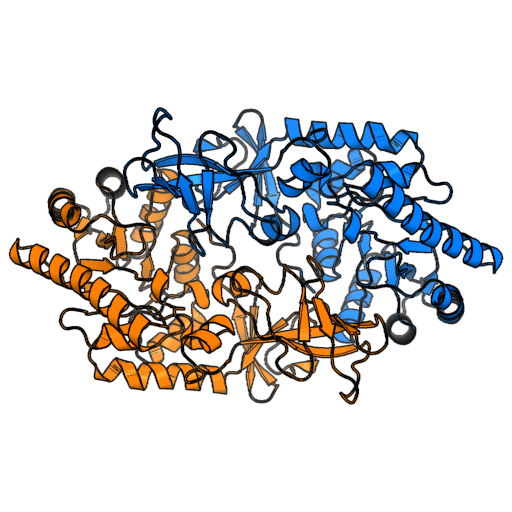GLU B CA 1
ATOM 3485 C C . GLU B 1 91 ? -9.055 -17.766 -8.141 1 98.81 91 GLU B C 1
ATOM 3487 O O . GLU B 1 91 ? -9.062 -16.672 -7.559 1 98.81 91 GLU B O 1
ATOM 3492 N N . ILE B 1 92 ? -9.695 -18.031 -9.172 1 98.81 92 ILE B N 1
ATOM 3493 C CA . ILE B 1 92 ? -10.672 -17.109 -9.742 1 98.81 92 ILE B CA 1
ATOM 3494 C C . ILE B 1 92 ? -12.086 -17.562 -9.359 1 98.81 92 ILE B C 1
ATOM 3496 O O . ILE B 1 92 ? -12.57 -18.578 -9.844 1 98.81 92 ILE B O 1
ATOM 3500 N N . VAL B 1 93 ? -12.703 -16.812 -8.484 1 98.75 93 VAL B N 1
ATOM 3501 C CA . VAL B 1 93 ? -13.984 -17.188 -7.91 1 98.75 93 VAL B CA 1
ATOM 3502 C C . VAL B 1 93 ? -14.945 -16.016 -7.969 1 98.75 93 VAL B C 1
ATOM 3504 O O . VAL B 1 93 ? -14.547 -14.867 -7.73 1 98.75 93 VAL B O 1
ATOM 3507 N N . GLY B 1 94 ? -16.203 -16.266 -8.32 1 97.69 94 GLY B N 1
ATOM 3508 C CA . GLY B 1 94 ? -17.25 -15.25 -8.336 1 97.69 94 GLY B CA 1
ATOM 3509 C C . GLY B 1 94 ? -17.688 -14.859 -9.734 1 97.69 94 GLY B C 1
ATOM 3510 O O . GLY B 1 94 ? -16.859 -14.82 -10.656 1 97.69 94 GLY B O 1
ATOM 3511 N N . PRO B 1 95 ? -18.969 -14.57 -9.922 1 96.88 95 PRO B N 1
ATOM 3512 C CA . PRO B 1 95 ? -19.5 -14.32 -11.266 1 96.88 95 PRO B CA 1
ATOM 3513 C C . PRO B 1 95 ? -18.812 -13.156 -11.969 1 96.88 95 PRO B C 1
ATOM 3515 O O . PRO B 1 95 ? -18.484 -13.25 -13.156 1 96.88 95 PRO B O 1
ATOM 3518 N N . ALA B 1 96 ? -18.641 -12.047 -11.25 1 97.5 96 ALA B N 1
ATOM 3519 C CA . ALA B 1 96 ? -18 -10.875 -11.852 1 97.5 96 ALA B CA 1
ATOM 3520 C C . ALA B 1 96 ? -16.594 -11.211 -12.359 1 97.5 96 ALA B C 1
ATOM 3522 O O . ALA B 1 96 ? -16.234 -10.828 -13.469 1 97.5 96 ALA B O 1
ATOM 3523 N N . LYS B 1 97 ? -15.859 -11.898 -11.57 1 98.69 97 LYS B N 1
ATOM 3524 C CA . LYS B 1 97 ? -14.477 -12.234 -11.914 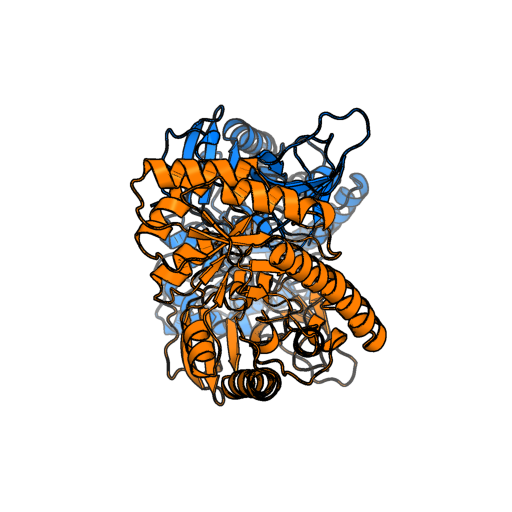1 98.69 97 LYS B CA 1
ATOM 3525 C C . LYS B 1 97 ? -14.43 -13.234 -13.062 1 98.69 97 LYS B C 1
ATOM 3527 O O . LYS B 1 97 ? -13.523 -13.18 -13.906 1 98.69 97 LYS B O 1
ATOM 3532 N N . VAL B 1 98 ? -15.289 -14.195 -13 1 98.5 98 VAL B N 1
ATOM 3533 C CA . VAL B 1 98 ? -15.336 -15.211 -14.047 1 98.5 98 VAL B CA 1
ATOM 3534 C C . VAL B 1 98 ? -15.672 -14.562 -15.383 1 98.5 98 VAL B C 1
ATOM 3536 O O . VAL B 1 98 ? -15.086 -14.906 -16.422 1 98.5 98 VAL B O 1
ATOM 3539 N N . ARG B 1 99 ? -16.609 -13.594 -15.398 1 97.88 99 ARG B N 1
ATOM 3540 C CA . ARG B 1 99 ? -16.922 -12.867 -16.625 1 97.88 99 ARG B CA 1
ATOM 3541 C C . ARG B 1 99 ? -15.68 -12.156 -17.172 1 97.88 99 ARG B C 1
ATOM 3543 O O . ARG B 1 99 ? -15.445 -12.148 -18.375 1 97.88 99 ARG B O 1
ATOM 3550 N N . ARG B 1 100 ? -14.922 -11.57 -16.266 1 98.56 100 ARG B N 1
ATOM 3551 C CA . ARG B 1 100 ? -13.695 -10.883 -16.656 1 98.56 100 ARG B CA 1
ATOM 3552 C C . ARG B 1 100 ? -12.672 -11.859 -17.234 1 98.56 100 ARG B C 1
ATOM 3554 O O . ARG B 1 100 ? -11.977 -11.539 -18.203 1 98.56 100 ARG B O 1
ATOM 3561 N N . LEU B 1 101 ? -12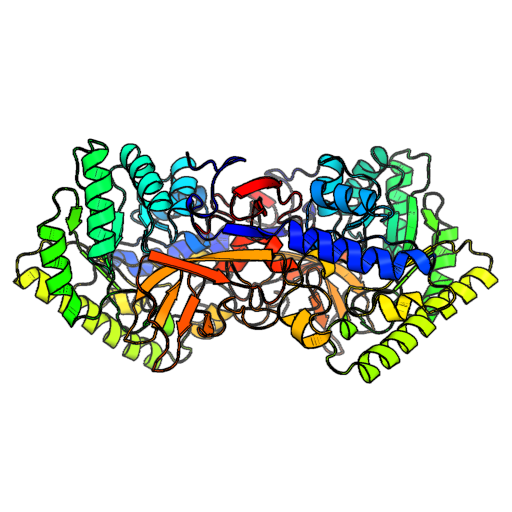.555 -13.039 -16.609 1 98.69 101 LEU B N 1
ATOM 3562 C CA . LEU B 1 101 ? -11.656 -14.07 -17.109 1 98.69 101 LEU B CA 1
ATOM 3563 C C . LEU B 1 101 ? -12.023 -14.445 -18.547 1 98.69 101 LEU B C 1
ATOM 3565 O O . LEU B 1 101 ? -11.141 -14.578 -19.406 1 98.69 101 LEU B O 1
ATOM 3569 N N . VAL B 1 102 ? -13.328 -14.625 -18.781 1 98.06 102 VAL B N 1
ATOM 3570 C CA . VAL B 1 102 ? -13.805 -14.992 -20.109 1 98.06 102 VAL B CA 1
ATOM 3571 C C . VAL B 1 102 ? -13.375 -13.945 -21.125 1 98.06 102 VAL B C 1
ATOM 3573 O O . VAL B 1 102 ? -12.867 -14.281 -22.188 1 98.06 102 VAL B O 1
ATOM 3576 N N . GLU B 1 103 ? -13.523 -12.688 -20.766 1 97.62 103 GLU B N 1
ATOM 3577 C CA . GLU B 1 103 ? -13.156 -11.602 -21.672 1 97.62 103 GLU B CA 1
ATOM 3578 C C . GLU B 1 103 ? -11.656 -11.602 -21.938 1 97.62 103 GLU B C 1
ATOM 3580 O O . GLU B 1 103 ? -11.227 -11.383 -23.078 1 97.62 103 GLU B O 1
ATOM 3585 N N . LEU B 1 104 ? -10.891 -11.812 -20.938 1 98.25 104 LEU B N 1
ATOM 3586 C CA . LEU B 1 104 ? -9.438 -11.828 -21.094 1 98.25 104 LEU B CA 1
ATOM 3587 C C . LEU B 1 104 ? -9 -13.016 -21.953 1 98.25 104 LEU B C 1
ATOM 3589 O O . LEU B 1 104 ? -8.125 -12.883 -22.797 1 98.25 104 LEU B O 1
ATOM 3593 N N . PHE B 1 105 ? -9.602 -14.148 -21.734 1 98.25 105 PHE B N 1
ATOM 3594 C CA . PHE B 1 105 ? -9.25 -15.383 -22.438 1 98.25 105 PHE B CA 1
ATOM 3595 C C . PHE B 1 105 ? -9.578 -15.273 -23.922 1 98.25 105 PHE B C 1
ATOM 3597 O O . PHE B 1 105 ? -8.859 -15.82 -24.75 1 98.25 105 PHE B O 1
ATOM 3604 N N . LYS B 1 106 ? -10.625 -14.625 -24.234 1 96.5 106 LYS B N 1
ATOM 3605 C CA . LYS B 1 106 ? -10.969 -14.398 -25.641 1 96.5 106 LYS B CA 1
ATOM 3606 C C . LYS B 1 106 ? -9.836 -13.688 -26.375 1 96.5 106 LYS B C 1
ATOM 3608 O O . LYS B 1 106 ? -9.602 -13.945 -27.562 1 96.5 106 LYS B O 1
ATOM 3613 N N . LYS B 1 107 ? -9.148 -12.883 -25.672 1 96.25 107 LYS B N 1
ATOM 3614 C CA . LYS B 1 107 ? -8.07 -12.102 -26.281 1 96.25 107 LYS B CA 1
ATOM 3615 C C . LYS B 1 107 ? -6.742 -12.852 -26.203 1 96.25 107 LYS B C 1
ATOM 3617 O O . LYS B 1 107 ? -5.875 -12.672 -27.062 1 96.25 107 LYS B O 1
ATOM 3622 N N . HIS B 1 108 ? -6.562 -13.664 -25.188 1 97.12 108 HIS B N 1
ATOM 3623 C CA . HIS B 1 108 ? -5.305 -14.359 -24.922 1 97.12 108 HIS B CA 1
ATOM 3624 C C . HIS B 1 108 ? -5.547 -15.828 -24.594 1 97.12 108 HIS B C 1
ATOM 3626 O O . HIS B 1 108 ? -5.605 -16.203 -23.422 1 97.12 108 HIS B O 1
ATOM 3632 N N . GLN B 1 109 ? -5.445 -16.672 -25.531 1 95.88 109 GLN B N 1
ATOM 3633 C CA . GLN B 1 109 ? -5.891 -18.047 -25.406 1 95.88 109 GLN B CA 1
ATOM 3634 C C . GLN B 1 109 ? -4.816 -18.922 -24.766 1 95.88 109 GLN B C 1
ATOM 3636 O O . GLN B 1 109 ? -5.078 -20.062 -24.391 1 95.88 109 GLN B O 1
ATOM 3641 N N . ASP B 1 110 ? -3.643 -18.359 -24.578 1 95.62 110 ASP B N 1
ATOM 3642 C CA . ASP B 1 110 ? -2.564 -19.125 -23.969 1 95.62 110 ASP B CA 1
ATOM 3643 C C . ASP B 1 110 ? -2.557 -18.938 -22.453 1 95.62 110 ASP B C 1
ATOM 3645 O O . ASP B 1 110 ? -1.703 -19.5 -21.766 1 95.62 110 ASP B O 1
ATOM 3649 N N . LEU B 1 111 ? -3.504 -18.234 -21.938 1 98.12 111 LEU B N 1
ATOM 3650 C CA . LEU B 1 111 ? -3.625 -17.969 -20.5 1 98.12 111 LEU B CA 1
ATOM 3651 C C . LEU B 1 111 ? -3.799 -19.281 -19.734 1 98.12 111 LEU B C 1
ATOM 3653 O O . LEU B 1 111 ? -4.508 -20.188 -20.188 1 98.12 111 LEU B O 1
ATOM 3657 N N . ARG B 1 112 ? -3.133 -19.391 -18.641 1 98.75 112 ARG B N 1
ATOM 3658 C CA . ARG B 1 112 ? -3.264 -20.516 -17.719 1 98.75 112 ARG B CA 1
ATOM 3659 C C . ARG B 1 112 ? -3.791 -20.062 -16.359 1 98.75 112 ARG B C 1
ATOM 3661 O O . ARG B 1 112 ? -3.441 -18.984 -15.883 1 98.75 112 ARG B O 1
ATOM 3668 N N . ILE B 1 113 ? -4.633 -20.891 -15.742 1 98.94 113 ILE B N 1
ATOM 3669 C CA . ILE B 1 113 ? -5.172 -20.578 -14.422 1 98.94 113 ILE B CA 1
ATOM 3670 C C . ILE B 1 113 ? -5.012 -21.781 -13.508 1 98.94 113 ILE B C 1
ATOM 3672 O O . ILE B 1 113 ? -4.633 -22.875 -13.953 1 98.94 113 ILE B O 1
ATOM 3676 N N . VAL B 1 114 ? -5.27 -21.578 -12.211 1 98.94 114 VAL B N 1
ATOM 3677 C CA . VAL B 1 114 ? -5.281 -22.688 -11.25 1 98.94 114 VAL B CA 1
ATOM 3678 C C . VAL B 1 114 ? -6.68 -22.828 -10.648 1 98.94 114 VAL B C 1
ATOM 3680 O O . VAL B 1 114 ? -7.457 -21.875 -10.633 1 98.94 114 VAL B O 1
ATOM 3683 N N . VAL B 1 115 ? -7.004 -24.031 -10.211 1 98.81 115 VAL B N 1
ATOM 3684 C CA . VAL B 1 115 ? -8.266 -24.281 -9.523 1 98.81 115 VAL B CA 1
ATOM 3685 C C . VAL B 1 115 ? -8.023 -25.219 -8.344 1 98.81 115 VAL B C 1
ATOM 3687 O O . VAL B 1 115 ? -7.145 -26.078 -8.406 1 98.81 115 VAL B O 1
ATOM 3690 N N . ASP B 1 116 ? -8.805 -25.047 -7.281 1 98.81 116 ASP B N 1
ATOM 3691 C CA . ASP B 1 116 ? -8.734 -25.969 -6.152 1 98.81 116 ASP B CA 1
ATOM 3692 C C . ASP B 1 116 ? -10.125 -26.297 -5.621 1 98.81 116 ASP B C 1
ATOM 3694 O O . ASP B 1 116 ? -10.258 -26.844 -4.523 1 98.81 116 ASP B O 1
ATOM 3698 N N . ASP B 1 117 ? -11.141 -25.906 -6.355 1 98.62 117 ASP B N 1
ATOM 3699 C CA . ASP B 1 117 ? -12.531 -26.156 -5.969 1 98.62 117 ASP B CA 1
ATOM 3700 C C . ASP B 1 117 ? -13.367 -26.578 -7.172 1 98.62 117 ASP B C 1
ATOM 3702 O O . ASP B 1 117 ? -13.312 -25.938 -8.227 1 98.62 117 ASP B O 1
ATOM 3706 N N . ALA B 1 118 ? -14.164 -27.656 -6.988 1 98.62 118 ALA B N 1
ATOM 3707 C CA . ALA B 1 118 ? -14.93 -28.234 -8.094 1 98.62 118 ALA B CA 1
ATOM 3708 C C . ALA B 1 118 ? -16.016 -27.281 -8.555 1 98.62 118 ALA B C 1
ATOM 3710 O O . ALA B 1 118 ? -16.25 -27.125 -9.758 1 98.62 118 ALA B O 1
ATOM 3711 N N . ASP B 1 119 ? -16.688 -26.672 -7.633 1 98.44 119 ASP B N 1
ATOM 3712 C CA . ASP B 1 119 ? -17.766 -25.766 -7.988 1 98.44 119 ASP B CA 1
ATOM 3713 C C . ASP B 1 119 ? -17.234 -24.531 -8.719 1 98.44 119 ASP B C 1
ATOM 3715 O O . ASP B 1 119 ? -17.844 -24.062 -9.68 1 98.44 119 ASP B O 1
ATOM 3719 N N . ALA B 1 120 ? -16.156 -24.016 -8.281 1 98.56 120 ALA B N 1
ATOM 3720 C CA . ALA B 1 120 ? -15.539 -22.875 -8.961 1 98.56 120 ALA B CA 1
ATOM 3721 C C . ALA B 1 120 ? -15.117 -23.25 -10.383 1 98.56 120 ALA B C 1
ATOM 3723 O O . ALA B 1 120 ? -15.312 -22.469 -11.32 1 98.56 120 ALA B O 1
ATOM 3724 N N . ALA B 1 121 ? -14.539 -24.453 -10.531 1 98.81 121 ALA B N 1
ATOM 3725 C CA . ALA B 1 121 ? -14.156 -24.938 -11.859 1 98.81 121 ALA B CA 1
ATOM 3726 C C . ALA B 1 121 ? -15.375 -25.031 -12.773 1 98.81 121 ALA B C 1
ATOM 3728 O O . ALA B 1 121 ? -15.312 -24.625 -13.938 1 98.81 121 ALA B O 1
ATOM 3729 N N . THR B 1 122 ? -16.422 -25.562 -12.234 1 98.81 122 THR B N 1
ATOM 3730 C CA . THR B 1 122 ? -17.641 -25.703 -13 1 98.81 122 THR B CA 1
ATOM 3731 C C . THR B 1 122 ? -18.172 -24.328 -13.445 1 98.81 122 THR B C 1
ATOM 3733 O O . THR B 1 122 ? -18.594 -24.172 -14.586 1 98.81 122 THR B O 1
ATOM 3736 N N . ALA B 1 123 ? -18.109 -23.375 -12.562 1 98.75 123 ALA B N 1
ATOM 3737 C CA . ALA B 1 123 ? -18.578 -22.016 -12.891 1 98.75 123 ALA B CA 1
ATOM 3738 C C . ALA B 1 123 ? -17.766 -21.422 -14.047 1 98.75 123 ALA B C 1
ATOM 3740 O O . ALA B 1 123 ? -18.328 -20.812 -14.953 1 98.75 123 ALA B O 1
ATOM 3741 N N . ILE B 1 124 ? -16.469 -21.609 -14.055 1 98.81 124 ILE B N 1
ATOM 3742 C CA . ILE B 1 124 ? -15.602 -21.109 -15.117 1 98.81 124 ILE B CA 1
ATOM 3743 C C . ILE B 1 124 ? -15.93 -21.828 -16.422 1 98.81 124 ILE B C 1
ATOM 3745 O O . ILE B 1 124 ? -16.094 -21.172 -17.469 1 98.81 124 ILE B O 1
ATOM 3749 N N . ASN B 1 125 ? -16.016 -23.156 -16.328 1 98.69 125 ASN B N 1
ATOM 3750 C CA . ASN B 1 125 ? -16.375 -23.938 -17.5 1 98.69 125 ASN B CA 1
ATOM 3751 C C . ASN B 1 125 ? -17.672 -23.453 -18.141 1 98.69 125 ASN B C 1
ATOM 3753 O O . ASN B 1 125 ? -17.719 -23.234 -19.344 1 98.69 125 ASN B O 1
ATOM 3757 N N . ASN B 1 126 ? -18.688 -23.312 -17.312 1 98.56 126 ASN B N 1
ATOM 3758 C CA . ASN B 1 126 ? -20 -22.906 -17.812 1 98.56 126 ASN B CA 1
ATOM 3759 C C . ASN B 1 126 ? -19.938 -21.531 -18.453 1 98.56 126 ASN B C 1
ATOM 3761 O O . ASN B 1 126 ? -20.562 -21.297 -19.5 1 98.56 126 ASN B O 1
ATOM 3765 N N . ALA B 1 127 ? -19.219 -20.594 -17.891 1 98.44 127 ALA B N 1
ATOM 3766 C CA . ALA B 1 127 ? -19.109 -19.25 -18.438 1 98.44 127 ALA B CA 1
ATOM 3767 C C . ALA B 1 127 ? -18.391 -19.25 -19.781 1 98.44 127 ALA B C 1
ATOM 3769 O O . ALA B 1 127 ? -18.781 -18.547 -20.719 1 98.44 127 ALA B O 1
ATOM 3770 N N . LEU B 1 128 ? -17.344 -20.016 -19.906 1 98.25 128 LEU B N 1
ATOM 3771 C CA . LEU B 1 128 ? -16.609 -20.141 -21.156 1 98.25 128 LEU B CA 1
ATOM 3772 C C . LEU B 1 128 ? -17.484 -20.766 -22.234 1 98.25 128 LEU B C 1
ATOM 3774 O O . LEU B 1 128 ? -17.5 -20.312 -23.375 1 98.25 128 LEU B O 1
ATOM 3778 N N . ALA B 1 129 ? -18.203 -21.781 -21.844 1 97.69 129 ALA B N 1
ATOM 3779 C CA . ALA B 1 129 ? -19.109 -22.438 -22.781 1 97.69 129 ALA B CA 1
ATOM 3780 C C . ALA B 1 129 ? -20.156 -21.469 -23.312 1 97.69 129 ALA B C 1
ATOM 3782 O O . ALA B 1 129 ? -20.422 -21.406 -24.516 1 97.69 129 ALA B O 1
ATOM 3783 N N . ASN B 1 130 ? -20.703 -20.719 -22.453 1 97.44 130 ASN B N 1
ATOM 3784 C CA . ASN B 1 130 ? -21.75 -19.766 -22.797 1 97.44 130 ASN B CA 1
ATOM 3785 C C . ASN B 1 130 ? -21.219 -18.641 -23.672 1 97.44 130 ASN B C 1
ATOM 3787 O O . ASN B 1 130 ? -21.984 -18.016 -24.422 1 97.44 130 ASN B O 1
ATOM 3791 N N . SER B 1 131 ? -19.969 -18.359 -23.578 1 95.62 131 SER B N 1
ATOM 3792 C CA . SER B 1 131 ? -19.359 -17.281 -24.344 1 95.62 131 SER B CA 1
ATOM 3793 C C . SER B 1 131 ? -19.062 -17.703 -25.766 1 95.62 131 SER B C 1
ATOM 3795 O O . SER B 1 131 ? -18.766 -16.859 -26.625 1 95.62 131 SER B O 1
ATOM 3797 N N . GLY B 1 132 ? -19.109 -18.969 -26.094 1 91.19 132 GLY B N 1
ATOM 3798 C CA . GLY B 1 132 ? -18.812 -19.484 -27.422 1 91.19 132 GLY B CA 1
ATOM 3799 C C . GLY B 1 132 ? -17.328 -19.75 -27.656 1 91.19 132 GLY B C 1
ATOM 3800 O O . GLY B 1 132 ? -16.891 -19.875 -28.797 1 91.19 132 GLY B O 1
ATOM 3801 N N . SER B 1 133 ? -16.641 -19.766 -26.562 1 86.81 133 SER B N 1
ATOM 3802 C CA . SER B 1 133 ? -15.227 -20.078 -26.688 1 86.81 133 SER B CA 1
ATOM 3803 C C . SER B 1 133 ? -15.023 -21.453 -27.328 1 86.81 133 SER B C 1
ATOM 3805 O O . SER B 1 133 ? -15.727 -22.406 -26.984 1 86.81 133 SER B O 1
ATOM 3807 N N . GLN B 1 134 ? -14.133 -21.562 -28.203 1 86.19 134 GLN B N 1
ATOM 3808 C CA . GLN B 1 134 ? -13.906 -22.828 -28.891 1 86.19 134 GLN B CA 1
ATOM 3809 C C . GLN B 1 134 ? -12.82 -23.656 -28.219 1 86.19 134 GLN B C 1
ATOM 3811 O O . GLN B 1 134 ? -12.93 -24.875 -28.125 1 86.19 134 GLN B O 1
ATOM 3816 N N . ASP B 1 135 ? -11.82 -22.969 -27.703 1 93.81 135 ASP B N 1
ATOM 3817 C CA . ASP B 1 135 ? -10.688 -23.672 -27.109 1 93.81 135 ASP B CA 1
ATOM 3818 C C . ASP B 1 135 ? -10.828 -23.719 -25.578 1 93.81 135 ASP B C 1
ATOM 3820 O O . ASP B 1 135 ? -11.336 -22.797 -24.969 1 93.81 135 ASP B O 1
ATOM 3824 N N . PRO B 1 136 ? -10.422 -24.875 -25.047 1 97.94 136 PRO B N 1
ATOM 3825 C CA . PRO B 1 136 ? -10.414 -24.953 -23.578 1 97.94 136 PRO B CA 1
ATOM 3826 C C . PRO B 1 136 ? -9.289 -24.125 -22.953 1 97.94 136 PRO B C 1
ATOM 3828 O O . PRO B 1 136 ? -8.25 -23.906 -23.578 1 97.94 136 PRO B O 1
ATOM 3831 N N . ILE B 1 137 ? -9.516 -23.656 -21.781 1 98.62 137 ILE B N 1
ATOM 3832 C CA . ILE B 1 137 ? -8.492 -22.938 -21.031 1 98.62 137 ILE B CA 1
ATOM 3833 C C . ILE B 1 137 ? -7.582 -23.922 -20.312 1 98.62 137 ILE B C 1
ATOM 3835 O O . ILE B 1 137 ? -8.047 -24.938 -19.797 1 98.62 137 ILE B O 1
ATOM 3839 N N . ASN B 1 138 ? -6.254 -23.656 -20.359 1 98.62 138 ASN B N 1
ATOM 3840 C CA . ASN B 1 138 ? -5.281 -24.469 -19.641 1 98.62 138 ASN B CA 1
ATOM 3841 C C . ASN B 1 138 ? -5.398 -24.297 -18.141 1 98.62 138 ASN B C 1
ATOM 3843 O O . ASN B 1 138 ? -5.43 -23.172 -17.625 1 98.62 138 ASN B O 1
ATOM 3847 N N . VAL B 1 139 ? -5.469 -25.422 -17.422 1 98.75 139 VAL B N 1
ATOM 3848 C CA . VAL B 1 139 ? -5.727 -25.391 -15.992 1 98.75 139 VAL B CA 1
ATOM 3849 C C . VAL B 1 139 ? -4.703 -26.25 -15.258 1 98.75 139 VAL B C 1
ATOM 3851 O O . VAL B 1 139 ? -4.332 -27.328 -15.727 1 98.75 139 VAL B O 1
ATOM 3854 N N . LEU B 1 140 ? -4.191 -25.719 -14.164 1 98.94 140 LEU B N 1
ATOM 3855 C CA . LEU B 1 140 ? -3.42 -26.5 -13.195 1 98.94 140 LEU B CA 1
ATOM 3856 C C . LEU B 1 140 ? -4.203 -26.688 -11.898 1 98.94 140 LEU B C 1
ATOM 3858 O O . LEU B 1 140 ? -4.91 -25.766 -11.461 1 98.94 140 LEU B O 1
ATOM 3862 N N . ILE B 1 141 ? -4.094 -27.844 -11.305 1 98.94 141 ILE B N 1
ATOM 3863 C CA . ILE B 1 141 ? -4.629 -28.047 -9.961 1 98.94 141 ILE B CA 1
ATOM 3864 C C . ILE B 1 141 ? -3.705 -27.406 -8.93 1 98.94 141 ILE B C 1
ATOM 3866 O O . ILE B 1 141 ? -2.504 -27.672 -8.906 1 98.94 141 ILE B O 1
ATOM 3870 N N . ASP B 1 142 ? -4.281 -26.469 -8.156 1 98.88 142 ASP B N 1
ATOM 3871 C CA . ASP B 1 142 ? -3.566 -25.938 -7 1 98.88 142 ASP B CA 1
ATOM 3872 C C . ASP B 1 142 ? -3.539 -26.953 -5.863 1 98.88 142 ASP B C 1
ATOM 3874 O O . ASP B 1 142 ? -4.586 -27.438 -5.426 1 98.88 142 ASP B O 1
ATOM 3878 N N . LEU B 1 143 ? -2.357 -27.297 -5.465 1 98.75 143 LEU B N 1
ATOM 3879 C CA . LEU B 1 143 ? -2.16 -28.328 -4.457 1 98.75 143 LEU B CA 1
ATOM 3880 C C . LEU B 1 143 ? -1.603 -27.734 -3.168 1 98.75 143 LEU B C 1
ATOM 3882 O O . LEU B 1 143 ? -0.696 -26.891 -3.207 1 98.75 143 LEU B O 1
ATOM 3886 N N . ASP B 1 144 ? -2.23 -28.094 -2.043 1 98.31 144 ASP B N 1
ATOM 3887 C CA . ASP B 1 144 ? -1.663 -27.734 -0.75 1 98.31 144 ASP B CA 1
ATOM 3888 C C . ASP B 1 144 ? -0.439 -28.578 -0.426 1 98.31 144 ASP B C 1
ATOM 3890 O O . ASP B 1 144 ? -0.568 -29.766 -0.121 1 98.31 144 ASP B O 1
ATOM 3894 N N . VAL B 1 145 ? 0.672 -27.969 -0.435 1 98.06 145 VAL B N 1
ATOM 3895 C CA . VAL B 1 145 ? 1.899 -28.703 -0.187 1 98.06 145 VAL B CA 1
ATOM 3896 C C . VAL B 1 145 ? 2.449 -28.359 1.193 1 98.06 145 VAL B C 1
ATOM 3898 O O . VAL B 1 145 ? 3.646 -28.5 1.447 1 98.06 145 VAL B O 1
ATOM 3901 N N . GLY B 1 146 ? 1.591 -27.797 2.023 1 96.44 146 GLY B N 1
ATOM 3902 C CA . GLY B 1 146 ? 2.012 -27.578 3.398 1 96.44 146 GLY B CA 1
ATOM 3903 C C . GLY B 1 146 ? 1.687 -26.188 3.91 1 96.44 146 GLY B C 1
ATOM 3904 O O . GLY B 1 146 ? 1.589 -25.969 5.121 1 96.44 146 GLY B O 1
ATOM 3905 N N . LEU B 1 147 ? 1.461 -25.203 3.023 1 93.69 147 LEU B N 1
ATOM 3906 C CA . LEU B 1 147 ? 1.228 -23.812 3.391 1 93.69 147 LEU B CA 1
ATOM 3907 C C . LEU B 1 147 ? -0.18 -23.625 3.947 1 93.69 147 LEU B C 1
ATOM 3909 O O . LEU B 1 147 ? -0.411 -22.734 4.777 1 93.69 147 LEU B O 1
ATOM 3913 N N . HIS B 1 148 ? -1.132 -24.344 3.559 1 96 148 HIS B N 1
ATOM 3914 C CA . HIS B 1 148 ? -2.533 -24.312 3.963 1 96 148 HIS B CA 1
ATOM 3915 C C . HIS B 1 148 ? -3.16 -22.953 3.676 1 96 148 HIS B C 1
ATOM 3917 O O . HIS B 1 148 ? -3.914 -22.422 4.496 1 96 148 HIS B O 1
ATOM 3923 N N . ARG B 1 149 ? -2.756 -22.297 2.619 1 96.94 149 ARG B N 1
ATOM 3924 C CA . ARG B 1 149 ? -3.348 -21.047 2.152 1 96.94 149 ARG B CA 1
ATOM 3925 C C . ARG B 1 149 ? -4.426 -21.297 1.106 1 96.94 149 ARG B C 1
ATOM 3927 O O . ARG B 1 149 ? -5.562 -20.844 1.253 1 96.94 149 ARG B O 1
ATOM 3934 N N . THR B 1 150 ? -4.09 -21.922 0.082 1 98.25 150 THR B N 1
ATOM 3935 C CA . THR B 1 150 ? -4.988 -22.438 -0.949 1 98.25 150 THR B CA 1
ATOM 3936 C C . THR B 1 150 ? -4.539 -23.812 -1.416 1 98.25 150 THR B C 1
ATOM 3938 O O . THR B 1 150 ? -3.486 -24.312 -1.006 1 98.25 150 THR B O 1
ATOM 3941 N N . GLY B 1 151 ? -5.406 -24.438 -2.213 1 98.5 151 GLY B N 1
ATOM 3942 C CA . GLY B 1 151 ? -5.059 -25.719 -2.805 1 98.5 151 GLY B CA 1
ATOM 3943 C C . GLY B 1 151 ? -5.754 -26.891 -2.141 1 98.5 151 GLY B C 1
ATOM 3944 O O . GLY B 1 151 ? -5.93 -26.906 -0.92 1 98.5 151 GLY B O 1
ATOM 3945 N N . VAL B 1 152 ? -6.043 -27.922 -2.871 1 98.06 152 VAL B N 1
ATOM 3946 C CA . VAL B 1 152 ? -6.609 -29.156 -2.328 1 98.06 152 VAL B CA 1
ATOM 3947 C C . VAL B 1 152 ? -5.508 -29.969 -1.661 1 98.06 152 VAL B C 1
ATOM 3949 O O . VAL B 1 152 ? -4.34 -29.891 -2.049 1 98.06 152 VAL B O 1
ATOM 3952 N N . LYS B 1 153 ? -5.93 -30.734 -0.689 1 97.44 153 LYS B N 1
ATOM 3953 C CA . LYS B 1 153 ? -5.02 -31.734 -0.148 1 97.44 153 LYS B CA 1
ATOM 3954 C C . LYS B 1 153 ? -4.707 -32.812 -1.184 1 97.44 153 LYS B C 1
ATOM 3956 O O . LYS B 1 153 ? -5.473 -33 -2.129 1 97.44 153 LYS B O 1
ATOM 3961 N N . PRO B 1 154 ? -3.59 -33.469 -0.962 1 97.75 154 PRO B N 1
ATOM 3962 C CA . PRO B 1 154 ? -3.199 -34.5 -1.951 1 97.75 154 PRO B CA 1
ATOM 3963 C C . PRO B 1 154 ? -4.324 -35.469 -2.266 1 97.75 154 PRO B C 1
ATOM 3965 O O . PRO B 1 154 ? -4.531 -35.844 -3.43 1 97.75 154 PRO B O 1
ATOM 3968 N N . GLU B 1 155 ? -5.102 -35.875 -1.286 1 97.31 155 GLU B N 1
ATOM 3969 C CA . GLU B 1 155 ? -6.16 -36.844 -1.481 1 97.31 155 GLU B CA 1
ATOM 3970 C C . GLU B 1 155 ? -7.309 -36.281 -2.305 1 97.31 155 GLU B C 1
ATOM 3972 O O . GLU B 1 155 ? -8.133 -37.031 -2.83 1 97.31 155 GLU B O 1
ATOM 3977 N N . GLY B 1 156 ? -7.391 -34.969 -2.387 1 97.81 156 GLY B N 1
ATOM 3978 C CA . GLY B 1 156 ? -8.445 -34.312 -3.143 1 97.81 156 GLY B CA 1
ATOM 3979 C C . GLY B 1 156 ? -8.078 -34.062 -4.59 1 97.81 156 GLY B C 1
ATOM 3980 O O . GLY B 1 156 ? -8.93 -33.688 -5.395 1 97.81 156 GLY B O 1
ATOM 3981 N N . ALA B 1 157 ? -6.855 -34.344 -4.977 1 98.69 157 ALA B N 1
ATOM 3982 C CA . ALA B 1 157 ? -6.355 -34 -6.305 1 98.69 157 ALA B CA 1
ATOM 3983 C C . ALA B 1 157 ? -7.008 -34.844 -7.379 1 98.69 157 ALA B C 1
ATOM 3985 O O . ALA B 1 157 ? -7.457 -34.344 -8.406 1 98.69 157 ALA B O 1
ATOM 3986 N N . LEU B 1 158 ? -7.012 -36.156 -7.141 1 98.62 158 LEU B N 1
ATOM 3987 C CA . LEU B 1 158 ? -7.547 -37.062 -8.148 1 98.62 158 LEU B CA 1
ATOM 3988 C C . LEU B 1 158 ? -9.039 -36.812 -8.367 1 98.62 158 LEU B C 1
ATOM 3990 O O . LEU B 1 158 ? -9.484 -36.688 -9.508 1 98.62 158 LEU B O 1
ATOM 3994 N N . PRO B 1 159 ? -9.867 -36.719 -7.27 1 98.75 159 PRO B N 1
ATOM 3995 C CA . PRO B 1 159 ? -11.273 -36.344 -7.48 1 98.75 159 PRO B CA 1
ATOM 3996 C C . PRO B 1 159 ? -11.453 -35.062 -8.266 1 98.75 159 PRO B C 1
ATOM 3998 O O . PRO B 1 159 ? -12.32 -34.969 -9.133 1 98.75 159 PRO B O 1
ATOM 4001 N N . LEU B 1 160 ? -10.656 -34.062 -8.008 1 98.81 160 LEU B N 1
ATOM 4002 C CA . LEU B 1 160 ? -10.758 -32.781 -8.719 1 98.81 160 LEU B CA 1
ATOM 4003 C C . LEU B 1 160 ? -10.352 -32.938 -10.18 1 98.81 160 LEU B C 1
ATOM 4005 O O . LEU B 1 160 ? -11 -32.406 -11.07 1 98.81 160 LEU B O 1
ATOM 4009 N N . ALA B 1 161 ? -9.297 -33.688 -10.438 1 98.88 161 ALA B N 1
ATOM 4010 C CA . ALA B 1 161 ? -8.867 -33.969 -11.805 1 98.88 161 ALA B CA 1
ATOM 4011 C C . ALA B 1 161 ? -9.977 -34.656 -12.594 1 98.88 161 ALA B C 1
ATOM 4013 O O . ALA B 1 161 ? -10.258 -34.312 -13.742 1 98.88 161 ALA B O 1
ATOM 4014 N N . ARG B 1 162 ? -10.586 -35.625 -11.977 1 98.81 162 ARG B N 1
ATOM 4015 C CA . ARG B 1 162 ? -11.68 -36.344 -12.617 1 98.81 162 ARG B CA 1
ATOM 4016 C C . ARG B 1 162 ? -12.844 -35.406 -12.914 1 98.81 162 ARG B C 1
ATOM 4018 O O . ARG B 1 162 ? -13.477 -35.531 -13.977 1 98.81 162 ARG B O 1
ATOM 4025 N N . HIS B 1 163 ? -13.094 -34.562 -11.977 1 98.81 163 HIS B N 1
ATOM 4026 C CA . HIS B 1 163 ? -14.133 -33.594 -12.203 1 98.81 163 HIS B CA 1
ATOM 4027 C C . HIS B 1 163 ? -13.789 -32.688 -13.383 1 98.81 163 HIS B C 1
ATOM 4029 O O . HIS B 1 163 ? -14.617 -32.469 -14.273 1 98.81 163 HIS B O 1
ATOM 4035 N N . ILE B 1 164 ? -12.594 -32.125 -13.453 1 98.69 164 ILE B N 1
ATOM 4036 C CA . ILE B 1 164 ? -12.133 -31.234 -14.516 1 98.69 164 ILE B CA 1
ATOM 4037 C C . ILE B 1 164 ? -12.25 -31.953 -15.867 1 98.69 164 ILE B C 1
ATOM 4039 O O . ILE B 1 164 ? -12.594 -31.328 -16.875 1 98.69 164 ILE B O 1
ATOM 4043 N N . ASP B 1 165 ? -11.969 -33.25 -15.852 1 98 165 ASP B N 1
ATOM 4044 C CA . ASP B 1 165 ? -12.008 -34.031 -17.062 1 98 165 ASP B CA 1
ATOM 4045 C C . ASP B 1 165 ? -13.422 -34.062 -17.656 1 98 165 ASP B C 1
ATOM 4047 O O . ASP B 1 165 ? -13.594 -34.344 -18.844 1 98 165 ASP B O 1
ATOM 4051 N N . THR B 1 166 ? -14.398 -33.844 -16.828 1 98.25 166 THR B N 1
ATOM 4052 C CA . THR B 1 166 ? -15.773 -33.844 -17.312 1 98.25 166 THR B CA 1
ATOM 4053 C C . THR B 1 166 ? -16.125 -32.469 -17.891 1 98.25 166 THR B C 1
ATOM 4055 O O . THR B 1 166 ? -17.172 -32.312 -18.531 1 98.25 166 THR B O 1
ATOM 4058 N N . LEU B 1 167 ? -15.328 -31.422 -17.719 1 98.5 167 LEU B N 1
ATOM 4059 C CA . LEU B 1 167 ? -15.594 -30.047 -18.125 1 98.5 167 LEU B CA 1
ATOM 4060 C C . LEU B 1 167 ? -14.945 -29.766 -19.469 1 98.5 167 LEU B C 1
ATOM 4062 O O . LEU B 1 167 ? -13.727 -29.578 -19.562 1 98.5 167 LEU B O 1
ATOM 4066 N N . LYS B 1 168 ? -15.672 -29.531 -20.484 1 97.44 168 LYS B N 1
ATOM 4067 C CA . LYS B 1 168 ? -15.211 -29.484 -21.875 1 97.44 168 LYS B CA 1
ATOM 4068 C C . LYS B 1 168 ? -14.359 -28.25 -22.125 1 97.44 168 LYS B C 1
ATOM 4070 O O . LYS B 1 168 ? -13.516 -28.234 -23.031 1 97.44 168 LYS B O 1
ATOM 4075 N N . GLN B 1 169 ? -14.57 -27.203 -21.359 1 98.31 169 GLN B N 1
ATOM 4076 C CA . GLN B 1 169 ? -13.875 -25.953 -21.625 1 98.31 169 GLN B CA 1
ATOM 4077 C C . GLN B 1 169 ? -12.609 -25.828 -20.766 1 98.31 169 GLN B C 1
ATOM 4079 O O . GLN B 1 169 ? -12.047 -24.734 -20.641 1 98.31 169 GLN B O 1
ATOM 4084 N N . MET B 1 170 ? -12.211 -26.922 -20.141 1 98.25 170 MET B N 1
ATOM 4085 C CA . MET B 1 170 ? -11.008 -26.906 -19.312 1 98.25 170 MET B CA 1
ATOM 4086 C C . MET B 1 170 ? -10.062 -28.031 -19.703 1 98.25 170 MET B C 1
ATOM 4088 O O . MET B 1 170 ? -10.492 -29.156 -19.922 1 98.25 170 MET B O 1
ATOM 4092 N N . ARG B 1 171 ? -8.828 -27.688 -19.859 1 98.44 171 ARG B N 1
ATOM 4093 C CA . ARG B 1 171 ? -7.781 -28.656 -20.156 1 98.44 171 ARG B CA 1
ATOM 4094 C C . ARG B 1 171 ? -6.777 -28.734 -19 1 98.44 171 ARG B C 1
ATOM 4096 O O . ARG B 1 171 ? -6.016 -27.797 -18.766 1 98.44 171 ARG B O 1
ATOM 4103 N N . LEU B 1 172 ? -6.816 -29.844 -18.297 1 98.75 172 LEU B N 1
ATOM 4104 C CA . LEU B 1 172 ? -5.867 -30.062 -17.203 1 98.75 172 LEU B CA 1
ATOM 4105 C C . LEU B 1 172 ? -4.465 -30.297 -17.75 1 98.75 172 LEU B C 1
ATOM 4107 O O . LEU B 1 172 ? -4.246 -31.234 -18.516 1 98.75 172 LEU B O 1
ATOM 4111 N N . ILE B 1 173 ? -3.494 -29.406 -17.344 1 98.69 173 ILE B N 1
ATOM 4112 C CA . ILE B 1 173 ? -2.17 -29.547 -17.953 1 98.69 173 ILE B CA 1
ATOM 4113 C C . ILE B 1 173 ? -1.132 -29.781 -16.844 1 98.69 173 ILE B C 1
ATOM 4115 O O . ILE B 1 173 ? 0.042 -30.016 -17.141 1 98.69 173 ILE B O 1
ATOM 4119 N N . GLY B 1 174 ? -1.555 -29.688 -15.609 1 98.81 174 GLY B N 1
ATOM 4120 C CA . GLY B 1 174 ? -0.538 -29.891 -14.586 1 98.81 174 GLY B CA 1
ATOM 4121 C C . GLY B 1 174 ? -1.02 -29.547 -13.195 1 98.81 174 GLY B C 1
ATOM 4122 O O . GLY B 1 174 ? -2.221 -29.578 -12.914 1 98.81 174 GLY B O 1
ATOM 4123 N N . VAL B 1 175 ? 0.006 -29.375 -12.227 1 98.88 175 VAL B N 1
ATOM 4124 C CA . VAL B 1 175 ? -0.238 -29.047 -10.828 1 98.88 175 VAL B CA 1
ATOM 4125 C C . VAL B 1 175 ? 0.676 -27.891 -10.398 1 98.88 175 VAL B C 1
ATOM 4127 O O . VAL B 1 175 ? 1.784 -27.75 -10.914 1 98.88 175 VAL B O 1
ATOM 4130 N N . GLN B 1 176 ? 0.138 -27.062 -9.555 1 98.88 176 GLN B N 1
ATOM 4131 C CA . GLN B 1 176 ? 0.902 -26.031 -8.867 1 98.88 176 GLN B CA 1
ATOM 4132 C C . GLN B 1 176 ? 0.964 -26.297 -7.371 1 98.88 176 GLN B C 1
ATOM 4134 O O . GLN B 1 176 ? -0.049 -26.625 -6.75 1 98.88 176 GLN B O 1
ATOM 4139 N N . GLY B 1 177 ? 2.137 -26.234 -6.801 1 98.44 177 GLY B N 1
ATOM 4140 C CA . GLY B 1 177 ? 2.33 -26.266 -5.363 1 98.44 177 GLY B CA 1
ATOM 4141 C C . GLY B 1 177 ? 3.273 -25.188 -4.859 1 98.44 177 GLY B C 1
ATOM 4142 O O . GLY B 1 177 ? 4.453 -25.172 -5.215 1 98.44 177 GLY B O 1
ATOM 4143 N N . TYR B 1 178 ? 2.754 -24.297 -4.066 1 95.88 178 TYR B N 1
ATOM 4144 C CA . TYR B 1 178 ? 3.59 -23.203 -3.572 1 95.88 178 TYR B CA 1
ATOM 4145 C C . TYR B 1 178 ? 3.91 -23.391 -2.094 1 95.88 178 TYR B C 1
ATOM 4147 O O . TYR B 1 178 ? 3.004 -23.469 -1.261 1 95.88 178 TYR B O 1
ATOM 4155 N N . GLU B 1 179 ? 5.176 -23.422 -1.817 1 95.31 179 GLU B N 1
ATOM 4156 C CA . GLU B 1 179 ? 5.668 -23.578 -0.452 1 95.31 179 GLU B CA 1
ATOM 4157 C C . GLU B 1 179 ? 6.133 -22.25 0.127 1 95.31 179 GLU B C 1
ATOM 4159 O O . GLU B 1 179 ? 7.266 -22.125 0.59 1 95.31 179 GLU B O 1
ATOM 4164 N N . GLY B 1 180 ? 5.262 -21.281 0.152 1 93.25 180 GLY B N 1
ATOM 4165 C CA . GLY B 1 180 ? 5.562 -19.906 0.558 1 93.25 180 GLY B CA 1
ATOM 4166 C C . GLY B 1 180 ? 6.066 -19.812 1.984 1 93.25 180 GLY B C 1
ATOM 4167 O O . GLY B 1 180 ? 6.871 -18.938 2.303 1 93.25 180 GLY B O 1
ATOM 4168 N N . HIS B 1 181 ? 5.621 -20.719 2.893 1 91.25 181 HIS B N 1
ATOM 4169 C CA . HIS B 1 181 ? 5.949 -20.703 4.312 1 91.25 181 HIS B CA 1
ATOM 4170 C C . HIS B 1 181 ? 7.422 -21.016 4.543 1 91.25 181 HIS B C 1
ATOM 4172 O O . HIS B 1 181 ? 7.934 -20.844 5.652 1 91.25 181 HIS B O 1
ATOM 4178 N N . LEU B 1 182 ? 8.07 -21.375 3.502 1 95.31 182 LEU B N 1
ATOM 4179 C CA . LEU B 1 182 ? 9.445 -21.828 3.656 1 95.31 182 LEU B CA 1
ATOM 4180 C C . LEU B 1 182 ? 10.422 -20.812 3.086 1 95.31 182 LEU B C 1
ATOM 4182 O O . LEU B 1 182 ? 11.633 -20.922 3.301 1 95.31 182 LEU B O 1
ATOM 4186 N N . GLN B 1 183 ? 9.977 -19.75 2.354 1 93.5 183 GLN B N 1
ATOM 4187 C CA . GLN B 1 183 ? 10.805 -18.828 1.581 1 93.5 183 GLN B CA 1
ATOM 4188 C C . GLN B 1 183 ? 11.789 -18.094 2.482 1 93.5 183 GLN B C 1
ATOM 4190 O O . GLN B 1 183 ? 12.891 -17.734 2.055 1 93.5 183 GLN B O 1
ATOM 4195 N N . HIS B 1 184 ? 11.406 -17.906 3.727 1 93.69 184 HIS B N 1
ATOM 4196 C CA . HIS B 1 184 ? 12.18 -17.031 4.59 1 93.69 184 HIS B CA 1
ATOM 4197 C C . HIS B 1 184 ? 12.688 -17.766 5.82 1 93.69 184 HIS B C 1
ATOM 4199 O O . HIS B 1 184 ? 12.992 -17.141 6.84 1 93.69 184 HIS B O 1
ATOM 4205 N N . LEU B 1 185 ? 12.672 -19.109 5.773 1 95.5 185 LEU B N 1
ATOM 4206 C CA . LEU B 1 185 ? 13.32 -19.859 6.848 1 95.5 185 LEU B CA 1
ATOM 4207 C C . LEU B 1 185 ? 14.82 -19.625 6.855 1 95.5 185 LEU B C 1
ATOM 4209 O O . LEU B 1 185 ? 15.492 -19.797 5.836 1 95.5 185 LEU B O 1
ATOM 4213 N N . HIS B 1 186 ? 15.367 -19.25 7.973 1 94.81 186 HIS B N 1
ATOM 4214 C CA . HIS B 1 186 ? 16.75 -18.781 8.062 1 94.81 186 HIS B CA 1
ATOM 4215 C C . HIS B 1 186 ? 17.719 -19.953 8.039 1 94.81 186 HIS B C 1
ATOM 4217 O O . HIS B 1 186 ? 18.828 -19.844 7.504 1 94.81 186 HIS B O 1
ATOM 4223 N N . ASP B 1 187 ? 17.328 -21.062 8.625 1 96.44 187 ASP B N 1
ATOM 4224 C CA . ASP B 1 187 ? 18.219 -22.219 8.656 1 96.44 187 ASP B CA 1
ATOM 4225 C C . ASP B 1 187 ? 18.219 -22.953 7.324 1 96.44 187 ASP B C 1
ATOM 4227 O O . ASP B 1 187 ? 17.172 -23.453 6.887 1 96.44 187 ASP B O 1
ATOM 4231 N N . PHE B 1 188 ? 19.359 -23.016 6.73 1 96.19 188 PHE B N 1
ATOM 4232 C CA . PHE B 1 188 ? 19.5 -23.594 5.395 1 96.19 188 PHE B CA 1
ATOM 4233 C C . PHE B 1 188 ? 19.016 -25.031 5.367 1 96.19 188 PHE B C 1
ATOM 4235 O O . PHE B 1 188 ? 18.234 -25.406 4.492 1 96.19 188 PHE B O 1
ATOM 4242 N N . GLN B 1 189 ? 19.469 -25.844 6.266 1 97.56 189 GLN B N 1
ATOM 4243 C CA . GLN B 1 189 ? 19.125 -27.266 6.273 1 97.56 189 GLN B CA 1
ATOM 4244 C C . GLN B 1 189 ? 17.641 -27.469 6.562 1 97.56 189 GLN B C 1
ATOM 4246 O O . GLN B 1 189 ? 17 -28.328 5.957 1 97.56 189 GLN B O 1
ATOM 4251 N N . ASP B 1 190 ? 17.141 -26.703 7.484 1 97.94 190 ASP B N 1
ATOM 4252 C CA . ASP B 1 190 ? 15.711 -26.781 7.785 1 97.94 190 ASP B CA 1
ATOM 4253 C C . ASP B 1 190 ? 14.875 -26.375 6.57 1 97.94 190 ASP B C 1
ATOM 4255 O O . ASP B 1 190 ? 13.906 -27.062 6.234 1 97.94 190 ASP B O 1
ATOM 4259 N N . ARG B 1 191 ? 15.25 -25.281 5.918 1 97.88 191 ARG B N 1
ATOM 4260 C CA . ARG B 1 191 ? 14.562 -24.828 4.711 1 97.88 191 ARG B CA 1
ATOM 4261 C C . ARG B 1 191 ? 14.609 -25.891 3.621 1 97.88 191 ARG B C 1
ATOM 4263 O O . ARG B 1 191 ? 13.594 -26.172 2.979 1 97.88 191 ARG B O 1
ATOM 4270 N N . LYS B 1 192 ? 15.742 -26.484 3.42 1 97.81 192 LYS B N 1
ATOM 4271 C CA . LYS B 1 192 ? 15.914 -27.531 2.414 1 97.81 192 LYS B CA 1
ATOM 4272 C C . LYS B 1 192 ? 15.047 -28.75 2.729 1 97.81 192 LYS B C 1
ATOM 4274 O O . LYS B 1 192 ? 14.297 -29.219 1.868 1 97.81 192 LYS B O 1
ATOM 4279 N N . GLU B 1 193 ? 15.133 -29.219 3.945 1 98.25 193 GLU B N 1
ATOM 4280 C CA . GLU B 1 193 ? 14.406 -30.422 4.34 1 98.25 193 GLU B CA 1
ATOM 4281 C C . GLU B 1 193 ? 12.898 -30.234 4.203 1 98.25 193 GLU B C 1
ATOM 4283 O O . GLU B 1 193 ? 12.203 -31.094 3.652 1 98.25 193 GLU B O 1
ATOM 4288 N N . GLN B 1 194 ? 12.43 -29.172 4.699 1 98.19 194 GLN B N 1
ATOM 4289 C CA . GLN B 1 194 ? 11 -28.906 4.617 1 98.19 194 GLN B CA 1
ATOM 4290 C C . GLN B 1 194 ? 10.562 -28.688 3.174 1 98.19 194 GLN B C 1
ATOM 4292 O O . GLN B 1 194 ? 9.469 -29.094 2.781 1 98.19 194 GLN B O 1
ATOM 4297 N N . CYS B 1 195 ? 11.406 -28 2.424 1 98.31 195 CYS B N 1
ATOM 4298 C CA . CYS B 1 195 ? 11.109 -27.812 1.008 1 98.31 195 CYS B CA 1
ATOM 4299 C C . CYS B 1 195 ? 11.008 -29.156 0.285 1 98.31 195 CYS B C 1
ATOM 4301 O O . CYS B 1 195 ? 10.086 -29.359 -0.498 1 98.31 195 CYS B O 1
ATOM 4303 N N . LEU B 1 196 ? 11.938 -30.016 0.507 1 98.31 196 LEU B N 1
ATOM 4304 C CA . LEU B 1 196 ? 11.938 -31.312 -0.148 1 98.31 196 LEU B CA 1
ATOM 4305 C C . LEU B 1 196 ? 10.711 -32.125 0.249 1 98.31 196 LEU B C 1
ATOM 4307 O O . LEU B 1 196 ? 10.188 -32.906 -0.556 1 98.31 196 LEU B O 1
ATOM 4311 N N . GLU B 1 197 ? 10.258 -31.984 1.495 1 98.25 197 GLU B N 1
ATOM 4312 C CA . GLU B 1 197 ? 9.016 -32.625 1.909 1 98.25 197 GLU B CA 1
ATOM 4313 C C . GLU B 1 197 ? 7.824 -32.094 1.114 1 98.25 197 GLU B C 1
ATOM 4315 O O . GLU B 1 197 ? 6.969 -32.875 0.672 1 98.25 197 GLU B O 1
ATOM 4320 N N . SER B 1 198 ? 7.73 -30.797 0.962 1 98.44 198 SER B N 1
ATOM 4321 C CA . SER B 1 198 ? 6.688 -30.188 0.143 1 98.44 198 SER B CA 1
ATOM 4322 C C . SER B 1 198 ? 6.762 -30.672 -1.299 1 98.44 198 SER B C 1
ATOM 4324 O O . SER B 1 198 ? 5.73 -30.938 -1.923 1 98.44 198 SER B O 1
ATOM 4326 N N . MET B 1 199 ? 7.988 -30.812 -1.821 1 98.44 199 MET B N 1
ATOM 4327 C CA . MET B 1 199 ? 8.18 -31.266 -3.199 1 98.44 199 MET B CA 1
ATOM 4328 C C . MET B 1 199 ? 7.773 -32.719 -3.359 1 98.44 199 MET B C 1
ATOM 4330 O O . MET B 1 199 ? 7.27 -33.125 -4.41 1 98.44 199 MET B O 1
ATOM 4334 N N . ARG B 1 200 ? 8.016 -33.5 -2.318 1 98.5 200 ARG B N 1
ATOM 4335 C CA . ARG B 1 200 ? 7.555 -34.875 -2.355 1 98.5 200 ARG B CA 1
ATOM 4336 C C . ARG B 1 200 ? 6.039 -34.969 -2.533 1 98.5 200 ARG B C 1
ATOM 4338 O O . ARG B 1 200 ? 5.543 -35.719 -3.373 1 98.5 200 ARG B O 1
ATOM 4345 N N . ILE B 1 201 ? 5.332 -34.156 -1.786 1 98.56 201 ILE B N 1
ATOM 4346 C CA . ILE B 1 201 ? 3.879 -34.125 -1.889 1 98.56 201 ILE B CA 1
ATOM 4347 C C . ILE B 1 201 ? 3.477 -33.719 -3.307 1 98.56 201 ILE B C 1
ATOM 4349 O O . ILE B 1 201 ? 2.623 -34.344 -3.922 1 98.56 201 ILE B O 1
ATOM 4353 N N . LEU B 1 202 ? 4.125 -32.719 -3.824 1 98.81 202 LEU B N 1
ATOM 4354 C CA . LEU B 1 202 ? 3.816 -32.188 -5.141 1 98.81 202 LEU B CA 1
ATOM 4355 C C . LEU B 1 202 ? 4.066 -33.219 -6.23 1 98.81 202 LEU B C 1
ATOM 4357 O O . LEU B 1 202 ? 3.168 -33.531 -7.016 1 98.81 202 LEU B O 1
ATOM 4361 N N . THR B 1 203 ? 5.25 -33.812 -6.238 1 98.75 203 THR B N 1
ATOM 4362 C CA . THR B 1 203 ? 5.648 -34.688 -7.332 1 98.75 203 THR B CA 1
ATOM 4363 C C . THR B 1 203 ? 4.957 -36.031 -7.219 1 98.75 203 THR B C 1
ATOM 4365 O O . THR B 1 203 ? 4.641 -36.656 -8.227 1 98.75 203 THR B O 1
ATOM 4368 N N . GLU B 1 204 ? 4.707 -36.5 -5.996 1 98.69 204 GLU B N 1
ATOM 4369 C CA . GLU B 1 204 ? 3.967 -37.75 -5.836 1 98.69 204 GLU B CA 1
ATOM 4370 C C . GLU B 1 204 ? 2.527 -37.625 -6.324 1 98.69 204 GLU B C 1
ATOM 4372 O O . GLU B 1 204 ? 1.985 -38.531 -6.957 1 98.69 204 GLU B O 1
ATOM 4377 N N . THR B 1 205 ? 1.914 -36.5 -6 1 98.81 205 THR B N 1
ATOM 4378 C CA . THR B 1 205 ? 0.561 -36.25 -6.484 1 98.81 205 THR B CA 1
ATOM 4379 C C . THR B 1 205 ? 0.537 -36.156 -8.008 1 98.81 205 THR B C 1
ATOM 4381 O O . THR B 1 205 ? -0.349 -36.719 -8.648 1 98.81 205 THR B O 1
ATOM 4384 N N . ALA B 1 206 ? 1.505 -35.438 -8.602 1 98.81 206 ALA B N 1
ATOM 4385 C CA . ALA B 1 206 ? 1.616 -35.375 -10.055 1 98.81 206 ALA B CA 1
ATOM 4386 C C . ALA B 1 206 ? 1.745 -36.75 -10.68 1 98.81 206 ALA B C 1
ATOM 4388 O O . ALA B 1 206 ? 1.091 -37.031 -11.688 1 98.81 206 ALA B O 1
ATOM 4389 N N . GLN B 1 207 ? 2.555 -37.562 -10.055 1 98.5 207 GLN B N 1
ATOM 4390 C CA . GLN B 1 207 ? 2.773 -38.906 -10.555 1 98.5 207 GLN B CA 1
ATOM 4391 C C . GLN B 1 207 ? 1.499 -39.719 -10.461 1 98.5 207 GLN B C 1
ATOM 4393 O O . GLN B 1 207 ? 1.194 -40.531 -11.367 1 98.5 207 GLN B O 1
ATOM 4398 N N . GLU B 1 208 ? 0.824 -39.625 -9.375 1 98.56 208 GLU B N 1
ATOM 4399 C CA . GLU B 1 208 ? -0.441 -40.312 -9.219 1 98.56 208 GLU B CA 1
ATOM 4400 C C . GLU B 1 208 ? -1.43 -39.938 -10.312 1 98.56 208 GLU B C 1
ATOM 4402 O O . GLU B 1 208 ? -2.109 -40.812 -10.875 1 98.56 208 GLU B O 1
ATOM 4407 N N . LEU B 1 209 ? -1.541 -38.688 -10.594 1 98.75 209 LEU B N 1
ATOM 4408 C CA . LEU B 1 209 ? -2.43 -38.219 -11.648 1 98.75 209 LEU B CA 1
ATOM 4409 C C . LEU B 1 209 ? -2.012 -38.781 -13 1 98.75 209 LEU B C 1
ATOM 4411 O O . LEU B 1 209 ? -2.859 -39.188 -13.797 1 98.75 209 LEU B O 1
ATOM 4415 N N . LYS B 1 210 ? -0.729 -38.812 -13.25 1 98.38 210 LYS B N 1
ATOM 4416 C CA . LYS B 1 210 ? -0.224 -39.375 -14.5 1 98.38 210 LYS B CA 1
ATOM 4417 C C . LYS B 1 210 ? -0.592 -40.844 -14.633 1 98.38 210 LYS B C 1
ATOM 4419 O O . LYS B 1 210 ? -1.002 -41.281 -15.703 1 98.38 210 LYS B O 1
ATOM 4424 N N . LYS B 1 211 ? -0.415 -41.5 -13.578 1 98.25 211 LYS B N 1
ATOM 4425 C CA . LYS B 1 211 ? -0.74 -42.938 -13.562 1 98.25 211 LYS B CA 1
ATOM 4426 C C . LYS B 1 211 ? -2.215 -43.156 -13.883 1 98.25 211 LYS B C 1
ATOM 4428 O O . LYS B 1 211 ? -2.578 -44.188 -14.469 1 98.25 211 LYS B O 1
ATOM 4433 N N . GLU B 1 212 ? -2.986 -42.25 -13.445 1 98.19 212 GLU B N 1
ATOM 4434 C CA . GLU B 1 212 ? -4.422 -42.344 -13.68 1 98.19 212 GLU B CA 1
ATOM 4435 C C . GLU B 1 212 ? -4.781 -41.875 -15.086 1 98.19 212 GLU B C 1
ATOM 4437 O O . GLU B 1 212 ? -5.961 -41.812 -15.445 1 98.19 212 GLU B O 1
ATOM 4442 N N . GLY B 1 213 ? -3.795 -41.469 -15.898 1 98.12 213 GLY B N 1
ATOM 4443 C CA . GLY B 1 213 ? -4.004 -41.219 -17.312 1 98.12 213 GLY B CA 1
ATOM 4444 C C . GLY B 1 213 ? -4.094 -39.719 -17.641 1 98.12 213 GLY B C 1
ATOM 4445 O O . GLY B 1 213 ? -4.348 -39.344 -18.781 1 98.12 213 GLY B O 1
ATOM 4446 N N . PHE B 1 214 ? -3.969 -38.875 -16.672 1 98.44 214 PHE B N 1
ATOM 4447 C CA . PHE B 1 214 ? -4.031 -37.438 -16.922 1 98.44 214 PHE B CA 1
ATOM 4448 C C . PHE B 1 214 ? -2.721 -36.938 -17.5 1 98.44 214 PHE B C 1
ATOM 4450 O O . PHE B 1 214 ? -1.646 -37.438 -17.141 1 98.44 214 PHE B O 1
ATOM 4457 N N . ASN B 1 215 ? -2.775 -36.031 -18.438 1 96.69 215 ASN B N 1
ATOM 4458 C CA . ASN B 1 215 ? -1.608 -35.406 -19.062 1 96.69 215 ASN B CA 1
ATOM 4459 C C . ASN B 1 215 ? -1.023 -34.281 -18.203 1 96.69 215 ASN B C 1
ATOM 4461 O O . ASN B 1 215 ? -1.339 -33.125 -18.391 1 96.69 215 ASN B O 1
ATOM 4465 N N . ILE B 1 216 ? -0.169 -34.688 -17.328 1 98.38 216 ILE B N 1
ATOM 4466 C CA . ILE B 1 216 ? 0.474 -33.719 -16.422 1 98.38 216 ILE B CA 1
ATOM 4467 C C . ILE B 1 216 ? 1.821 -33.312 -17.016 1 98.38 216 ILE B C 1
ATOM 4469 O O . ILE B 1 216 ? 2.824 -34 -16.844 1 98.38 216 ILE B O 1
ATOM 4473 N N . GLU B 1 217 ? 1.849 -32.125 -17.656 1 97.94 217 GLU B N 1
ATOM 4474 C CA . GLU B 1 217 ? 3.041 -31.594 -18.328 1 97.94 217 GLU B CA 1
ATOM 4475 C C . GLU B 1 217 ? 3.752 -30.562 -17.453 1 97.94 217 GLU B C 1
ATOM 4477 O O . GLU B 1 217 ? 4.965 -30.375 -17.562 1 97.94 217 GLU B O 1
ATOM 4482 N N . VAL B 1 218 ? 3.008 -29.953 -16.656 1 98.75 218 VAL B N 1
ATOM 4483 C CA . VAL B 1 218 ? 3.531 -28.844 -15.867 1 98.75 218 VAL B CA 1
ATOM 4484 C C . VAL B 1 218 ? 3.453 -29.172 -14.383 1 98.75 218 VAL B C 1
ATOM 4486 O O . VAL B 1 218 ? 2.375 -29.469 -13.859 1 98.75 218 VAL B O 1
ATOM 4489 N N . VAL B 1 219 ? 4.527 -29.234 -13.734 1 98.88 219 VAL B N 1
ATOM 4490 C CA . VAL B 1 219 ? 4.68 -29.281 -12.289 1 98.88 219 VAL B CA 1
ATOM 4491 C C . VAL B 1 219 ? 5.461 -28.047 -11.812 1 98.88 219 VAL B C 1
ATOM 4493 O O . VAL B 1 219 ? 6.691 -28.047 -11.844 1 98.88 219 VAL B O 1
ATOM 4496 N N . THR B 1 220 ? 4.68 -27.016 -11.398 1 98.88 220 THR B N 1
ATOM 4497 C CA . THR B 1 220 ? 5.273 -25.688 -11.188 1 98.88 220 THR B CA 1
ATOM 4498 C C . THR B 1 220 ? 5.293 -25.344 -9.703 1 98.88 220 THR B C 1
ATOM 4500 O O . THR B 1 220 ? 4.363 -25.688 -8.961 1 98.88 220 THR B O 1
ATOM 4503 N N . THR B 1 221 ? 6.379 -24.75 -9.25 1 98.56 221 THR B N 1
ATOM 4504 C CA . THR B 1 221 ? 6.617 -24.5 -7.832 1 98.56 221 THR B CA 1
ATOM 4505 C C . THR B 1 221 ? 7.777 -23.531 -7.645 1 98.56 221 THR B C 1
ATOM 4507 O O . THR B 1 221 ? 8.203 -22.875 -8.594 1 98.56 221 THR B O 1
ATOM 4510 N N . GLY B 1 222 ? 8.125 -23.281 -6.465 1 94.56 222 GLY B N 1
ATOM 4511 C CA . GLY B 1 222 ? 9.398 -22.672 -6.109 1 94.56 222 GLY B CA 1
ATOM 4512 C C . GLY B 1 222 ? 9.375 -21.156 -6.145 1 94.56 222 GLY B C 1
ATOM 4513 O O . GLY B 1 222 ? 8.953 -20.562 -7.141 1 94.56 222 GLY B O 1
ATOM 4514 N N . GLY B 1 223 ? 9.797 -20.516 -5.062 1 96.5 223 GLY B N 1
ATOM 4515 C CA . GLY B 1 223 ? 10.109 -19.094 -4.965 1 96.5 223 GLY B CA 1
ATOM 4516 C C . GLY B 1 223 ? 11.594 -18.828 -4.824 1 96.5 223 GLY B C 1
ATOM 4517 O O . GLY B 1 223 ? 12.414 -19.75 -4.895 1 96.5 223 GLY B O 1
ATOM 4518 N N . THR B 1 224 ? 11.953 -17.594 -4.676 1 97.56 224 THR B N 1
ATOM 4519 C CA . THR B 1 224 ? 13.352 -17.188 -4.621 1 97.56 224 THR B CA 1
ATOM 4520 C C . THR B 1 224 ? 14.102 -17.938 -3.533 1 97.56 224 THR B C 1
ATOM 4522 O O . THR B 1 224 ? 15.242 -18.375 -3.738 1 97.56 224 THR B O 1
ATOM 4525 N N . GLY B 1 225 ? 13.5 -18.219 -2.434 1 97.19 225 GLY B N 1
ATOM 4526 C CA . GLY B 1 225 ? 14.172 -18.844 -1.303 1 97.19 225 GLY B CA 1
ATOM 4527 C C . GLY B 1 225 ? 14.305 -20.344 -1.435 1 97.19 225 GLY B C 1
ATOM 4528 O O . GLY B 1 225 ? 15.086 -20.969 -0.715 1 97.19 225 GLY B O 1
ATOM 4529 N N . THR B 1 226 ? 13.555 -21 -2.389 1 98 226 THR B N 1
ATOM 4530 C CA . THR B 1 226 ? 13.531 -22.469 -2.422 1 98 226 THR B CA 1
ATOM 4531 C C . THR B 1 226 ? 13.82 -22.984 -3.828 1 98 226 THR B C 1
ATOM 4533 O O . THR B 1 226 ? 13.992 -24.188 -4.031 1 98 226 THR B O 1
ATOM 4536 N N . ALA B 1 227 ? 13.945 -22.078 -4.785 1 97.44 227 ALA B N 1
ATOM 4537 C CA . ALA B 1 227 ? 14.031 -22.453 -6.191 1 97.44 227 ALA B CA 1
ATOM 4538 C C . ALA B 1 227 ? 15.18 -23.438 -6.426 1 97.44 227 ALA B C 1
ATOM 4540 O O . ALA B 1 227 ? 15.047 -24.375 -7.203 1 97.44 227 ALA B O 1
ATOM 4541 N N . ASP B 1 228 ? 16.266 -23.234 -5.742 1 96.5 228 ASP B N 1
ATOM 4542 C CA . ASP B 1 228 ? 17.438 -24.094 -5.922 1 96.5 228 ASP B CA 1
ATOM 4543 C C . ASP B 1 228 ? 17.141 -25.531 -5.484 1 96.5 228 ASP B C 1
ATOM 4545 O O . ASP B 1 228 ? 17.578 -26.484 -6.125 1 96.5 228 ASP B O 1
ATOM 4549 N N . PHE B 1 229 ? 16.438 -25.688 -4.387 1 98 229 PHE B N 1
ATOM 4550 C CA . PHE B 1 229 ? 16.062 -27.016 -3.908 1 98 229 PHE B CA 1
ATOM 4551 C C . PHE B 1 229 ? 15.047 -27.656 -4.848 1 98 229 PHE B C 1
ATOM 4553 O O . PHE B 1 229 ? 15.195 -28.828 -5.219 1 98 229 PHE B O 1
ATOM 4560 N N . CYS B 1 230 ? 14.102 -26.875 -5.246 1 98.56 230 CYS B N 1
ATOM 4561 C CA . CYS B 1 230 ? 13.039 -27.359 -6.117 1 98.56 230 CYS B CA 1
ATOM 4562 C C . CYS B 1 230 ? 13.609 -27.859 -7.441 1 98.56 230 CYS B C 1
ATOM 4564 O O . CYS B 1 230 ? 13.133 -28.844 -7.996 1 98.56 230 CYS B O 1
ATOM 4566 N N . ALA B 1 231 ? 14.602 -27.203 -7.914 1 98.06 231 ALA B N 1
ATOM 4567 C CA . ALA B 1 231 ? 15.195 -27.484 -9.219 1 98.06 231 ALA B CA 1
ATOM 4568 C C . ALA B 1 231 ? 15.852 -28.859 -9.227 1 98.06 231 ALA B C 1
ATOM 4570 O O . ALA B 1 231 ? 16.047 -29.453 -10.289 1 98.06 231 ALA B O 1
ATOM 4571 N N . THR B 1 232 ? 16.156 -29.391 -8.094 1 97.56 232 THR B N 1
ATOM 4572 C CA . THR B 1 232 ? 16.875 -30.656 -8.016 1 97.56 232 THR B CA 1
ATOM 4573 C C . THR B 1 232 ? 15.883 -31.828 -7.977 1 97.56 232 THR B C 1
ATOM 4575 O O . THR B 1 232 ? 16.281 -32.969 -8.102 1 97.56 232 THR B O 1
ATOM 4578 N N . VAL B 1 233 ? 14.68 -31.594 -7.809 1 98.44 233 VAL B N 1
ATOM 4579 C CA . VAL B 1 233 ? 13.688 -32.625 -7.562 1 98.44 233 VAL B CA 1
ATOM 4580 C C . VAL B 1 233 ? 13.164 -33.188 -8.891 1 98.44 233 VAL B C 1
ATOM 4582 O O . VAL B 1 233 ? 12.57 -32.438 -9.68 1 98.44 233 VAL B O 1
ATOM 4585 N N . PRO B 1 234 ? 13.367 -34.5 -9.109 1 97.94 234 PRO B N 1
ATOM 4586 C CA . PRO B 1 234 ? 12.789 -35.094 -10.328 1 97.94 234 PRO B CA 1
ATOM 4587 C C . PRO B 1 234 ? 11.273 -34.906 -10.391 1 97.94 234 PRO B C 1
ATOM 4589 O O . PRO B 1 234 ? 10.586 -35.062 -9.383 1 97.94 234 PRO B O 1
ATOM 4592 N N . GLY B 1 235 ? 10.836 -34.531 -11.539 1 97.94 235 GLY B N 1
ATOM 4593 C CA . GLY B 1 235 ? 9.406 -34.344 -11.727 1 97.94 235 GLY B CA 1
ATOM 4594 C C . GLY B 1 235 ? 8.977 -32.906 -11.766 1 97.94 235 GLY B C 1
ATOM 4595 O O . GLY B 1 235 ? 7.938 -32.562 -12.328 1 97.94 235 GLY B O 1
ATOM 4596 N N . VAL B 1 236 ? 9.734 -32.031 -11.062 1 98.69 236 VAL B N 1
ATOM 4597 C CA . VAL B 1 236 ? 9.492 -30.594 -11.164 1 98.69 236 VAL B CA 1
ATOM 4598 C C . VAL B 1 236 ? 9.852 -30.094 -12.562 1 98.69 236 VAL B C 1
ATOM 4600 O O . VAL B 1 236 ? 10.922 -30.422 -13.086 1 98.69 236 VAL B O 1
ATOM 4603 N N . THR B 1 237 ? 8.93 -29.297 -13.18 1 98.75 237 THR B N 1
ATOM 4604 C CA . THR B 1 237 ? 9.195 -28.875 -14.555 1 98.75 237 THR B CA 1
ATOM 4605 C C . THR B 1 237 ? 9.344 -27.359 -14.648 1 98.75 237 THR B C 1
ATOM 4607 O O . THR B 1 237 ? 9.836 -26.844 -15.648 1 98.75 237 THR B O 1
ATOM 4610 N N . GLU B 1 238 ? 8.93 -26.594 -13.648 1 98.81 238 GLU B N 1
ATOM 4611 C CA . GLU B 1 238 ? 8.883 -25.141 -13.742 1 98.81 238 GLU B CA 1
ATOM 4612 C C . GLU B 1 238 ? 9.055 -24.484 -12.375 1 98.81 238 GLU B C 1
ATOM 4614 O O . GLU B 1 238 ? 8.547 -25 -11.375 1 98.81 238 GLU B O 1
ATOM 4619 N N . LEU B 1 239 ? 9.797 -23.406 -12.297 1 98.81 239 LEU B N 1
ATOM 4620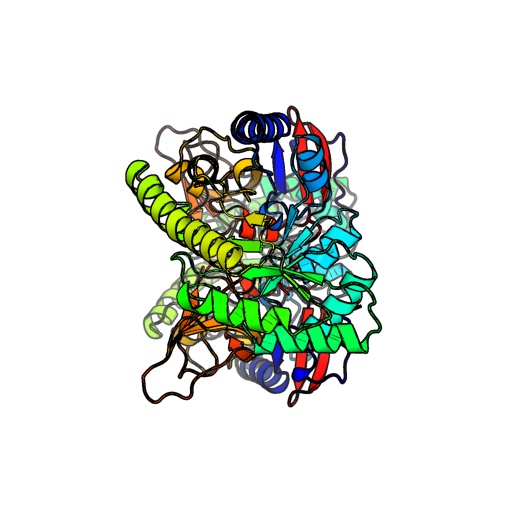 C CA . LEU B 1 239 ? 10.094 -22.672 -11.078 1 98.81 239 LEU B CA 1
ATOM 4621 C C . LEU B 1 239 ? 9.602 -21.234 -11.195 1 98.81 239 LEU B C 1
ATOM 4623 O O . LEU B 1 239 ? 9.695 -20.609 -12.258 1 98.81 239 LEU B O 1
ATOM 4627 N N . GLN B 1 240 ? 9.148 -20.609 -10.039 1 98.75 240 GLN B N 1
ATOM 4628 C CA . GLN B 1 240 ? 8.461 -19.328 -10.086 1 98.75 240 GLN B CA 1
ATOM 4629 C C . GLN B 1 240 ? 9.203 -18.281 -9.266 1 98.75 240 GLN B C 1
ATOM 4631 O O . GLN B 1 240 ? 8.578 -17.438 -8.602 1 98.75 240 GLN B O 1
ATOM 4636 N N . PRO B 1 241 ? 10.523 -18.266 -9.188 1 98.5 241 PRO B N 1
ATOM 4637 C CA . PRO B 1 241 ? 11.188 -17.234 -8.398 1 98.5 241 PRO B CA 1
ATOM 4638 C C . PRO B 1 241 ? 10.867 -15.812 -8.883 1 98.5 241 PRO B C 1
ATOM 4640 O O . PRO B 1 241 ? 10.734 -15.586 -10.086 1 98.5 241 PRO B O 1
ATOM 4643 N N . GLY B 1 242 ? 10.641 -14.867 -7.922 1 97.69 242 GLY B N 1
ATOM 4644 C CA . GLY B 1 242 ? 10.305 -13.508 -8.297 1 97.69 242 GLY B CA 1
ATOM 4645 C C . GLY B 1 242 ? 11.203 -12.469 -7.66 1 97.69 242 GLY B C 1
ATOM 4646 O O . GLY B 1 242 ? 11.766 -11.617 -8.352 1 97.69 242 GLY B O 1
ATOM 4647 N N . SER B 1 243 ? 11.547 -12.562 -6.426 1 98.12 243 SER B N 1
ATOM 4648 C CA . SER B 1 243 ? 12.156 -11.5 -5.629 1 98.12 243 SER B CA 1
ATOM 4649 C C . SER B 1 243 ? 13.664 -11.422 -5.875 1 98.12 243 SER B C 1
ATOM 4651 O O . SER B 1 243 ? 14.305 -10.438 -5.5 1 98.12 243 SER B O 1
ATOM 4653 N N . PHE B 1 244 ? 14.273 -12.445 -6.531 1 98.38 244 PHE B N 1
ATOM 4654 C CA . PHE B 1 244 ? 15.711 -12.492 -6.773 1 98.38 244 PHE B CA 1
ATOM 4655 C C . PHE B 1 244 ? 16.172 -11.242 -7.508 1 98.38 244 PHE B C 1
ATOM 4657 O O . PHE B 1 244 ? 17.328 -10.836 -7.391 1 98.38 244 PHE B O 1
ATOM 4664 N N . ILE B 1 245 ? 15.273 -10.617 -8.227 1 98.62 245 ILE B N 1
ATOM 4665 C CA . ILE B 1 245 ? 15.602 -9.516 -9.117 1 98.62 245 ILE B CA 1
ATOM 4666 C C . ILE B 1 245 ? 16.016 -8.289 -8.297 1 98.62 245 ILE B C 1
ATOM 4668 O O . ILE B 1 245 ? 16.922 -7.551 -8.68 1 98.62 245 ILE B O 1
ATOM 4672 N N . PHE B 1 246 ? 15.328 -8.102 -7.18 1 98.75 246 PHE B N 1
ATOM 4673 C CA . PHE B 1 246 ? 15.5 -6.883 -6.391 1 98.75 246 PHE B CA 1
ATOM 4674 C C . PHE B 1 246 ? 16.047 -7.207 -5.012 1 98.75 246 PHE B C 1
ATOM 4676 O O . PHE B 1 246 ? 16.953 -6.516 -4.52 1 98.75 246 PHE B O 1
ATOM 4683 N N . MET B 1 247 ? 15.562 -8.258 -4.43 1 98.25 247 MET B N 1
ATOM 4684 C CA . MET B 1 247 ? 15.883 -8.695 -3.076 1 98.25 247 MET B CA 1
ATOM 4685 C C . MET B 1 247 ? 15.484 -7.641 -2.051 1 98.25 247 MET B C 1
ATOM 4687 O O . MET B 1 247 ? 15.211 -6.492 -2.41 1 98.25 247 MET B O 1
ATOM 4691 N N . ASP B 1 248 ? 15.32 -7.996 -0.84 1 98.44 248 ASP B N 1
ATOM 4692 C CA . ASP B 1 248 ? 15.016 -7.141 0.303 1 98.44 248 ASP B CA 1
ATOM 4693 C C . ASP B 1 248 ? 15.719 -7.641 1.563 1 98.44 248 ASP B C 1
ATOM 4695 O O . ASP B 1 248 ? 16.469 -8.625 1.519 1 98.44 248 ASP B O 1
ATOM 4699 N N . THR B 1 249 ? 15.555 -6.93 2.656 1 97.94 249 THR B N 1
ATOM 4700 C CA . THR B 1 249 ? 16.328 -7.277 3.848 1 97.94 249 THR B CA 1
ATOM 4701 C C . THR B 1 249 ? 15.844 -8.602 4.43 1 97.94 249 THR B C 1
ATOM 4703 O O . THR B 1 249 ? 16.625 -9.352 5.012 1 97.94 249 THR B O 1
ATOM 4706 N N . ASP B 1 250 ? 14.578 -8.891 4.273 1 97.44 250 ASP B N 1
ATOM 4707 C CA . ASP B 1 250 ? 14.055 -10.148 4.781 1 97.44 250 ASP B CA 1
ATOM 4708 C C . ASP B 1 250 ? 14.664 -11.336 4.043 1 97.44 250 ASP B C 1
ATOM 4710 O O . ASP B 1 250 ? 15.117 -12.297 4.672 1 97.44 250 ASP B O 1
ATOM 4714 N N . TYR B 1 251 ? 14.727 -11.305 2.76 1 97.25 251 TYR B N 1
ATOM 4715 C CA . TYR B 1 251 ? 15.352 -12.359 1.971 1 97.25 251 TYR B CA 1
ATOM 4716 C C . TYR B 1 251 ? 16.844 -12.445 2.264 1 97.25 251 TYR B C 1
ATOM 4718 O O . TYR B 1 251 ? 17.406 -13.547 2.361 1 97.25 251 TYR B O 1
ATOM 4726 N N . ARG B 1 252 ? 17.516 -11.25 2.312 1 97.31 252 ARG B N 1
ATOM 4727 C CA . ARG B 1 252 ? 18.938 -11.266 2.652 1 97.31 252 ARG B CA 1
ATOM 4728 C C . ARG B 1 252 ? 19.172 -12.016 3.961 1 97.31 252 ARG B C 1
ATOM 4730 O O . ARG B 1 252 ? 20.078 -12.836 4.055 1 97.31 252 ARG B O 1
ATOM 4737 N N . ASN B 1 253 ? 18.328 -11.766 4.926 1 96.44 253 ASN B N 1
ATOM 4738 C CA . ASN B 1 253 ? 18.469 -12.398 6.234 1 96.44 253 ASN B CA 1
ATOM 4739 C C . ASN B 1 253 ? 18.203 -13.898 6.16 1 96.44 253 ASN B C 1
ATOM 4741 O O . ASN B 1 253 ? 18.781 -14.68 6.922 1 96.44 253 ASN B O 1
ATOM 4745 N N . ALA B 1 254 ? 17.375 -14.297 5.246 1 95.5 254 ALA B N 1
ATOM 4746 C CA . ALA B 1 254 ? 16.953 -15.688 5.148 1 95.5 254 ALA B CA 1
ATOM 4747 C C . ALA B 1 254 ? 17.938 -16.5 4.309 1 95.5 254 ALA B C 1
ATOM 4749 O O . ALA B 1 254 ? 18.344 -17.594 4.691 1 95.5 254 ALA B O 1
ATOM 4750 N N . ILE B 1 255 ? 18.375 -15.945 3.176 1 95.56 255 ILE B N 1
ATOM 4751 C CA . ILE B 1 255 ? 19.078 -16.812 2.24 1 95.56 255 ILE B CA 1
ATOM 4752 C C . ILE B 1 255 ? 20.469 -16.234 1.938 1 95.56 255 ILE B C 1
ATOM 4754 O O . ILE B 1 255 ? 21.203 -16.781 1.112 1 95.56 255 ILE B O 1
ATOM 4758 N N . GLY B 1 256 ? 20.797 -15.117 2.5 1 95.12 256 GLY B N 1
ATOM 4759 C CA . GLY B 1 256 ? 22.125 -14.555 2.336 1 95.12 256 GLY B CA 1
ATOM 4760 C C . GLY B 1 256 ? 22.203 -13.516 1.233 1 95.12 256 GLY B C 1
ATOM 4761 O O . GLY B 1 256 ? 21.188 -12.977 0.808 1 95.12 256 GLY B O 1
ATOM 4762 N N . ALA B 1 257 ? 23.422 -13.258 0.782 1 95 257 ALA B N 1
ATOM 4763 C CA . ALA B 1 257 ? 23.656 -12.102 -0.082 1 95 257 ALA B CA 1
ATOM 4764 C C . ALA B 1 257 ? 24.109 -12.547 -1.47 1 95 257 ALA B C 1
ATOM 4766 O O . ALA B 1 257 ? 24.844 -11.82 -2.15 1 95 257 ALA B O 1
ATOM 4767 N N . TYR B 1 258 ? 23.75 -13.766 -1.791 1 96.62 258 TYR B N 1
ATOM 4768 C CA . TYR B 1 258 ? 24.078 -14.219 -3.137 1 96.62 258 TYR B CA 1
ATOM 4769 C C . TYR B 1 258 ? 23.5 -13.281 -4.188 1 96.62 258 TYR B C 1
ATOM 4771 O O . TYR B 1 258 ? 24.188 -12.891 -5.133 1 96.62 258 TYR B O 1
ATOM 4779 N N . TYR B 1 259 ? 22.203 -12.969 -4.082 1 97.88 259 TYR B N 1
ATOM 4780 C CA . TYR B 1 259 ? 21.594 -11.898 -4.855 1 97.88 259 TYR B CA 1
ATOM 4781 C C . TYR B 1 259 ? 21.703 -10.562 -4.125 1 97.88 259 TYR B C 1
ATOM 4783 O O . TYR B 1 259 ? 21.562 -10.508 -2.898 1 97.88 259 TYR B O 1
ATOM 4791 N N . SER B 1 260 ? 21.938 -9.516 -4.836 1 98.44 260 SER B N 1
ATOM 4792 C CA . SER B 1 260 ? 22.188 -8.211 -4.23 1 98.44 260 SER B CA 1
ATOM 4793 C C . SER B 1 260 ? 20.922 -7.348 -4.266 1 98.44 260 SER B C 1
ATOM 4795 O O . SER B 1 260 ? 20 -7.617 -5.035 1 98.44 260 SER B O 1
ATOM 4797 N N . HIS B 1 261 ? 20.953 -6.367 -3.414 1 98.69 261 HIS B N 1
ATOM 4798 C CA . HIS B 1 261 ? 19.891 -5.375 -3.445 1 98.69 261 HIS B CA 1
ATOM 4799 C C . HIS B 1 261 ? 20.016 -4.465 -4.66 1 98.69 261 HIS B C 1
ATOM 4801 O O . HIS B 1 261 ? 20.906 -3.613 -4.715 1 98.69 261 HIS B O 1
ATOM 4807 N N . SER B 1 262 ? 19.109 -4.645 -5.594 1 98.81 262 SER B N 1
ATOM 4808 C CA . SER B 1 262 ? 19.172 -3.797 -6.781 1 98.81 262 SER B CA 1
ATOM 4809 C C . SER B 1 262 ? 18.141 -2.674 -6.715 1 98.81 262 SER B C 1
ATOM 4811 O O . SER B 1 262 ? 18.188 -1.729 -7.504 1 98.81 262 SER B O 1
ATOM 4813 N N . LEU B 1 263 ? 17.188 -2.75 -5.824 1 98.88 263 LEU B N 1
ATOM 4814 C CA . LEU B 1 263 ? 16.109 -1.785 -5.637 1 98.88 263 LEU B CA 1
ATOM 4815 C C . LEU B 1 263 ? 16.266 -1.055 -4.309 1 98.88 263 LEU B C 1
ATOM 4817 O O . LEU B 1 263 ? 16.5 -1.683 -3.273 1 98.88 263 LEU B O 1
ATOM 4821 N N . SER B 1 264 ? 16.203 0.239 -4.312 1 98.81 264 SER B N 1
ATOM 4822 C CA . SER B 1 264 ? 16.234 1.066 -3.109 1 98.81 264 SER B CA 1
ATOM 4823 C C . SER B 1 264 ? 15.344 2.297 -3.268 1 98.81 264 SER B C 1
ATOM 4825 O O . SER B 1 264 ? 14.758 2.514 -4.332 1 98.81 264 SER B O 1
ATOM 4827 N N . PHE B 1 265 ? 15.172 3.053 -2.209 1 98.88 265 PHE B N 1
ATOM 4828 C CA . PHE B 1 265 ? 14.312 4.234 -2.188 1 98.88 265 PHE B CA 1
ATOM 4829 C C . PHE B 1 265 ? 15.102 5.461 -1.736 1 98.88 265 PHE B C 1
ATOM 4831 O O . PHE B 1 265 ? 15.695 5.461 -0.658 1 98.88 265 PHE B O 1
ATOM 4838 N N . LEU B 1 266 ? 15.062 6.496 -2.596 1 98.81 266 LEU B N 1
ATOM 4839 C CA . LEU B 1 266 ? 15.656 7.773 -2.229 1 98.81 266 LEU B CA 1
ATOM 4840 C C . LEU B 1 266 ? 14.789 8.508 -1.216 1 98.81 266 LEU B C 1
ATOM 4842 O O . LEU B 1 266 ? 13.57 8.594 -1.385 1 98.81 266 LEU B O 1
ATOM 4846 N N . ALA B 1 267 ? 15.414 8.969 -0.19 1 98.81 267 ALA B N 1
ATOM 4847 C CA . ALA B 1 267 ? 14.742 9.742 0.854 1 98.81 267 ALA B CA 1
ATOM 4848 C C . ALA B 1 267 ? 15.516 11.016 1.181 1 98.81 267 ALA B C 1
ATOM 4850 O O . ALA B 1 267 ? 16.719 11.102 0.918 1 98.81 267 ALA B O 1
ATOM 4851 N N . THR B 1 268 ? 14.828 11.977 1.712 1 98.88 268 THR B N 1
ATOM 4852 C CA . THR B 1 268 ? 15.43 13.234 2.145 1 98.88 268 THR B CA 1
ATOM 4853 C C . THR B 1 268 ? 15.211 13.453 3.639 1 98.88 268 THR B C 1
ATOM 4855 O O . THR B 1 268 ? 14.117 13.195 4.156 1 98.88 268 THR B O 1
ATOM 4858 N N . VAL B 1 269 ? 16.25 13.898 4.301 1 98.88 269 VAL B N 1
ATOM 4859 C CA . VAL B 1 269 ? 16.109 14.367 5.676 1 98.88 269 VAL B CA 1
ATOM 4860 C C . VAL B 1 269 ? 15.281 15.656 5.699 1 98.88 269 VAL B C 1
ATOM 4862 O O . VAL B 1 269 ? 15.68 16.656 5.098 1 98.88 269 VAL B O 1
ATOM 4865 N N . VAL B 1 270 ? 14.164 15.633 6.457 1 98.88 270 VAL B N 1
ATOM 4866 C CA . VAL B 1 270 ? 13.258 16.781 6.348 1 98.88 270 VAL B CA 1
ATOM 4867 C C . VAL B 1 270 ? 13.195 17.516 7.684 1 98.88 270 VAL B C 1
ATOM 4869 O O . VAL B 1 270 ? 12.68 18.641 7.758 1 98.88 270 VAL B O 1
ATOM 4872 N N . SER B 1 271 ? 13.664 16.969 8.703 1 98.81 271 SER B N 1
ATOM 4873 C CA . SER B 1 271 ? 13.664 17.562 10.023 1 98.81 271 SER B CA 1
ATOM 4874 C C . SER B 1 271 ? 14.766 16.969 10.898 1 98.81 271 SER B C 1
ATOM 4876 O O . SER B 1 271 ? 15.219 15.852 10.656 1 98.81 271 SER B O 1
ATOM 4878 N N . LYS B 1 272 ? 15.234 17.703 11.805 1 97.56 272 LYS B N 1
ATOM 4879 C CA . LYS B 1 272 ? 16.203 17.25 12.797 1 97.56 272 LYS B CA 1
ATOM 4880 C C . LYS B 1 272 ? 15.586 17.219 14.188 1 97.56 272 LYS B C 1
ATOM 4882 O O . LYS B 1 272 ? 15.023 18.219 14.648 1 97.56 272 LYS B O 1
ATOM 4887 N N . GLN B 1 273 ? 15.672 16.047 14.836 1 94.94 273 GLN B N 1
ATOM 4888 C CA . GLN B 1 273 ? 15.031 15.852 16.141 1 94.94 273 GLN B CA 1
ATOM 4889 C C . GLN B 1 273 ? 16.062 15.484 17.203 1 94.94 273 GLN B C 1
ATOM 4891 O O . GLN B 1 273 ? 16.016 14.383 17.766 1 94.94 273 GLN B O 1
ATOM 4896 N N . GLY B 1 274 ? 16.969 16.312 17.531 1 90.19 274 GLY B N 1
ATOM 4897 C CA . GLY B 1 274 ? 18.016 16.078 18.516 1 90.19 274 GLY B CA 1
ATOM 4898 C C . GLY B 1 274 ? 19.391 15.953 17.891 1 90.19 274 GLY B C 1
ATOM 4899 O O . GLY B 1 274 ? 19.578 16.281 16.719 1 90.19 274 GLY B O 1
ATOM 4900 N N . GLU B 1 275 ? 20.359 15.461 18.656 1 93.06 275 GLU B N 1
ATOM 4901 C CA . GLU B 1 275 ? 21.75 15.461 18.219 1 93.06 275 GLU B CA 1
ATOM 4902 C C . GLU B 1 275 ? 22.047 14.297 17.281 1 93.06 275 GLU B C 1
ATOM 4904 O O . GLU B 1 275 ? 22.906 14.398 16.406 1 93.06 275 GLU B O 1
ATOM 4909 N N . ARG B 1 276 ? 21.328 13.25 17.406 1 97.56 276 ARG B N 1
ATOM 4910 C CA . ARG B 1 276 ? 21.672 12.055 16.641 1 97.56 276 ARG B CA 1
ATOM 4911 C C . ARG B 1 276 ? 20.438 11.398 16.062 1 97.56 276 ARG B C 1
ATOM 4913 O O . ARG B 1 276 ? 20.312 10.172 16.062 1 97.56 276 ARG B O 1
ATOM 4920 N N . GLN B 1 277 ? 19.5 12.219 15.664 1 97.88 277 GLN B N 1
ATOM 4921 C CA . GLN B 1 277 ? 18.266 11.727 15.078 1 97.88 277 GLN B CA 1
ATOM 4922 C C . GLN B 1 277 ? 17.719 12.695 14.039 1 97.88 277 GLN B C 1
ATOM 4924 O O . GLN B 1 277 ? 17.734 13.914 14.25 1 97.88 277 GLN B O 1
ATOM 4929 N N . VAL B 1 278 ? 17.344 12.164 12.945 1 98.69 278 VAL B N 1
ATOM 4930 C CA . VAL B 1 278 ? 16.672 12.961 11.922 1 98.69 278 VAL B CA 1
ATOM 4931 C C . VAL B 1 278 ? 15.391 12.25 11.469 1 98.69 278 VAL B C 1
ATOM 4933 O O . VAL B 1 278 ? 15.211 11.062 11.727 1 98.69 278 VAL B O 1
ATOM 4936 N N . THR B 1 279 ? 14.5 13.016 10.93 1 98.81 279 THR B N 1
ATOM 4937 C CA . THR B 1 279 ? 13.305 12.492 10.273 1 98.81 279 THR B CA 1
ATOM 4938 C C . THR B 1 279 ? 13.461 12.523 8.758 1 98.81 279 THR B C 1
ATOM 4940 O O . THR B 1 279 ? 13.906 13.523 8.195 1 98.81 279 THR B O 1
ATOM 4943 N N . ILE B 1 280 ? 13.164 11.422 8.125 1 98.88 280 ILE B N 1
ATOM 4944 C CA . ILE B 1 280 ? 13.188 11.352 6.664 1 98.88 280 ILE B CA 1
ATOM 4945 C C . ILE B 1 280 ? 11.758 11.227 6.137 1 98.88 280 ILE B C 1
ATOM 4947 O O . ILE B 1 280 ? 10.836 10.891 6.887 1 98.88 280 ILE B O 1
ATOM 4951 N N . ASP B 1 281 ? 11.578 11.477 4.828 1 98.81 281 ASP B N 1
ATOM 4952 C CA . ASP B 1 281 ? 10.258 11.641 4.23 1 98.81 281 ASP B CA 1
ATOM 4953 C C . ASP B 1 281 ? 9.703 10.297 3.754 1 98.81 281 ASP B C 1
ATOM 4955 O O . ASP B 1 281 ? 8.883 10.25 2.836 1 98.81 281 ASP B O 1
ATOM 4959 N N . THR B 1 282 ? 10.133 9.227 4.309 1 98.56 282 THR B N 1
ATOM 4960 C CA . THR B 1 282 ? 9.617 7.898 3.99 1 98.56 282 THR B CA 1
ATOM 4961 C C . THR B 1 282 ? 8.922 7.281 5.199 1 98.56 282 THR B C 1
ATOM 4963 O O . THR B 1 282 ? 9.523 7.168 6.273 1 98.56 282 THR B O 1
ATOM 4966 N N . GLY B 1 283 ? 7.691 7 5.039 1 98.12 283 GLY B N 1
ATOM 4967 C CA . GLY B 1 283 ? 6.91 6.309 6.047 1 98.12 283 GLY B CA 1
ATOM 4968 C C . GLY B 1 283 ? 6.188 5.086 5.508 1 98.12 283 GLY B C 1
ATOM 4969 O O . GLY B 1 283 ? 6.676 4.43 4.586 1 98.12 283 GLY B O 1
ATOM 4970 N N . LEU B 1 284 ? 5.035 4.754 6.07 1 98.12 284 LEU B N 1
ATOM 4971 C CA . LEU B 1 284 ? 4.27 3.543 5.789 1 98.12 284 LEU B CA 1
ATOM 4972 C C . LEU B 1 284 ? 3.785 3.531 4.344 1 98.12 284 LEU B C 1
ATOM 4974 O O . LEU B 1 284 ? 3.6 2.463 3.756 1 98.12 284 LEU B O 1
ATOM 4978 N N . LYS B 1 285 ? 3.611 4.699 3.752 1 98.44 285 LYS B N 1
ATOM 4979 C CA . LYS B 1 285 ? 3.086 4.766 2.391 1 98.44 285 LYS B CA 1
ATOM 4980 C C . LYS B 1 285 ? 4.207 4.664 1.362 1 98.44 285 LYS B C 1
ATOM 4982 O O . LYS B 1 285 ? 3.951 4.621 0.157 1 98.44 285 LYS B O 1
ATOM 4987 N N . THR B 1 286 ? 5.477 4.539 1.886 1 98.5 286 THR B N 1
ATOM 4988 C CA . THR B 1 286 ? 6.648 4.332 1.039 1 98.5 286 THR B CA 1
ATOM 4989 C C . THR B 1 286 ? 7.293 2.98 1.327 1 98.5 286 THR B C 1
ATOM 4991 O O . THR B 1 286 ? 7.715 2.279 0.406 1 98.5 286 THR B O 1
ATOM 4994 N N . LEU B 1 287 ? 7.387 2.658 2.586 1 98.44 287 LEU B N 1
ATOM 4995 C CA . LEU B 1 287 ? 8.062 1.463 3.078 1 98.44 287 LEU B CA 1
ATOM 4996 C C . LEU B 1 287 ? 7.152 0.663 4 1 98.44 287 LEU B C 1
ATOM 4998 O O . LEU B 1 287 ? 6.801 1.128 5.086 1 98.44 287 LEU B O 1
ATOM 5002 N N . THR B 1 288 ? 6.891 -0.557 3.568 1 97.31 288 THR B N 1
ATOM 5003 C CA . THR B 1 288 ? 5.992 -1.368 4.383 1 97.31 288 THR B CA 1
ATOM 5004 C C . THR B 1 288 ? 6.734 -1.958 5.578 1 97.31 288 THR B C 1
ATOM 5006 O O . THR B 1 288 ? 7.965 -1.914 5.637 1 97.31 288 THR B O 1
ATOM 5009 N N . THR B 1 289 ? 5.98 -2.48 6.586 1 97.38 289 THR B N 1
ATOM 5010 C CA . THR B 1 289 ? 6.598 -2.971 7.809 1 97.38 289 THR B CA 1
ATOM 5011 C C . THR B 1 289 ? 6.148 -4.398 8.109 1 97.38 289 THR B C 1
ATOM 5013 O O . THR B 1 289 ? 6.387 -4.914 9.203 1 97.38 289 THR B O 1
ATOM 5016 N N . ASP B 1 290 ? 5.438 -5.012 7.164 1 95.75 290 ASP B N 1
ATOM 5017 C CA . ASP B 1 290 ? 4.852 -6.332 7.387 1 95.75 290 ASP B CA 1
ATOM 5018 C C . ASP B 1 290 ? 5.938 -7.391 7.562 1 95.75 290 ASP B C 1
ATOM 5020 O O . ASP B 1 290 ? 5.68 -8.461 8.117 1 95.75 290 ASP B O 1
ATOM 5024 N N . SER B 1 291 ? 7.164 -7.156 7.074 1 96 291 SER B N 1
ATOM 5025 C CA . SER B 1 291 ? 8.281 -8.078 7.219 1 96 291 SER B CA 1
ATOM 5026 C C . SER B 1 291 ? 9.422 -7.449 8.016 1 96 291 SER B C 1
ATOM 5028 O O . SER B 1 291 ? 10.594 -7.676 7.711 1 96 291 SER B O 1
ATOM 5030 N N . GLY B 1 292 ? 9.062 -6.617 8.953 1 95.81 292 GLY B N 1
ATOM 5031 C CA . GLY B 1 292 ? 10.062 -5.879 9.711 1 95.81 292 GLY B CA 1
ATOM 5032 C C . GLY B 1 292 ? 10.344 -4.5 9.141 1 95.81 292 GLY B C 1
ATOM 5033 O O . GLY B 1 292 ? 9.578 -3.996 8.312 1 95.81 292 GLY B O 1
ATOM 5034 N N . LEU B 1 293 ? 11.422 -3.896 9.68 1 97.81 293 LEU B N 1
ATOM 5035 C CA . LEU B 1 293 ? 11.719 -2.521 9.297 1 97.81 293 LEU B CA 1
ATOM 5036 C C . LEU B 1 293 ? 12.703 -2.484 8.125 1 97.81 293 LEU B C 1
ATOM 5038 O O . LEU B 1 293 ? 13.57 -3.348 8.016 1 97.81 293 LEU B O 1
ATOM 5042 N N . SER B 1 294 ? 12.539 -1.522 7.246 1 98.5 294 SER B N 1
ATOM 5043 C CA . SER B 1 294 ? 13.523 -1.206 6.223 1 98.5 294 SER B CA 1
ATOM 5044 C C . SER B 1 294 ? 14.859 -0.812 6.844 1 98.5 294 SER B C 1
ATOM 5046 O O . SER B 1 294 ? 14.945 -0.566 8.047 1 98.5 294 SER B O 1
ATOM 5048 N N . GLU B 1 295 ? 15.867 -0.808 6.031 1 98.75 295 GLU B N 1
ATOM 5049 C CA . GLU B 1 295 ? 17.203 -0.432 6.484 1 98.75 295 GLU B CA 1
ATOM 5050 C C . GLU B 1 295 ? 17.781 0.685 5.625 1 98.75 295 GLU B C 1
ATOM 5052 O O . GLU B 1 295 ? 17.547 0.737 4.414 1 98.75 295 GLU B O 1
ATOM 5057 N N . CYS B 1 296 ? 18.5 1.545 6.301 1 98.81 296 CYS B N 1
ATOM 5058 C CA . CYS B 1 296 ? 19.312 2.486 5.531 1 98.81 296 CYS B CA 1
ATOM 5059 C C . CYS B 1 296 ? 20.469 1.774 4.84 1 98.81 296 CYS B C 1
ATOM 5061 O O . CYS B 1 296 ? 21.141 0.932 5.445 1 98.81 296 CYS B O 1
ATOM 5063 N N . LYS B 1 297 ? 20.656 2.102 3.553 1 98.5 297 LYS B N 1
ATOM 5064 C CA . LYS B 1 297 ? 21.781 1.512 2.836 1 98.5 297 LYS B CA 1
ATOM 5065 C C . LYS B 1 297 ? 23.094 1.783 3.561 1 98.5 297 LYS B C 1
ATOM 5067 O O . LYS B 1 297 ? 23.969 0.913 3.623 1 98.5 297 LYS B O 1
ATOM 5072 N N . ASP B 1 298 ? 23.312 3.072 4.066 1 98.25 298 ASP B N 1
ATOM 5073 C CA . ASP B 1 298 ? 24.406 3.365 4.992 1 98.25 298 ASP B CA 1
ATOM 5074 C C . ASP B 1 298 ? 24.094 2.822 6.387 1 98.25 298 ASP B C 1
ATOM 5076 O O . ASP B 1 298 ? 23.344 3.436 7.152 1 98.25 298 ASP B O 1
ATOM 5080 N N . GLN B 1 299 ? 24.734 1.779 6.754 1 96.88 299 GLN B N 1
ATOM 5081 C CA . GLN B 1 299 ? 24.375 0.984 7.926 1 96.88 299 GLN B CA 1
ATOM 5082 C C . GLN B 1 299 ? 24.734 1.714 9.219 1 96.88 299 GLN B C 1
ATOM 5084 O O . GLN B 1 299 ? 24.375 1.27 10.312 1 96.88 299 GLN B O 1
ATOM 5089 N N . ARG B 1 300 ? 25.547 2.811 9.102 1 98.19 300 ARG B N 1
ATOM 5090 C CA . ARG B 1 300 ? 25.844 3.617 10.281 1 98.19 300 ARG B CA 1
ATOM 5091 C C . ARG B 1 300 ? 24.578 4.262 10.844 1 98.19 300 ARG B C 1
ATOM 5093 O O . ARG B 1 300 ? 24.562 4.695 12 1 98.19 300 ARG B O 1
ATOM 5100 N N . TYR B 1 301 ? 23.422 4.355 10.055 1 98.81 301 TYR B N 1
ATOM 5101 C CA . TYR B 1 301 ? 22.156 4.961 10.438 1 98.81 301 TYR B CA 1
ATOM 5102 C C . TYR B 1 301 ? 21.078 3.902 10.594 1 98.81 301 TYR B C 1
ATOM 5104 O O . TYR B 1 301 ? 20.859 3.088 9.688 1 98.81 301 TYR B O 1
ATOM 5112 N N . VAL B 1 302 ? 20.344 3.926 11.695 1 98.62 302 VAL B N 1
ATOM 5113 C CA . VAL B 1 302 ? 19.328 2.926 12.008 1 98.62 302 VAL B CA 1
ATOM 5114 C C . VAL B 1 302 ? 17.938 3.518 11.781 1 98.62 302 VAL B C 1
ATOM 5116 O O . VAL B 1 302 ? 17.609 4.574 12.336 1 98.62 302 VAL B O 1
ATOM 5119 N N . TYR B 1 303 ? 17.172 2.812 11.039 1 98.69 303 TYR B N 1
ATOM 5120 C CA . TYR B 1 303 ? 15.836 3.275 10.648 1 98.69 303 TYR B CA 1
ATOM 5121 C C . TYR B 1 303 ? 14.797 2.883 11.688 1 98.69 303 TYR B C 1
ATOM 5123 O O . TYR B 1 303 ? 14.852 1.785 12.25 1 98.69 303 TYR B O 1
ATOM 5131 N N . ASN B 1 304 ? 13.867 3.797 11.93 1 97.94 304 ASN B N 1
ATOM 5132 C CA . ASN B 1 304 ? 12.625 3.527 12.648 1 97.94 304 ASN B CA 1
ATOM 5133 C C . ASN B 1 304 ? 11.422 4.125 11.93 1 97.94 304 ASN B C 1
ATOM 5135 O O . ASN B 1 304 ? 11.547 5.125 11.219 1 97.94 304 ASN B O 1
ATOM 5139 N N . GLN B 1 305 ? 10.266 3.494 12.117 1 96.19 305 GLN B N 1
ATOM 5140 C CA . GLN B 1 305 ? 9.031 3.934 11.484 1 96.19 305 GLN B CA 1
ATOM 5141 C C . GLN B 1 305 ? 8.336 5.008 12.32 1 96.19 305 GLN B C 1
ATOM 5143 O O . GLN B 1 305 ? 8.203 4.863 13.539 1 96.19 305 GLN B O 1
ATOM 5148 N N . LEU B 1 306 ? 7.91 6.168 11.68 1 95.75 306 LEU B N 1
ATOM 5149 C CA . LEU B 1 306 ? 7.324 7.273 12.438 1 95.75 306 LEU B CA 1
ATOM 5150 C C . LEU B 1 306 ? 5.949 7.637 11.883 1 95.75 306 LEU B C 1
ATOM 5152 O O . LEU B 1 306 ? 5.484 8.766 12.062 1 95.75 306 LEU B O 1
ATOM 5156 N N . GLY B 1 307 ? 5.305 6.785 11.141 1 95.44 307 GLY B N 1
ATOM 5157 C CA . GLY B 1 307 ? 3.975 7.098 10.648 1 95.44 307 GLY B CA 1
ATOM 5158 C C . GLY B 1 307 ? 3.834 6.91 9.148 1 95.44 307 GLY B C 1
ATOM 5159 O O . GLY B 1 307 ? 4.652 6.227 8.523 1 95.44 307 GLY B O 1
ATOM 5160 N N . ASP B 1 308 ? 2.785 7.598 8.594 1 96.75 308 ASP B N 1
ATOM 5161 C CA . ASP B 1 308 ? 2.396 7.391 7.199 1 96.75 308 ASP B CA 1
ATOM 5162 C C . ASP B 1 308 ? 3.461 7.926 6.246 1 96.75 308 ASP B C 1
ATOM 5164 O O . ASP B 1 308 ? 3.738 7.312 5.211 1 96.75 308 ASP B O 1
ATOM 5168 N N . GLU B 1 309 ? 4.102 9.062 6.664 1 98.12 309 GLU B N 1
ATOM 5169 C CA . GLU B 1 309 ? 4.918 9.789 5.695 1 98.12 309 GLU B CA 1
ATOM 5170 C C . GLU B 1 309 ? 6.375 9.859 6.141 1 98.12 309 GLU B C 1
ATOM 5172 O O . GLU B 1 309 ? 7.246 10.289 5.379 1 98.12 309 GLU B O 1
ATOM 5177 N N . HIS B 1 310 ? 6.617 9.422 7.418 1 98.62 310 HIS B N 1
ATOM 5178 C CA . HIS B 1 310 ? 7.926 9.734 7.984 1 98.62 310 HIS B CA 1
ATOM 5179 C C . HIS B 1 310 ? 8.578 8.492 8.578 1 98.62 310 HIS B C 1
ATOM 5181 O O . HIS B 1 310 ? 7.891 7.605 9.086 1 98.62 310 HIS B O 1
ATOM 5187 N N . GLY B 1 311 ? 9.852 8.43 8.453 1 98.44 311 GLY B N 1
ATOM 5188 C CA . GLY B 1 311 ? 10.727 7.566 9.234 1 98.44 311 GLY B CA 1
ATOM 5189 C C . GLY B 1 311 ? 11.844 8.32 9.93 1 98.44 311 GLY B C 1
ATOM 5190 O O . GLY B 1 311 ? 12.055 9.508 9.664 1 98.44 311 GLY B O 1
ATOM 5191 N N . SER B 1 312 ? 12.477 7.707 10.883 1 98.44 312 SER B N 1
ATOM 5192 C CA . SER B 1 312 ? 13.617 8.328 11.547 1 98.44 312 SER B CA 1
ATOM 5193 C C . SER B 1 312 ? 14.898 7.551 11.289 1 98.44 312 SER B C 1
ATOM 5195 O O . SER B 1 312 ? 14.859 6.352 11.008 1 98.44 312 SER B O 1
ATOM 5197 N N . LEU B 1 313 ? 15.977 8.211 11.305 1 98.75 313 LEU B N 1
ATOM 5198 C CA . LEU B 1 313 ? 17.312 7.637 11.336 1 98.75 313 LEU B CA 1
ATOM 5199 C C . LEU B 1 313 ? 18.078 8.086 12.578 1 98.75 313 LEU B C 1
ATOM 5201 O O . LEU B 1 313 ? 18.094 9.273 12.906 1 98.75 313 LEU B O 1
ATOM 5205 N N . ASN B 1 314 ? 18.625 7.172 13.242 1 98.44 314 ASN B N 1
ATOM 5206 C CA . ASN B 1 314 ? 19.469 7.406 14.414 1 98.44 314 ASN B CA 1
ATOM 5207 C C . ASN B 1 314 ? 20.859 6.828 14.234 1 98.44 314 ASN B C 1
ATOM 5209 O O . ASN B 1 314 ? 21.062 5.898 13.445 1 98.44 314 ASN B O 1
ATOM 5213 N N . TRP B 1 315 ? 21.781 7.32 14.938 1 98.5 315 TRP B N 1
ATOM 5214 C CA . TRP B 1 315 ? 23.141 6.812 14.82 1 98.5 315 TRP B CA 1
ATOM 5215 C C . TRP B 1 315 ? 23.906 6.977 16.125 1 98.5 315 TRP B C 1
ATOM 5217 O O . TRP B 1 315 ? 23.438 7.676 17.031 1 98.5 315 TRP B O 1
ATOM 5227 N N . GLU B 1 316 ? 25.047 6.336 16.234 1 97.81 316 GLU B N 1
ATOM 5228 C CA . GLU B 1 316 ? 25.906 6.371 17.422 1 97.81 316 GLU B CA 1
ATOM 5229 C C . GLU B 1 316 ? 26.812 7.602 17.422 1 97.81 316 GLU B C 1
ATOM 5231 O O . GLU B 1 316 ? 27.016 8.219 16.375 1 97.81 316 GLU B O 1
ATOM 5236 N N . GLU B 1 317 ? 27.312 7.859 18.672 1 97 317 GLU B N 1
ATOM 5237 C CA . GLU B 1 317 ? 28.281 8.938 18.781 1 97 317 GLU B CA 1
ATOM 5238 C C . GLU B 1 317 ? 29.5 8.688 17.891 1 97 317 GLU B C 1
ATOM 5240 O O . GLU B 1 317 ? 29.984 7.555 17.797 1 97 317 GLU B O 1
ATOM 5245 N N . GLY B 1 318 ? 30 9.656 17.281 1 96.62 318 GLY B N 1
ATOM 5246 C CA . GLY B 1 318 ? 31.156 9.523 16.406 1 96.62 318 GLY B CA 1
ATOM 5247 C C . GLY B 1 318 ? 30.781 9.406 14.945 1 96.62 318 GLY B C 1
ATOM 5248 O O . GLY B 1 318 ? 31.609 9.648 14.062 1 96.62 318 GLY B O 1
ATOM 5249 N N . THR B 1 319 ? 29.516 8.977 14.648 1 97.75 319 THR B N 1
ATOM 5250 C CA . THR B 1 319 ? 29.031 8.898 13.281 1 97.75 319 THR B CA 1
ATOM 5251 C C . THR B 1 319 ? 28.766 10.297 12.719 1 97.75 319 THR B C 1
ATOM 5253 O O . THR B 1 319 ? 28.219 11.156 13.422 1 97.75 319 THR B O 1
ATOM 5256 N N . PRO B 1 320 ? 29.219 10.523 11.43 1 97.75 320 PRO B N 1
ATOM 5257 C CA . PRO B 1 320 ? 28.875 11.82 10.836 1 97.75 320 PRO B CA 1
ATOM 5258 C C . PRO B 1 320 ? 27.391 12.141 10.898 1 97.75 320 PRO B C 1
ATOM 5260 O O . PRO B 1 320 ? 26.562 11.297 10.562 1 97.75 320 PRO B O 1
ATOM 5263 N N . SER B 1 321 ? 27.125 13.305 11.312 1 97.81 321 SER B N 1
ATOM 5264 C CA . SER B 1 321 ? 25.734 13.711 11.461 1 97.81 321 SER B CA 1
ATOM 5265 C C . SER B 1 321 ? 25.062 13.93 10.109 1 97.81 321 SER B C 1
ATOM 5267 O O . SER B 1 321 ? 25.734 14.312 9.141 1 97.81 321 SER B O 1
ATOM 5269 N N . LEU B 1 322 ? 23.797 13.672 10.109 1 98.25 322 LEU B N 1
ATOM 5270 C CA . LEU B 1 322 ? 22.953 14.062 8.977 1 98.25 322 LEU B CA 1
ATOM 5271 C C . LEU B 1 322 ? 22.281 15.406 9.242 1 98.25 322 LEU B C 1
ATOM 5273 O O . LEU B 1 322 ? 21.969 15.734 10.391 1 98.25 322 LEU B O 1
ATOM 5277 N N . LYS B 1 323 ? 22.062 16.172 8.234 1 97.25 323 LYS B N 1
ATOM 5278 C CA . LYS B 1 323 ? 21.375 17.469 8.344 1 97.25 323 LYS B CA 1
ATOM 5279 C C . LYS B 1 323 ? 20.188 17.531 7.398 1 97.25 323 LYS B C 1
ATOM 5281 O O . LYS B 1 323 ? 20.078 16.75 6.453 1 97.25 323 LYS B O 1
ATOM 5286 N N . VAL B 1 324 ? 19.312 18.469 7.617 1 98.56 324 VAL B N 1
ATOM 5287 C CA . VAL B 1 324 ? 18.141 18.688 6.77 1 98.56 324 VAL B CA 1
ATOM 5288 C C . VAL B 1 324 ? 18.578 18.922 5.328 1 98.56 324 VAL B C 1
ATOM 5290 O O . VAL B 1 324 ? 19.484 19.719 5.078 1 98.56 324 VAL B O 1
ATOM 5293 N N . GLY B 1 325 ? 17.984 18.125 4.402 1 98.56 325 GLY B N 1
ATOM 5294 C CA . GLY B 1 325 ? 18.359 18.234 2.998 1 98.56 325 GLY B CA 1
ATOM 5295 C C . GLY B 1 325 ? 19.219 17.094 2.514 1 98.56 325 GLY B C 1
ATOM 5296 O O . GLY B 1 325 ? 19.312 16.844 1.31 1 98.56 325 GLY B O 1
ATOM 5297 N N . ASP B 1 326 ? 19.906 16.406 3.453 1 98.44 326 ASP B N 1
ATOM 5298 C CA . ASP B 1 326 ? 20.688 15.25 3.07 1 98.44 326 ASP B CA 1
ATOM 5299 C C . ASP B 1 326 ? 19.812 14.156 2.471 1 98.44 326 ASP B C 1
ATOM 5301 O O . ASP B 1 326 ? 18.641 14.023 2.84 1 98.44 326 ASP B O 1
ATOM 5305 N N . ARG B 1 327 ? 20.406 13.453 1.57 1 98.25 327 ARG B N 1
ATOM 5306 C CA . ARG B 1 327 ? 19.719 12.344 0.924 1 98.25 327 ARG B CA 1
ATOM 5307 C C . ARG B 1 327 ? 20.297 11 1.364 1 98.25 327 ARG B C 1
ATOM 5309 O O . ARG B 1 327 ? 21.5 10.883 1.571 1 98.25 327 ARG B O 1
ATOM 5316 N N . VAL B 1 328 ? 19.438 10.039 1.554 1 98.69 328 VAL B N 1
ATOM 5317 C CA . VAL B 1 328 ? 19.844 8.68 1.911 1 98.69 328 VAL B CA 1
ATOM 5318 C C . VAL B 1 328 ? 19.062 7.672 1.062 1 98.69 328 VAL B C 1
ATOM 5320 O O . VAL B 1 328 ? 18.094 8.031 0.401 1 98.69 328 VAL B O 1
ATOM 5323 N N . GLU B 1 329 ? 19.531 6.469 1.017 1 98.75 329 GLU B N 1
ATOM 5324 C CA . GLU B 1 329 ? 18.828 5.371 0.348 1 98.75 329 GLU B CA 1
ATOM 5325 C C . GLU B 1 329 ? 18.359 4.324 1.352 1 98.75 329 GLU B C 1
ATOM 5327 O O . GLU B 1 329 ? 19.094 3.959 2.271 1 98.75 329 GLU B O 1
ATOM 5332 N N . MET B 1 330 ? 17.156 3.916 1.151 1 98.94 330 MET B N 1
ATOM 5333 C CA . MET B 1 330 ? 16.547 2.928 2.037 1 98.94 330 MET B CA 1
ATOM 5334 C C . MET B 1 330 ? 16.344 1.601 1.316 1 98.94 330 MET B C 1
ATOM 5336 O O . MET B 1 330 ? 15.891 1.575 0.172 1 98.94 330 MET B O 1
ATOM 5340 N N . ILE B 1 331 ? 16.656 0.488 1.926 1 98.88 331 ILE B N 1
ATOM 5341 C CA . ILE B 1 331 ? 16.406 -0.862 1.434 1 98.88 331 ILE B CA 1
ATOM 5342 C C . ILE B 1 331 ? 15.133 -1.414 2.074 1 98.88 331 ILE B C 1
ATOM 5344 O O . ILE B 1 331 ? 15.039 -1.512 3.299 1 98.88 331 ILE B O 1
ATOM 5348 N N . PRO B 1 332 ? 14.148 -1.764 1.262 1 98.69 332 PRO B N 1
ATOM 5349 C CA . PRO B 1 332 ? 12.891 -2.227 1.842 1 98.69 332 PRO B CA 1
ATOM 5350 C C . PRO B 1 332 ? 13.016 -3.59 2.52 1 98.69 332 PRO B C 1
ATOM 5352 O O . PRO B 1 332 ? 13.945 -4.344 2.227 1 98.69 332 PRO B O 1
ATOM 5355 N N . SER B 1 333 ? 12.094 -3.871 3.402 1 98.31 333 SER B N 1
ATOM 5356 C CA . SER B 1 333 ? 12.086 -5.156 4.094 1 98.31 333 SER B CA 1
ATOM 5357 C C . SER B 1 333 ? 11.266 -6.191 3.332 1 98.31 333 SER B C 1
ATOM 5359 O O . SER B 1 333 ? 11.414 -7.395 3.551 1 98.31 333 SER B O 1
ATOM 5361 N N . HIS B 1 334 ? 10.375 -5.719 2.486 1 98.06 334 HIS B N 1
ATOM 5362 C CA . HIS B 1 334 ? 9.516 -6.566 1.677 1 98.06 334 HIS B CA 1
ATOM 5363 C C . HIS B 1 334 ? 9.219 -5.926 0.325 1 98.06 334 HIS B C 1
ATOM 5365 O O . HIS B 1 334 ? 8.516 -4.914 0.252 1 98.06 334 HIS B O 1
ATOM 5371 N N . ILE B 1 335 ? 9.594 -6.5 -0.699 1 97.81 335 ILE B N 1
ATOM 5372 C CA . ILE B 1 335 ? 9.578 -5.887 -2.023 1 97.81 335 ILE B CA 1
ATOM 5373 C C . ILE B 1 335 ? 8.148 -5.855 -2.557 1 97.81 335 ILE B C 1
ATOM 5375 O O . ILE B 1 335 ? 7.688 -4.832 -3.068 1 97.81 335 ILE B O 1
ATOM 5379 N N . ASP B 1 336 ? 7.383 -6.914 -2.469 1 98.06 336 ASP B N 1
ATOM 5380 C CA . ASP B 1 336 ? 6.125 -7.078 -3.191 1 98.06 336 ASP B CA 1
ATOM 5381 C C . ASP B 1 336 ? 5.113 -6.008 -2.785 1 98.06 336 ASP B C 1
ATOM 5383 O O . ASP B 1 336 ? 4.652 -5.234 -3.623 1 98.06 336 ASP B O 1
ATOM 5387 N N . PRO B 1 337 ? 4.797 -5.914 -1.484 1 98.06 337 PRO B N 1
ATOM 5388 C CA . PRO B 1 337 ? 3.842 -4.863 -1.124 1 98.06 337 PRO B CA 1
ATOM 5389 C C . PRO B 1 337 ? 4.426 -3.461 -1.271 1 98.06 337 PRO B C 1
ATOM 5391 O O . PRO B 1 337 ? 3.684 -2.502 -1.504 1 98.06 337 PRO B O 1
ATOM 5394 N N . THR B 1 338 ? 5.77 -3.287 -1.162 1 98.56 338 THR B N 1
ATOM 5395 C CA . THR B 1 338 ? 6.395 -1.973 -1.253 1 98.56 338 THR B CA 1
ATOM 5396 C C . THR B 1 338 ? 6.324 -1.438 -2.68 1 98.56 338 THR B C 1
ATOM 5398 O O . THR B 1 338 ? 5.934 -0.289 -2.898 1 98.56 338 THR B O 1
ATOM 5401 N N . VAL B 1 339 ? 6.633 -2.299 -3.656 1 98.62 339 VAL B N 1
ATOM 5402 C CA . VAL B 1 339 ? 6.566 -1.897 -5.059 1 98.62 339 VAL B CA 1
ATOM 5403 C C . VAL B 1 339 ? 5.141 -1.486 -5.41 1 98.62 339 VAL B C 1
ATOM 5405 O O . VAL B 1 339 ? 4.93 -0.556 -6.191 1 98.62 339 VAL B O 1
ATOM 5408 N N . ASN B 1 340 ? 4.176 -2.115 -4.773 1 98.44 340 ASN B N 1
ATOM 5409 C CA . ASN B 1 340 ? 2.76 -1.864 -5.027 1 98.44 340 ASN B CA 1
ATOM 5410 C C . ASN B 1 340 ? 2.355 -0.457 -4.598 1 98.44 340 ASN B C 1
ATOM 5412 O O . ASN B 1 340 ? 1.269 0.012 -4.941 1 98.44 340 ASN B O 1
ATOM 5416 N N . LEU B 1 341 ? 3.23 0.308 -3.938 1 98.31 341 LEU B N 1
ATOM 5417 C CA . LEU B 1 341 ? 2.922 1.637 -3.422 1 98.31 341 LEU B CA 1
ATOM 5418 C C . LEU B 1 341 ? 3.371 2.717 -4.398 1 98.31 341 LEU B C 1
ATOM 5420 O O . LEU B 1 341 ? 3.078 3.898 -4.203 1 98.31 341 LEU B O 1
ATOM 5424 N N . HIS B 1 342 ? 4.039 2.395 -5.484 1 98.12 342 HIS B N 1
ATOM 5425 C CA . HIS B 1 342 ? 4.715 3.385 -6.316 1 98.12 342 HIS B CA 1
ATOM 5426 C C . HIS B 1 342 ? 4.266 3.279 -7.77 1 98.12 342 HIS B C 1
ATOM 5428 O O . HIS B 1 342 ? 3.857 2.207 -8.227 1 98.12 342 HIS B O 1
ATOM 5434 N N . ASP B 1 343 ? 4.426 4.363 -8.516 1 96.75 343 ASP B N 1
ATOM 5435 C CA . ASP B 1 343 ? 3.924 4.434 -9.883 1 96.75 343 ASP B CA 1
ATOM 5436 C C . ASP B 1 343 ? 5.016 4.082 -10.891 1 96.75 343 ASP B C 1
ATOM 5438 O O . ASP B 1 343 ? 4.73 3.572 -11.977 1 96.75 343 ASP B O 1
ATOM 5442 N N . TYR B 1 344 ? 6.316 4.379 -10.438 1 97.94 344 TYR B N 1
ATOM 5443 C CA . TYR B 1 344 ? 7.383 4.262 -11.43 1 97.94 344 TYR B CA 1
ATOM 5444 C C . TYR B 1 344 ? 8.664 3.732 -10.789 1 97.94 344 TYR B C 1
ATOM 5446 O O . TYR B 1 344 ? 8.922 3.982 -9.609 1 97.94 344 TYR B O 1
ATOM 5454 N N . TYR B 1 345 ? 9.422 3.012 -11.609 1 98.5 345 TYR B N 1
ATOM 5455 C CA . TYR B 1 345 ? 10.836 2.738 -11.375 1 98.5 345 TYR B CA 1
ATOM 5456 C C . TYR B 1 345 ? 11.719 3.746 -12.109 1 98.5 345 TYR B C 1
ATOM 5458 O O . TYR B 1 345 ? 11.523 3.994 -13.305 1 98.5 345 TYR B O 1
ATOM 5466 N N . TYR B 1 346 ? 12.633 4.297 -11.43 1 98.88 346 TYR B N 1
ATOM 5467 C CA . TYR B 1 346 ? 13.711 5.012 -12.109 1 98.88 346 TYR B CA 1
ATOM 5468 C C . TYR B 1 346 ? 14.977 4.164 -12.172 1 98.88 346 TYR B C 1
ATOM 5470 O O . TYR B 1 346 ? 15.727 4.086 -11.195 1 98.88 346 TYR B O 1
ATOM 5478 N N . ALA B 1 347 ? 15.164 3.535 -13.273 1 98.94 347 ALA B N 1
ATOM 5479 C CA . ALA B 1 347 ? 16.312 2.648 -13.477 1 98.94 347 ALA B CA 1
ATOM 5480 C C . ALA B 1 347 ? 17.531 3.43 -13.938 1 98.94 347 ALA B C 1
ATOM 5482 O O . ALA B 1 347 ? 17.469 4.188 -14.906 1 98.94 347 ALA B O 1
ATOM 5483 N N . HIS B 1 348 ? 18.594 3.24 -13.234 1 98.88 348 HIS B N 1
ATOM 5484 C CA . HIS B 1 348 ? 19.75 4.098 -13.492 1 98.88 348 HIS B CA 1
ATOM 5485 C C . HIS B 1 348 ? 21.031 3.279 -13.602 1 98.88 348 HIS B C 1
ATOM 5487 O O . HIS B 1 348 ? 21.078 2.129 -13.156 1 98.88 348 HIS B O 1
ATOM 5493 N N . ARG B 1 349 ? 22.016 3.77 -14.25 1 98.44 349 ARG B N 1
ATOM 5494 C CA . ARG B 1 349 ? 23.406 3.338 -14.242 1 98.44 349 ARG B CA 1
ATOM 5495 C C . ARG B 1 349 ? 24.328 4.488 -13.867 1 98.44 349 ARG B C 1
ATOM 5497 O O . ARG B 1 349 ? 24.266 5.57 -14.453 1 98.44 349 ARG B O 1
ATOM 5504 N N . ASN B 1 350 ? 25.125 4.293 -12.914 1 96.56 350 ASN B N 1
ATOM 5505 C CA . ASN B 1 350 ? 26.078 5.293 -12.438 1 96.56 350 ASN B CA 1
ATOM 5506 C C . ASN B 1 350 ? 25.391 6.613 -12.117 1 96.56 350 ASN B C 1
ATOM 5508 O O . ASN B 1 350 ? 25.859 7.684 -12.516 1 96.56 350 ASN B O 1
ATOM 5512 N N . GLY B 1 351 ? 24.203 6.523 -11.602 1 97.62 351 GLY B N 1
ATOM 5513 C CA . GLY B 1 351 ? 23.5 7.695 -11.102 1 97.62 351 GLY B CA 1
ATOM 5514 C C . GLY B 1 351 ? 22.703 8.422 -12.18 1 97.62 351 GLY B C 1
ATOM 5515 O O . GLY B 1 351 ? 22.047 9.422 -11.898 1 97.62 351 GLY B O 1
ATOM 5516 N N . THR B 1 352 ? 22.75 7.914 -13.391 1 98.69 352 THR B N 1
ATOM 5517 C CA . THR B 1 352 ? 22 8.508 -14.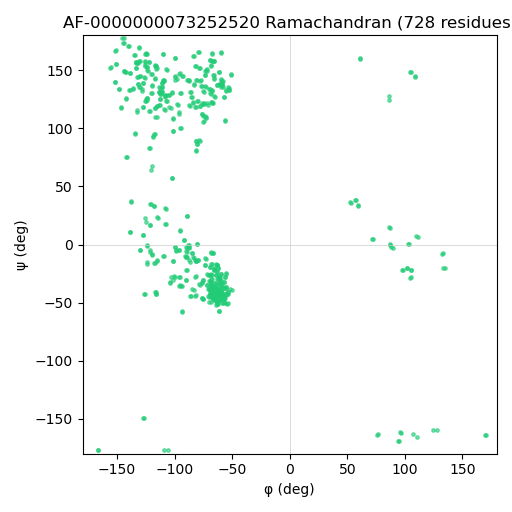492 1 98.69 352 THR B CA 1
ATOM 5518 C C . THR B 1 352 ? 20.812 7.625 -14.883 1 98.69 352 THR B C 1
ATOM 5520 O O . THR B 1 352 ? 20.984 6.43 -15.133 1 98.69 352 THR B O 1
ATOM 5523 N N . ILE B 1 353 ? 19.625 8.195 -14.961 1 98.81 353 ILE B N 1
ATOM 5524 C CA . ILE B 1 353 ? 18.438 7.453 -15.312 1 98.81 353 ILE B CA 1
ATOM 5525 C C . ILE B 1 353 ? 18.516 6.996 -16.766 1 98.81 353 ILE B C 1
ATOM 5527 O O . ILE B 1 353 ? 18.656 7.82 -17.672 1 98.81 353 ILE B O 1
ATOM 5531 N N . GLU B 1 354 ? 18.438 5.738 -16.969 1 98.81 354 GLU B N 1
ATOM 5532 C CA . GLU B 1 354 ? 18.484 5.188 -18.328 1 98.81 354 GLU B CA 1
ATOM 5533 C C . GLU B 1 354 ? 17.109 4.762 -18.812 1 98.81 354 GLU B C 1
ATOM 5535 O O . GLU B 1 354 ? 16.828 4.781 -20.016 1 98.81 354 GLU B O 1
ATOM 5540 N N . GLU B 1 355 ? 16.297 4.312 -17.875 1 98.75 355 GLU B N 1
ATOM 5541 C CA . GLU B 1 355 ? 14.945 3.885 -18.203 1 98.75 355 GLU B CA 1
ATOM 5542 C C . GLU B 1 355 ? 13.969 4.273 -17.094 1 98.75 355 GLU B C 1
ATOM 5544 O O . GLU B 1 355 ? 14.352 4.383 -15.93 1 98.75 355 GLU B O 1
ATOM 5549 N N . ILE B 1 356 ? 12.797 4.535 -17.422 1 98.75 356 ILE B N 1
ATOM 5550 C CA . ILE B 1 356 ? 11.68 4.754 -16.516 1 98.75 356 ILE B CA 1
ATOM 5551 C C . ILE B 1 356 ? 10.57 3.754 -16.812 1 98.75 356 ILE B C 1
ATOM 5553 O O . ILE B 1 356 ? 10.078 3.68 -17.938 1 98.75 356 ILE B O 1
ATOM 5557 N N . TRP B 1 357 ? 10.32 2.871 -15.812 1 98.69 357 TRP B N 1
ATOM 5558 C CA . TRP B 1 357 ? 9.336 1.813 -16.016 1 98.69 357 TRP B CA 1
ATOM 5559 C C . TRP B 1 357 ? 8.07 2.078 -15.211 1 98.69 357 TRP B C 1
ATOM 5561 O O . TRP B 1 357 ? 8.141 2.34 -14.008 1 98.69 357 TRP B O 1
ATOM 5571 N N . PRO B 1 358 ? 6.883 2.057 -15.859 1 98 358 PRO B N 1
ATOM 5572 C CA . PRO B 1 358 ? 5.664 2.074 -15.047 1 98 358 PRO B CA 1
ATOM 5573 C C . PRO B 1 358 ? 5.488 0.807 -14.219 1 98 358 PRO B C 1
ATOM 5575 O O . PRO B 1 358 ? 5.949 -0.266 -14.617 1 98 358 PRO B O 1
ATOM 5578 N N . VAL B 1 359 ? 4.934 0.922 -13.055 1 98.5 359 VAL B N 1
ATOM 5579 C CA . VAL B 1 359 ? 4.406 -0.232 -12.336 1 98.5 359 VAL B CA 1
ATOM 5580 C C . VAL B 1 359 ? 3.018 -0.582 -12.867 1 98.5 359 VAL B C 1
ATOM 5582 O O . VAL B 1 359 ? 2.006 -0.145 -12.312 1 98.5 359 VAL B O 1
ATOM 5585 N N . ASP B 1 360 ? 2.957 -1.388 -13.852 1 98.62 360 ASP B N 1
ATOM 5586 C CA . ASP B 1 360 ? 1.792 -1.583 -14.711 1 98.62 360 ASP B CA 1
ATOM 5587 C C . ASP B 1 360 ? 0.596 -2.088 -13.906 1 98.62 360 ASP B C 1
ATOM 5589 O O . ASP B 1 360 ? -0.539 -1.672 -14.148 1 98.62 360 ASP B O 1
ATOM 5593 N N . SER B 1 361 ? 0.873 -3.002 -13.008 1 98.06 361 SER B N 1
ATOM 5594 C CA . SER B 1 361 ? -0.259 -3.615 -12.32 1 98.06 361 SER B CA 1
ATOM 5595 C C . SER B 1 361 ? -0.342 -3.15 -10.875 1 98.06 361 SER B C 1
ATOM 5597 O O . SER B 1 361 ? -0.756 -3.908 -9.992 1 98.06 361 SER B O 1
ATOM 5599 N N . ARG B 1 362 ? 0.085 -1.919 -10.578 1 97.62 362 ARG B N 1
ATOM 5600 C CA . ARG B 1 362 ? -0.078 -1.332 -9.258 1 97.62 362 ARG B CA 1
ATOM 5601 C C . ARG B 1 362 ? -1.541 -1.353 -8.82 1 97.62 362 ARG B C 1
ATOM 5603 O O . ARG B 1 362 ? -2.424 -0.956 -9.586 1 97.62 362 ARG B O 1
ATOM 5610 N N . GLY B 1 363 ? -1.766 -1.802 -7.609 1 95.19 363 GLY B N 1
ATOM 5611 C CA . GLY B 1 363 ? -3.096 -1.724 -7.027 1 95.19 363 GLY B CA 1
ATOM 5612 C C . GLY B 1 363 ? -4.074 -2.705 -7.645 1 95.19 363 GLY B C 1
ATOM 5613 O O . GLY B 1 363 ? -5.277 -2.645 -7.371 1 95.19 363 GLY B O 1
ATOM 5614 N N . LYS B 1 364 ? -3.604 -3.584 -8.555 1 97.31 364 LYS B N 1
ATOM 5615 C CA . LYS B 1 364 ? -4.465 -4.582 -9.18 1 97.31 364 LYS B CA 1
ATOM 5616 C C . LYS B 1 364 ? -4.652 -5.793 -8.266 1 97.31 364 LYS B C 1
ATOM 5618 O O . LYS B 1 364 ? -4.102 -6.863 -8.531 1 97.31 364 LYS B O 1
ATOM 5623 N N . VAL B 1 365 ? -5.57 -5.648 -7.309 1 96.62 365 VAL B N 1
ATOM 5624 C CA . VAL B 1 365 ? -5.684 -6.629 -6.23 1 96.62 365 VAL B CA 1
ATOM 5625 C C . VAL B 1 365 ? -6.836 -7.59 -6.523 1 96.62 365 VAL B C 1
ATOM 5627 O O . VAL B 1 365 ? -7.07 -8.539 -5.773 1 96.62 365 VAL B O 1
ATOM 5630 N N . GLN B 1 366 ? -7.578 -7.348 -7.688 1 97.94 366 GLN B N 1
ATOM 5631 C CA . GLN B 1 366 ? -8.742 -8.164 -7.996 1 97.94 366 GLN B CA 1
ATOM 5632 C C . GLN B 1 366 ? -8.367 -9.352 -8.875 1 97.94 366 GLN B C 1
ATOM 5634 O O . GLN B 1 366 ? -7.438 -9.266 -9.68 1 97.94 366 GLN B O 1
#

Sequence (732 aa):
MYSPKVGDSLDDLDTPSMIVDLDVMEANIKKLMDRLLPTGRNIRPHLKTTKSAIIAKKLVAAGAKGGCVAKLSEAEAITAAGFTDLLITCEIVGPAKVRRLVELFKKHQDLRIVVDDADAATAINNALANSGSQDPINVLIDLDVGLHRTGVKPEGALPLARHIDTLKQMRLIGVQGYEGHLQHLHDFQDRKEQCLESMRILTETAQELKKEGFNIEVVTTGGTGTADFCATVPGVTELQPGSFIFMDTDYRNAIGAYYSHSLSFLATVVSKQGERQVTIDTGLKTLTTDSGLSECKDQRYVYNQLGDEHGSLNWEEGTPSLKVGDRVEMIPSHIDPTVNLHDYYYAHRNGTIEEIWPVDSRGKVQMYSPKVGDSLDDLDTPSMIVDLDVMEANIKKLMDRLLPTGRNIRPHLKTTKSAIIAKKLVAAGAKGGCVAKLSEAEAITAAGFTDLLITCEIVGPAKVRRLVELFKKHQDLRIVVDDADAATAINNALANSGSQDPINVLIDLDVGLHRTGVKPEGALPLARHIDTLKQMRLIGVQGYEGHLQHLHDFQDRKEQCLESMRILTETAQELKKEGFNIEVVTTGGTGTADFCATVPGVTELQPGSFIFMDTDYRNAIGAYYSHSLSFLATVVSKQGERQVTIDTGLKTLTTDSGLSECKDQRYVYNQLGDEHGSLNWEEGTPSLKVGDRVEMIPSHIDPTVNLHDYYYAHRNGTIEEIWPVDSRGKVQ

Radius of gyration: 26.72 Å; Cα contacts (8 Å, |Δi|>4): 1777; chains: 2; bounding box: 60×84×60 Å